Protein AF-A0A0L0MIX1-F1 (afdb_monomer_lite)

InterPro domains:
  IPR001667 DDH domain [PF01368] (92-250)
  IPR003156 DHHA1 domain [PF02272] (325-399)
  IPR009027 Large ribosomal subunit protein bL9/RNase H1, N-terminal [SSF55658] (411-465)
  IPR020069 Large ribosomal subunit protein bL9, C-terminal [PF03948] (475-557)
  IPR020070 Large ribosomal subunit protein bL9, N-terminal [PF01281] (411-456)
  IPR020594 Large ribosomal subunit protein bL9, bacteria/chloroplast [MF_00503] (411-559)
  IPR020594 Large ribosomal subunit protein bL9, bacteria/chloroplast [TIGR00158] (411-557)
  IPR036791 Large ribosomal subunit protein bL9, C-terminal domain superfamily [G3DSA:3.10.430.100] (473-558)
  IPR036791 Large ribosomal subunit protein bL9, C-terminal domain superfamily [SSF55653] (469-557)
  IPR036935 Large ribosomal subunit protein bL9, N-terminal domain superfamily [G3DSA:3.40.5.10] (411-467)
  IPR038763 DHH phosphoesterase superfamily [SSF64182] (90-394)
  IPR051319 Bifunctional oligoribonuclease/pAp-phosphatase and c-di-AMP PDE [PTHR47618] (75-400)

Foldseek 3Di:
DVVVCVVVVNDDFDEWFAEADPDDPVVRVVNRVVQSVLCVLQLGNWYWYHYPPDDIDIDGQLDDRDDDPDLPLLLVVLVVVLVLLQQFQEEEEWEWLADALLRVLLRVLVQLVSCVSPVPHAYAYEDDLVSPPDPLVNVLVVVCVVPPVPNVVRYDYPVVLLVVQAQRYAYEYEADFACVTINDNVSLVRYQAYEYQHLDRDDDGGRRHPYYDYHVLALGSLLSSLSSQVNDPDHRQDALSSLQSSLLRSCVSCVNVVHSHDPSSVVSNVVSVVRNHDPVVSVVSPDDDPVLVVVLVVQLVPWDQAPQAETETEEADQDCDQVSQQVSFVVNQVDPRHFKYWYWYHVDQQKIKIKMAGDPPAQVQVLVVVVVWGDGRGTTMDMDRGNDRVVSVVVSSVSVVVVVVVQQQWFWKAFCADDPPFGGHGDIGTGRPVVRVVCVVVVGIGGPDPVVNVVVVVVVVVVVVVVVVLVVVLVVVQVLQAAAEFEDAFAADPPAWTDDFDDLVNVQVRCCVVSVDHADSPPVQKDWPDGRTGFDKTKIWGHSDPPGIHIYIYGYHYDDPDD

Secondary structure (DSSP, 8-state):
-HHHHHHHT------EEEEE-SS-HHHHHHHHHHHHHHHHHTTSSEEEEEETTS--EEEE--SPPPPP--THHHHHHHHHHHHHHHH-SEEEEE-BSS--HHHHHHHHHHHHHHHHH-TTSEEEEE--GGG--SHHHHHHHHHHHHH-HHHHTTEE-HHHHHHH--TTEEEEEES--BTTTBS-GGGGGS-S-EEEEE-SPP-S-BPP-SEEEE-TTSS-HHHHHHHHHTTSSS-----HHHHHHHHHHHHHHTTTTTSS--HHHHHHHHHHHHTT--HHHHHHHTPPPHHHHHHHHHHHTT-EEETTTEEEEEEEEEPS-HHHHHHHHHHHHTSTT-SEEEEEEEEETTEEEEEEEESSS--HHHHHHHTT-EEETTEEEEEEE-S-HHHHHHHHHHHHHHHHHHHT-EEEEEESS-BTTTB-TT-EEEEEHHHHHHHHHTTSEEE--HHHHHHHHHHHHHHHHHHHHHHHHHHHHHHHHTT-EEEEEE-B-TTSBBSSPPPHHHHHHHHHHHH-------TTTEEESS---BSEEEEEEEESSSS-EEEEEEEEEE-----

Radius of gyration: 36.86 Å; chains: 1; bounding box: 119×61×65 Å

Organism: NCBI:txid198422

pLDDT: mean 86.66, std 10.2, range [35.78, 98.44]

Structure (mmCIF, N/CA/C/O backbone):
data_AF-A0A0L0MIX1-F1
#
_entry.id   AF-A0A0L0MIX1-F1
#
loop_
_atom_site.group_PDB
_atom_site.id
_atom_site.type_symbol
_atom_site.label_atom_id
_atom_site.label_alt_id
_atom_site.label_comp_id
_atom_site.label_asym_id
_atom_site.label_entity_id
_atom_site.label_seq_id
_atom_site.pdbx_PDB_ins_code
_atom_site.Cartn_x
_atom_site.Cartn_y
_atom_site.Cartn_z
_atom_site.occupancy
_atom_site.B_iso_or_equiv
_atom_site.auth_seq_id
_atom_site.auth_comp_id
_atom_site.auth_asym_id
_atom_site.auth_atom_id
_atom_site.pdbx_PDB_model_num
ATOM 1 N N . MET A 1 1 ? -6.541 22.016 18.441 1.00 61.62 1 MET A N 1
ATOM 2 C CA . MET A 1 1 ? -6.709 21.045 17.333 1.00 61.62 1 MET A CA 1
ATOM 3 C C . MET A 1 1 ? -7.801 20.006 17.598 1.00 61.62 1 MET A C 1
ATOM 5 O O . MET A 1 1 ? -8.845 20.119 16.969 1.00 61.62 1 MET A O 1
ATOM 9 N N . ARG A 1 2 ? -7.652 19.066 18.551 1.00 53.28 2 ARG A N 1
ATOM 10 C CA . ARG A 1 2 ? -8.670 18.015 18.826 1.00 53.28 2 ARG A CA 1
ATOM 11 C C . ARG A 1 2 ? -10.093 18.550 19.068 1.00 53.28 2 ARG A C 1
ATOM 13 O O . ARG A 1 2 ? -11.045 18.027 18.503 1.00 53.28 2 ARG A O 1
ATOM 20 N N . ASN A 1 3 ? -10.241 19.650 19.809 1.00 59.50 3 ASN A N 1
ATOM 21 C CA . ASN A 1 3 ? -11.554 20.272 20.042 1.00 59.50 3 ASN A CA 1
ATOM 22 C C . ASN A 1 3 ? -12.206 20.821 18.756 1.00 59.50 3 ASN A C 1
ATOM 24 O O . ASN A 1 3 ? -13.419 20.727 18.601 1.00 59.50 3 ASN A O 1
ATOM 28 N N . ILE A 1 4 ? -11.412 21.351 17.818 1.00 68.81 4 ILE A N 1
ATOM 29 C CA . ILE A 1 4 ? -11.886 21.864 16.519 1.00 68.81 4 ILE A CA 1
ATOM 30 C C . ILE A 1 4 ? -12.281 20.692 15.613 1.00 68.81 4 ILE A C 1
ATOM 32 O O . ILE A 1 4 ? -13.377 20.692 15.057 1.00 68.81 4 ILE A O 1
ATOM 36 N N . SER A 1 5 ? -11.425 19.668 15.535 1.00 64.94 5 SER A N 1
ATOM 37 C CA . SER A 1 5 ? -11.687 18.417 14.810 1.00 64.94 5 SER A CA 1
ATOM 38 C C . SER A 1 5 ? -13.011 17.782 15.249 1.00 64.94 5 SER A C 1
ATOM 40 O O . SER A 1 5 ? -13.877 17.525 14.415 1.00 64.94 5 SER A O 1
ATOM 42 N N . ASN A 1 6 ? -13.228 17.642 16.560 1.00 61.53 6 ASN A N 1
ATOM 43 C CA . ASN A 1 6 ? -14.458 17.075 17.113 1.00 61.53 6 ASN A CA 1
ATOM 44 C C . ASN A 1 6 ? -15.689 17.959 16.869 1.00 61.53 6 ASN A C 1
ATOM 46 O O . ASN A 1 6 ? -16.758 17.443 16.543 1.00 61.53 6 ASN A O 1
ATOM 50 N N . LYS A 1 7 ? -15.553 19.286 17.010 1.00 64.06 7 LYS A N 1
ATOM 51 C CA . LYS A 1 7 ? -16.658 20.238 16.816 1.00 64.06 7 LYS A CA 1
ATOM 52 C C . LYS A 1 7 ? -17.174 20.233 15.377 1.00 64.06 7 LYS A C 1
ATOM 54 O O . LYS A 1 7 ? -18.383 20.218 15.170 1.00 64.06 7 LYS A O 1
ATOM 59 N N . TYR A 1 8 ? -16.268 20.222 14.403 1.00 75.94 8 TYR A N 1
ATOM 60 C CA . TYR A 1 8 ? -16.616 20.311 12.982 1.00 75.94 8 TYR A CA 1
ATOM 61 C C . TYR A 1 8 ? -16.598 18.960 12.259 1.00 75.94 8 TYR A C 1
ATOM 63 O O . TYR A 1 8 ? -16.830 18.911 11.057 1.00 75.94 8 TYR A O 1
ATOM 71 N N . LYS A 1 9 ? -16.335 17.860 12.979 1.00 62.88 9 LYS A N 1
ATOM 72 C CA . LYS A 1 9 ? -16.151 16.511 12.412 1.00 62.88 9 LYS A CA 1
ATOM 73 C C . LYS A 1 9 ? -15.103 16.477 11.289 1.00 62.88 9 LYS A C 1
ATOM 75 O O . LYS A 1 9 ? -15.210 15.687 10.355 1.00 62.88 9 LYS A O 1
ATOM 80 N N . LEU A 1 10 ? -14.087 17.331 11.391 1.00 63.94 10 LEU A N 1
ATOM 81 C CA . LEU A 1 10 ? -12.963 17.384 10.461 1.00 63.94 10 LEU A CA 1
ATOM 82 C C . LEU A 1 10 ? -11.877 16.433 10.955 1.00 63.94 10 LEU A C 1
ATOM 84 O O . LEU A 1 10 ? -11.504 16.494 12.126 1.00 63.94 10 LEU A O 1
ATOM 88 N N . LYS A 1 11 ? -11.333 15.578 10.087 1.00 60.97 11 LYS A N 1
ATOM 89 C CA . LYS A 1 11 ? -10.097 14.852 10.403 1.00 60.97 11 LYS A CA 1
ATOM 90 C C . LYS A 1 11 ? -8.935 15.824 10.244 1.00 60.97 11 LYS A C 1
ATOM 92 O O . LYS A 1 11 ? -8.639 16.249 9.135 1.00 60.97 11 LYS A O 1
ATOM 97 N N . ILE A 1 12 ? -8.335 16.215 11.364 1.00 70.38 12 ILE A N 1
ATOM 98 C CA . ILE A 1 12 ? -7.193 17.126 11.391 1.00 70.38 12 ILE A CA 1
ATOM 99 C C . ILE A 1 12 ? -5.986 16.323 11.860 1.00 70.38 12 ILE A C 1
ATOM 101 O O . ILE A 1 12 ? -6.008 15.800 12.973 1.00 70.38 12 ILE A O 1
ATOM 105 N N . THR A 1 13 ? -4.957 16.242 11.025 1.00 73.69 13 THR A N 1
ATOM 106 C CA . THR A 1 13 ? -3.652 15.680 11.384 1.00 73.69 13 THR A CA 1
ATOM 107 C C . THR A 1 13 ? -2.691 16.807 11.756 1.00 73.69 13 THR A C 1
ATOM 109 O O . THR A 1 13 ? -2.871 17.958 11.348 1.00 73.69 13 THR A O 1
ATOM 112 N N . LEU A 1 14 ? -1.688 16.494 12.572 1.00 81.81 14 LEU A N 1
ATOM 113 C CA . LEU A 1 14 ? -0.593 17.405 12.891 1.00 81.81 14 LEU A CA 1
ATOM 114 C C . LEU A 1 14 ? 0.722 16.700 12.569 1.00 81.81 14 LEU A C 1
ATOM 116 O O . LEU A 1 14 ? 0.951 15.593 13.045 1.00 81.81 14 LEU A O 1
ATOM 120 N N . SER A 1 15 ? 1.567 17.354 11.780 1.00 88.50 15 SER A N 1
ATOM 121 C CA . SER A 1 15 ? 2.927 16.895 11.506 1.00 88.50 15 SER A CA 1
ATOM 122 C C . SER A 1 15 ? 3.916 17.901 12.074 1.00 88.50 15 SER A C 1
ATOM 124 O O . SER A 1 15 ? 3.726 19.105 11.896 1.00 88.50 15 SER A O 1
ATOM 126 N N . ILE A 1 16 ? 4.946 17.424 12.769 1.00 92.69 16 ILE A N 1
ATOM 127 C CA . ILE A 1 16 ? 5.962 18.269 13.409 1.00 92.69 16 ILE A CA 1
ATOM 128 C C . ILE A 1 16 ? 7.344 17.765 12.995 1.00 92.69 16 ILE A C 1
ATOM 130 O O . ILE A 1 16 ? 7.590 16.564 12.995 1.00 92.69 16 ILE A O 1
ATOM 134 N N . GLY A 1 17 ? 8.248 18.683 12.668 1.00 94.12 17 GLY A N 1
ATOM 135 C CA . GLY A 1 17 ? 9.661 18.395 12.456 1.00 94.12 17 GLY A CA 1
ATOM 136 C C . GLY A 1 17 ? 10.492 19.096 13.518 1.00 94.12 17 GLY A C 1
ATOM 137 O O . GLY A 1 17 ? 10.307 20.286 13.771 1.00 94.12 17 GLY A O 1
ATOM 138 N N . VAL A 1 18 ? 11.386 18.350 14.155 1.00 94.81 18 VAL A N 1
ATOM 139 C CA . VAL A 1 18 ? 12.314 18.843 15.172 1.00 94.81 18 VAL A CA 1
ATOM 140 C C . VAL A 1 18 ? 13.726 18.578 14.672 1.00 94.81 18 VAL A C 1
ATOM 142 O O . VAL A 1 18 ? 14.032 17.448 14.304 1.00 94.81 18 VAL A O 1
ATOM 145 N N . ALA A 1 19 ? 14.583 19.599 14.673 1.00 94.94 19 ALA A N 1
ATOM 146 C CA . ALA A 1 19 ? 16.002 19.452 14.368 1.00 94.94 19 ALA A CA 1
ATOM 147 C C . ALA A 1 19 ? 16.860 19.988 15.518 1.00 94.94 19 ALA A C 1
ATOM 149 O O . ALA A 1 19 ? 16.622 21.096 16.000 1.00 94.94 19 ALA A O 1
ATOM 150 N N . CYS A 1 20 ? 17.864 19.219 15.942 1.00 94.25 20 CYS A N 1
ATOM 151 C CA . CYS A 1 20 ? 18.823 19.617 16.972 1.00 94.25 20 CYS A CA 1
ATOM 152 C C . CYS A 1 20 ? 20.249 19.311 16.502 1.00 94.25 20 CYS A C 1
ATOM 154 O O . CYS A 1 20 ? 20.654 18.153 16.460 1.00 94.25 20 CYS A O 1
ATOM 156 N N . TYR A 1 21 ? 20.981 20.355 16.112 1.00 93.19 21 TYR A N 1
ATOM 157 C CA . TYR A 1 21 ? 22.337 20.271 15.566 1.00 93.19 21 TYR A CA 1
ATOM 158 C C . TYR A 1 21 ? 23.184 21.436 16.059 1.00 93.19 21 TYR A C 1
ATOM 160 O O . TYR A 1 21 ? 22.658 22.530 16.274 1.00 93.19 21 TYR A O 1
ATOM 168 N N . ASN A 1 22 ? 24.500 21.243 16.138 1.00 93.19 22 ASN A N 1
ATOM 169 C CA . ASN A 1 22 ? 25.448 22.329 16.365 1.00 93.19 22 ASN A CA 1
ATOM 170 C C . ASN A 1 22 ? 25.774 23.084 15.057 1.00 93.19 22 ASN A C 1
ATOM 172 O O . ASN A 1 22 ? 26.906 23.091 14.574 1.00 93.19 22 ASN A O 1
ATOM 176 N N . LEU A 1 23 ? 24.755 23.697 14.444 1.00 93.56 23 LEU A N 1
ATOM 177 C CA . LEU A 1 23 ? 24.844 24.416 13.167 1.00 93.56 23 LEU A CA 1
ATOM 178 C C . LEU A 1 23 ? 24.215 25.821 13.262 1.00 93.56 23 LEU A C 1
ATOM 180 O O . LEU A 1 23 ? 23.426 26.092 14.162 1.00 93.56 23 LEU A O 1
ATOM 184 N N . PRO A 1 24 ? 24.504 26.734 12.317 1.00 94.62 24 PRO A N 1
ATOM 185 C CA . PRO A 1 24 ? 23.813 28.021 12.243 1.00 94.62 24 PRO A CA 1
ATOM 186 C C . PRO A 1 24 ? 22.287 27.877 12.080 1.00 94.62 24 PRO A C 1
ATOM 188 O O . PRO A 1 24 ? 21.806 26.947 11.425 1.00 94.62 24 PRO A O 1
ATOM 191 N N . TYR A 1 25 ? 21.523 28.837 12.617 1.00 91.56 25 TYR A N 1
ATOM 192 C CA . TYR A 1 25 ? 20.051 28.797 12.672 1.00 91.56 25 TYR A CA 1
ATOM 193 C C . TYR A 1 25 ? 19.365 28.528 11.326 1.00 91.56 25 TYR A C 1
ATOM 195 O O . TYR A 1 25 ? 18.377 27.803 11.282 1.00 91.56 25 TYR A O 1
ATOM 203 N N . ASN A 1 26 ? 19.882 29.067 10.219 1.00 91.25 26 ASN A N 1
ATOM 204 C CA . ASN A 1 26 ? 19.320 28.846 8.881 1.00 91.25 26 ASN A CA 1
ATOM 205 C C . ASN A 1 26 ? 19.429 27.378 8.426 1.00 91.25 26 ASN A C 1
ATOM 207 O O . ASN A 1 26 ? 18.496 26.846 7.821 1.00 91.25 26 ASN A O 1
ATOM 211 N N . LYS A 1 27 ? 20.539 26.703 8.750 1.00 91.00 27 LYS A N 1
ATOM 212 C CA . LYS A 1 27 ? 20.714 25.272 8.471 1.00 91.00 27 LYS A CA 1
ATOM 213 C C . LYS A 1 27 ? 19.816 24.425 9.371 1.00 91.00 27 LYS A C 1
ATOM 215 O O . LYS A 1 27 ? 19.170 23.513 8.869 1.00 91.00 27 LYS A O 1
ATOM 220 N N . ILE A 1 28 ? 19.703 24.763 10.661 1.00 92.62 28 ILE A N 1
ATOM 221 C CA . ILE A 1 28 ? 18.787 24.073 11.590 1.00 92.62 28 ILE A CA 1
ATOM 222 C C . ILE A 1 28 ? 17.330 24.221 11.130 1.00 92.62 28 ILE A C 1
ATOM 224 O O . ILE A 1 28 ? 16.600 23.235 11.097 1.00 92.62 28 ILE A O 1
ATOM 228 N N . ALA A 1 29 ? 16.913 25.424 10.726 1.00 91.50 29 ALA A N 1
ATOM 229 C CA . ALA A 1 29 ? 15.569 25.670 10.206 1.00 91.50 29 ALA A CA 1
ATOM 230 C C . ALA A 1 29 ? 15.282 24.829 8.953 1.00 91.50 29 ALA A C 1
ATOM 232 O O . ALA A 1 29 ? 14.208 24.242 8.845 1.00 91.50 29 ALA A O 1
ATOM 233 N N . SER A 1 30 ? 16.264 24.706 8.054 1.00 87.75 30 SER A N 1
ATOM 234 C CA . SER A 1 30 ? 16.156 23.848 6.866 1.00 87.75 30 SER A CA 1
ATOM 235 C C . SER A 1 30 ? 15.992 22.373 7.249 1.00 87.75 30 SER A C 1
ATOM 237 O O . SER A 1 30 ? 15.117 21.700 6.720 1.00 87.75 30 SER A O 1
ATOM 239 N N . LEU A 1 31 ? 16.765 21.880 8.224 1.00 90.12 31 LEU A N 1
ATOM 240 C CA . LEU A 1 31 ? 16.650 20.504 8.723 1.00 90.12 31 LEU A CA 1
ATOM 241 C C . LEU A 1 31 ? 15.302 20.237 9.413 1.00 90.12 31 LEU A C 1
ATOM 243 O O . LEU A 1 31 ? 14.719 19.170 9.228 1.00 90.12 31 LEU A O 1
ATOM 247 N N . ALA A 1 32 ? 14.780 21.198 10.181 1.00 92.75 32 ALA A N 1
ATOM 248 C CA . ALA A 1 32 ? 13.461 21.090 10.803 1.00 92.75 32 ALA A CA 1
ATOM 249 C C . ALA A 1 32 ? 12.346 21.076 9.745 1.00 92.75 32 ALA A C 1
ATOM 251 O O . ALA A 1 32 ? 11.399 20.297 9.855 1.00 92.75 32 ALA A O 1
ATOM 252 N N . GLN A 1 33 ? 12.489 21.881 8.690 1.00 90.25 33 GLN A N 1
ATOM 253 C CA . GLN A 1 33 ? 11.582 21.882 7.547 1.00 90.25 33 GLN A CA 1
ATOM 254 C C . GLN A 1 33 ? 11.624 20.542 6.794 1.00 90.25 33 GLN A C 1
ATOM 256 O O . GLN A 1 33 ? 10.571 19.948 6.570 1.00 90.25 33 GLN A O 1
ATOM 261 N N . SER A 1 34 ? 12.815 19.997 6.513 1.00 85.88 34 SER A N 1
ATOM 262 C CA . SER A 1 34 ? 12.966 18.645 5.954 1.00 85.88 34 SER A CA 1
ATOM 263 C C . SER A 1 34 ? 12.301 17.580 6.830 1.00 85.88 34 SER A C 1
ATOM 265 O O . SER A 1 34 ? 11.678 16.657 6.312 1.00 85.88 34 SER A O 1
ATOM 267 N N . ALA A 1 35 ? 12.379 17.713 8.157 1.00 89.12 35 ALA A N 1
ATOM 268 C CA . ALA A 1 35 ? 11.713 16.801 9.080 1.00 89.12 35 ALA A CA 1
ATOM 269 C C . ALA A 1 35 ? 10.172 16.903 9.005 1.00 89.12 35 ALA A C 1
ATOM 271 O O . ALA A 1 35 ? 9.496 15.873 9.026 1.00 89.12 35 ALA A O 1
ATOM 272 N N . ILE A 1 36 ? 9.601 18.108 8.849 1.00 90.19 36 ILE A N 1
ATOM 273 C CA . ILE A 1 36 ? 8.153 18.289 8.608 1.00 90.19 36 ILE A CA 1
ATOM 274 C C . ILE A 1 36 ? 7.741 17.615 7.295 1.00 90.19 36 ILE A C 1
ATOM 276 O O . ILE A 1 36 ? 6.747 16.887 7.257 1.00 90.19 36 ILE A O 1
ATOM 280 N N . GLU A 1 37 ? 8.500 17.845 6.225 1.00 82.75 37 GLU A N 1
ATOM 281 C CA . GLU A 1 37 ? 8.236 17.251 4.912 1.00 82.75 37 GLU A CA 1
ATOM 282 C C . GLU A 1 37 ? 8.313 15.726 4.966 1.00 82.75 37 GLU A C 1
ATOM 284 O O . GLU A 1 37 ? 7.439 15.045 4.429 1.00 82.75 37 GLU A O 1
ATOM 289 N N . LEU A 1 38 ? 9.296 15.175 5.682 1.00 82.56 38 LEU A N 1
ATOM 290 C CA . LEU A 1 38 ? 9.415 13.738 5.894 1.00 82.56 38 LEU A CA 1
ATOM 291 C C . LEU A 1 38 ? 8.201 13.189 6.659 1.00 82.56 38 LEU A C 1
ATOM 293 O O . LEU A 1 38 ? 7.639 12.172 6.258 1.00 82.56 38 LEU A O 1
ATOM 297 N N . ALA A 1 39 ? 7.731 13.879 7.704 1.00 84.25 39 ALA A N 1
ATOM 298 C CA . ALA A 1 39 ? 6.528 13.483 8.440 1.00 84.25 39 ALA A CA 1
ATOM 299 C C . ALA A 1 39 ? 5.292 13.428 7.524 1.00 84.25 39 ALA A C 1
ATOM 301 O O . ALA A 1 39 ? 4.492 12.495 7.599 1.00 84.25 39 ALA A O 1
ATOM 302 N N . GLN A 1 40 ? 5.134 14.415 6.638 1.00 79.31 40 GLN A N 1
ATOM 303 C CA . GLN A 1 40 ? 4.028 14.479 5.677 1.00 79.31 40 GLN A CA 1
ATOM 304 C C . GLN A 1 40 ? 4.131 13.391 4.603 1.00 79.31 40 GLN A C 1
ATOM 306 O O . GLN A 1 40 ? 3.150 12.687 4.361 1.00 79.31 40 GLN A O 1
ATOM 311 N N . LYS A 1 41 ? 5.321 13.181 4.025 1.00 73.19 41 LYS A N 1
ATOM 312 C CA . LYS A 1 41 ? 5.591 12.102 3.057 1.00 73.19 41 LYS A CA 1
ATOM 313 C C . LYS A 1 41 ? 5.389 10.709 3.658 1.00 73.19 41 LYS A C 1
ATOM 315 O O . LYS A 1 41 ? 5.087 9.765 2.937 1.00 73.19 41 LYS A O 1
ATOM 320 N N . ARG A 1 42 ? 5.488 10.575 4.985 1.00 75.00 42 ARG A N 1
ATOM 321 C CA . ARG A 1 42 ? 5.167 9.353 5.741 1.00 75.00 42 ARG A CA 1
ATOM 322 C C . ARG A 1 42 ? 3.680 9.221 6.116 1.00 75.00 42 ARG A C 1
ATOM 324 O O . ARG A 1 42 ? 3.329 8.390 6.956 1.00 75.00 42 ARG A O 1
ATOM 331 N N . GLY A 1 43 ? 2.796 10.013 5.509 1.00 70.69 43 GLY A N 1
ATOM 332 C CA . GLY A 1 43 ? 1.343 9.963 5.714 1.00 70.69 43 GLY A CA 1
ATOM 333 C C . GLY A 1 43 ? 0.815 10.909 6.798 1.00 70.69 43 GLY A C 1
ATOM 334 O O . GLY A 1 43 ? -0.380 10.892 7.094 1.00 70.69 43 GLY A O 1
ATOM 335 N N . GLY A 1 44 ? 1.678 11.748 7.380 1.00 78.69 44 GLY A N 1
ATOM 336 C CA . GLY A 1 44 ? 1.321 12.716 8.415 1.00 78.69 44 GLY A CA 1
ATOM 337 C C . GLY A 1 44 ? 1.009 12.097 9.783 1.00 78.69 44 GLY A C 1
ATOM 338 O O . GLY A 1 44 ? 1.311 10.931 10.034 1.00 78.69 44 GLY A O 1
ATOM 339 N N . ASP A 1 45 ? 0.425 12.909 10.677 1.00 81.88 45 ASP A N 1
ATOM 340 C CA . ASP A 1 45 ? 0.094 12.531 12.071 1.00 81.88 45 ASP A CA 1
ATOM 341 C C . ASP A 1 45 ? 1.315 12.028 12.867 1.00 81.88 45 ASP A C 1
ATOM 343 O O . ASP A 1 45 ? 1.249 11.066 13.637 1.00 81.88 45 ASP A O 1
ATOM 347 N N . GLN A 1 46 ? 2.470 12.647 12.608 1.00 86.38 46 GLN A N 1
ATOM 348 C CA . GLN A 1 46 ? 3.774 12.200 13.087 1.00 86.38 46 GLN A CA 1
ATOM 349 C C . GLN A 1 46 ? 4.680 13.375 13.454 1.00 86.38 46 GLN A C 1
ATOM 351 O O . GLN A 1 46 ? 4.647 14.441 12.835 1.00 86.38 46 GLN A O 1
ATOM 356 N N . VAL A 1 47 ? 5.530 13.144 14.447 1.00 90.69 47 VAL A N 1
ATOM 357 C CA . VAL A 1 47 ? 6.669 13.987 14.793 1.00 90.69 47 VAL A CA 1
ATOM 358 C C . VAL A 1 47 ? 7.931 13.291 14.308 1.00 90.69 47 VAL A C 1
ATOM 360 O O . VAL A 1 47 ? 8.190 12.150 14.687 1.00 90.69 47 VAL A O 1
ATOM 363 N N . VAL A 1 48 ? 8.709 13.979 13.481 1.00 90.75 48 VAL A N 1
ATOM 364 C CA . VAL A 1 48 ? 10.041 13.545 13.056 1.00 90.75 48 VAL A CA 1
ATOM 365 C C . VAL A 1 48 ? 11.063 14.324 13.865 1.00 90.75 48 VAL A C 1
ATOM 367 O O . VAL A 1 48 ? 11.066 15.556 13.845 1.00 90.75 48 VAL A O 1
ATOM 370 N N . VAL A 1 49 ? 11.922 13.608 14.582 1.00 91.75 49 VAL A N 1
ATOM 371 C CA . VAL A 1 49 ? 12.976 14.183 15.417 1.00 91.75 49 VAL A CA 1
ATOM 372 C C . VAL A 1 49 ? 14.325 13.819 14.816 1.00 91.75 49 VAL A C 1
ATOM 374 O O . VAL A 1 49 ? 14.696 12.649 14.750 1.00 91.75 49 VAL A O 1
ATOM 377 N N . ASN A 1 50 ? 15.041 14.840 14.361 1.00 90.88 50 ASN A N 1
ATOM 378 C CA . ASN A 1 50 ? 16.340 14.727 13.726 1.00 90.88 50 ASN A CA 1
ATOM 379 C C . ASN A 1 50 ? 17.415 15.368 14.617 1.00 90.88 50 ASN A C 1
ATOM 381 O O . ASN A 1 50 ? 17.488 16.593 14.738 1.00 90.88 50 ASN A O 1
ATOM 385 N N . ILE A 1 51 ? 18.219 14.543 15.283 1.00 91.00 51 ILE A N 1
ATOM 386 C CA . ILE A 1 51 ? 19.259 14.991 16.215 1.00 91.00 51 ILE A CA 1
ATOM 387 C C . ILE A 1 51 ? 20.618 14.608 15.639 1.00 91.00 51 ILE A C 1
ATOM 389 O O . ILE A 1 51 ? 20.800 13.500 15.139 1.00 91.00 51 ILE A O 1
ATOM 393 N N . GLU A 1 52 ? 21.580 15.521 15.733 1.00 89.94 52 GLU A N 1
ATOM 394 C CA . GLU A 1 52 ? 22.952 15.300 15.290 1.00 89.94 52 GLU A CA 1
ATOM 395 C C . GLU A 1 52 ? 23.537 13.997 15.856 1.00 89.94 52 GLU A C 1
ATOM 397 O O . GLU A 1 52 ? 23.459 13.727 17.056 1.00 89.94 52 GLU A O 1
ATOM 402 N N . ASN A 1 53 ? 24.132 13.188 14.973 1.00 84.12 53 ASN A N 1
ATOM 403 C CA . ASN A 1 53 ? 24.716 11.876 15.276 1.00 84.12 53 ASN A CA 1
ATOM 404 C C . ASN A 1 53 ? 23.738 10.839 15.860 1.00 84.12 53 ASN A C 1
ATOM 406 O O . ASN A 1 53 ? 24.172 9.833 16.422 1.00 84.12 53 ASN A O 1
ATOM 410 N N . GLN A 1 54 ? 22.429 11.048 15.719 1.00 83.81 54 GLN A N 1
ATOM 411 C CA . GLN A 1 54 ? 21.410 10.064 16.066 1.00 83.81 54 GLN A CA 1
ATOM 412 C C . GLN A 1 54 ? 20.635 9.650 14.818 1.00 83.81 54 GLN A C 1
ATOM 414 O O . GLN A 1 54 ? 20.496 10.415 13.866 1.00 83.81 54 GLN A O 1
ATOM 419 N N . LYS A 1 55 ? 20.109 8.422 14.827 1.00 78.19 55 LYS A N 1
ATOM 420 C CA . LYS A 1 55 ? 19.130 8.009 13.817 1.00 78.19 55 LYS A CA 1
ATOM 421 C C . LYS A 1 55 ? 17.877 8.865 13.952 1.00 78.19 55 LYS A C 1
ATOM 423 O O . LYS A 1 55 ? 17.487 9.195 15.074 1.00 78.19 55 LYS A O 1
ATOM 428 N N . ILE A 1 56 ? 17.235 9.174 12.828 1.00 81.69 56 ILE A N 1
ATOM 429 C CA . ILE A 1 56 ? 15.975 9.913 12.845 1.00 81.69 56 ILE A CA 1
ATOM 430 C C . ILE A 1 56 ? 14.932 9.096 13.608 1.00 81.69 56 ILE A C 1
ATOM 432 O O . ILE A 1 56 ? 14.741 7.904 13.363 1.00 81.69 56 ILE A O 1
ATOM 436 N N . GLN A 1 57 ? 14.254 9.753 14.544 1.00 82.19 57 GLN A N 1
ATOM 437 C CA . GLN A 1 57 ? 13.214 9.146 15.364 1.00 82.19 57 GLN A CA 1
ATOM 438 C C . GLN A 1 57 ? 11.838 9.604 14.895 1.00 82.19 57 GLN A C 1
ATOM 440 O O . GLN A 1 57 ? 11.638 10.762 14.517 1.00 82.19 57 GLN A O 1
ATOM 445 N N . TYR A 1 58 ? 10.875 8.690 14.957 1.00 83.94 58 TYR A N 1
ATOM 446 C CA . TYR A 1 58 ? 9.496 8.925 14.553 1.00 83.94 58 TYR A CA 1
ATOM 447 C C . TYR A 1 58 ? 8.580 8.693 15.751 1.00 83.94 58 TYR A C 1
ATOM 449 O O . TYR A 1 58 ? 8.686 7.676 16.431 1.00 83.94 58 TYR A O 1
ATOM 457 N N . PHE A 1 59 ? 7.663 9.624 16.001 1.00 83.31 59 PHE A N 1
ATOM 458 C CA . PHE A 1 59 ? 6.641 9.495 17.039 1.00 83.31 59 PHE A CA 1
ATOM 459 C C . PHE A 1 59 ? 5.260 9.757 16.435 1.00 83.31 59 PHE A C 1
ATOM 461 O O . PHE A 1 59 ? 5.101 10.685 15.648 1.00 83.31 59 PHE A O 1
ATOM 468 N N . GLY A 1 60 ? 4.244 8.981 16.815 1.00 81.62 60 GLY A N 1
ATOM 469 C CA . GLY A 1 60 ? 2.888 9.098 16.259 1.00 81.62 60 GLY A CA 1
ATOM 470 C C . GLY A 1 60 ? 2.529 7.916 15.358 1.00 81.62 60 GLY A C 1
ATOM 471 O O . GLY A 1 60 ? 2.807 6.779 15.723 1.00 81.62 60 GLY A O 1
ATOM 472 N N . ALA A 1 61 ? 1.865 8.169 14.223 1.00 72.56 61 ALA A N 1
ATOM 473 C CA . ALA A 1 61 ? 1.405 7.131 13.281 1.00 72.56 61 ALA A CA 1
ATOM 474 C C . ALA A 1 61 ? 0.470 6.065 13.893 1.00 72.56 61 ALA A C 1
ATOM 476 O O . ALA A 1 61 ? 0.377 4.941 13.397 1.00 72.56 61 ALA A O 1
ATOM 477 N N . THR A 1 62 ? -0.234 6.399 14.977 1.00 65.25 62 THR A N 1
ATOM 478 C CA . THR A 1 62 ? -1.108 5.454 15.695 1.00 65.25 62 THR A CA 1
ATOM 479 C C . THR A 1 62 ? -2.452 5.244 15.007 1.00 65.25 62 THR A C 1
ATOM 481 O O . THR A 1 62 ? -3.204 4.342 15.375 1.00 65.25 62 THR A O 1
ATOM 484 N N . THR A 1 63 ? -2.772 6.066 14.006 1.00 61.59 63 THR A N 1
ATOM 485 C CA . THR A 1 63 ? -4.016 5.973 13.250 1.00 61.59 63 THR A CA 1
ATOM 486 C C . THR A 1 63 ? -3.746 5.739 11.770 1.00 61.59 63 THR A C 1
ATOM 488 O O . THR A 1 63 ? -2.778 6.239 11.199 1.00 61.59 63 THR A O 1
ATOM 491 N N . THR A 1 64 ? -4.624 4.972 11.121 1.00 56.41 64 THR A N 1
ATOM 492 C CA . THR A 1 64 ? -4.615 4.843 9.661 1.00 56.41 64 THR A CA 1
ATOM 493 C C . THR A 1 64 ? -4.956 6.199 9.051 1.00 56.41 64 THR A C 1
ATOM 495 O O . THR A 1 64 ? -6.075 6.698 9.240 1.00 56.41 64 THR A O 1
ATOM 498 N N . ALA A 1 65 ? -4.011 6.782 8.317 1.00 56.47 65 ALA A N 1
ATOM 499 C CA . ALA A 1 65 ? -4.236 8.004 7.563 1.00 56.47 65 ALA A CA 1
ATOM 500 C C . ALA A 1 65 ? -5.430 7.823 6.609 1.00 56.47 65 ALA A C 1
ATOM 502 O O . ALA A 1 65 ? -5.588 6.786 5.965 1.00 56.47 65 ALA A O 1
ATOM 503 N N . SER A 1 66 ? -6.328 8.808 6.569 1.00 55.75 66 SER A N 1
ATOM 504 C CA . SER A 1 66 ? -7.472 8.778 5.659 1.00 55.75 66 SER A CA 1
ATOM 505 C C . SER A 1 66 ? -7.117 9.450 4.349 1.00 55.75 66 SER A C 1
ATOM 507 O O . SER A 1 66 ? -6.798 10.638 4.356 1.00 55.75 66 SER A O 1
ATOM 509 N N . SER A 1 67 ? -7.246 8.712 3.249 1.00 55.00 67 SER A N 1
ATOM 510 C CA . SER A 1 67 ? -7.118 9.250 1.899 1.00 55.00 67 SER A CA 1
ATOM 511 C C . SER A 1 67 ? -8.106 10.402 1.684 1.00 55.00 67 SER A C 1
ATOM 513 O O . SER A 1 67 ? -9.293 10.300 2.010 1.00 55.00 67 SER A O 1
ATOM 515 N N . SER A 1 68 ? -7.608 11.516 1.149 1.00 57.22 68 SER A N 1
ATOM 516 C CA . SER A 1 68 ? -8.454 12.584 0.620 1.00 57.22 68 SER A CA 1
ATOM 517 C C . SER A 1 68 ? -8.996 12.147 -0.740 1.00 57.22 68 SER A C 1
ATOM 519 O O . SER A 1 68 ? -8.240 11.654 -1.566 1.00 57.22 68 SER A O 1
ATOM 521 N N . ASN A 1 69 ? -10.287 12.360 -1.000 1.00 58.38 69 ASN A N 1
ATOM 522 C CA . ASN A 1 69 ? -10.885 12.098 -2.319 1.00 58.38 69 ASN A CA 1
ATOM 523 C C . ASN A 1 69 ? -10.647 13.254 -3.314 1.00 58.38 69 ASN A C 1
ATOM 525 O O . ASN A 1 69 ? -11.246 13.286 -4.387 1.00 58.38 69 ASN A O 1
ATOM 529 N N . SER A 1 70 ? -9.844 14.260 -2.945 1.00 67.06 70 SER A N 1
ATOM 530 C CA . SER A 1 70 ? -9.598 15.421 -3.797 1.00 67.06 70 SER A CA 1
ATOM 531 C C . SER A 1 70 ? -8.659 15.071 -4.948 1.00 67.06 70 SER A C 1
ATOM 533 O O . SER A 1 70 ? -7.462 14.881 -4.755 1.00 67.06 70 SER A O 1
ATOM 535 N N . LYS A 1 71 ? -9.205 15.093 -6.163 1.00 78.38 71 LYS A N 1
ATOM 536 C CA . LYS A 1 71 ? -8.488 14.891 -7.430 1.00 78.38 71 LYS A CA 1
ATOM 537 C C . LYS A 1 71 ? -7.660 16.108 -7.889 1.00 78.38 71 LYS A C 1
ATOM 539 O O . LYS A 1 71 ? -7.044 16.082 -8.949 1.00 78.38 71 LYS A O 1
ATOM 544 N N . VAL A 1 72 ? -7.627 17.187 -7.096 1.00 82.50 72 VAL A N 1
ATOM 545 C CA . VAL A 1 72 ? -6.906 18.429 -7.437 1.00 82.50 72 VAL A CA 1
ATOM 546 C C . VAL A 1 72 ? -5.401 18.193 -7.535 1.00 82.50 72 VAL A C 1
ATOM 548 O O . VAL A 1 72 ? -4.786 18.672 -8.482 1.00 82.50 72 VAL A O 1
ATOM 551 N N . SER A 1 73 ? -4.822 17.441 -6.592 1.00 82.94 73 SER A N 1
ATOM 552 C CA . SER A 1 73 ? -3.385 17.140 -6.616 1.00 82.94 73 SER A CA 1
ATOM 553 C C . SER A 1 73 ? -3.012 16.346 -7.864 1.00 82.94 73 SER A C 1
ATOM 555 O O . SER A 1 73 ? -2.073 16.726 -8.554 1.00 82.94 73 SER A O 1
ATOM 557 N N . SER A 1 74 ? -3.766 15.288 -8.179 1.00 87.00 74 SER A N 1
ATOM 558 C CA . SER A 1 74 ? -3.524 14.446 -9.354 1.00 87.00 74 SER A CA 1
ATOM 559 C C . SER A 1 74 ? -3.592 15.267 -10.650 1.00 87.00 74 SER A C 1
ATOM 561 O O . SER A 1 74 ? -2.713 15.133 -11.494 1.00 87.00 74 SER A O 1
ATOM 563 N N . ARG A 1 75 ? -4.547 16.206 -10.772 1.00 90.69 75 ARG A N 1
ATOM 564 C CA . ARG A 1 75 ? -4.631 17.117 -11.930 1.00 90.69 75 ARG A CA 1
ATOM 565 C C . ARG A 1 75 ? -3.408 18.025 -12.070 1.00 90.69 75 ARG A C 1
ATOM 567 O O . ARG A 1 75 ? -2.848 18.122 -13.154 1.00 90.69 75 ARG A O 1
ATOM 574 N N . VAL A 1 76 ? -2.996 18.689 -10.986 1.00 90.81 76 VAL A N 1
ATOM 575 C CA . VAL A 1 76 ? -1.822 19.585 -11.003 1.00 90.81 76 VAL A CA 1
ATOM 576 C C . VAL A 1 76 ? -0.557 18.805 -11.365 1.00 90.81 76 VAL A C 1
ATOM 578 O O . VAL A 1 76 ? 0.236 19.256 -12.186 1.00 90.81 76 VAL A O 1
ATOM 581 N N . ASN A 1 77 ? -0.391 17.608 -10.802 1.00 93.25 77 ASN A N 1
ATOM 582 C CA . ASN A 1 77 ? 0.757 16.757 -11.100 1.00 93.25 77 ASN A CA 1
ATOM 583 C C . ASN A 1 77 ? 0.737 16.246 -12.548 1.00 93.25 77 ASN A C 1
ATOM 585 O O . ASN A 1 77 ? 1.798 16.177 -13.162 1.00 93.25 77 ASN A O 1
ATOM 589 N N . ALA A 1 78 ? -0.436 15.959 -13.123 1.00 93.56 78 ALA A N 1
ATOM 590 C CA . ALA A 1 78 ? -0.562 15.606 -14.538 1.00 93.56 78 ALA A CA 1
ATOM 591 C C . ALA A 1 78 ? -0.090 16.741 -15.461 1.00 93.56 78 ALA A C 1
ATOM 593 O O . ALA A 1 78 ? 0.673 16.485 -16.389 1.00 93.56 78 ALA A O 1
ATOM 594 N N . GLU A 1 79 ? -0.477 17.990 -15.174 1.00 93.62 79 GLU A N 1
ATOM 595 C CA . GLU A 1 79 ? -0.036 19.170 -15.936 1.00 93.62 79 GLU A CA 1
ATOM 596 C C . GLU A 1 79 ? 1.494 19.354 -15.864 1.00 93.62 79 GLU A C 1
ATOM 598 O O . GLU A 1 79 ? 2.138 19.584 -16.888 1.00 93.62 79 GLU A O 1
ATOM 603 N N . ILE A 1 80 ? 2.093 19.191 -14.676 1.00 95.12 80 ILE A N 1
ATOM 604 C CA . ILE A 1 80 ? 3.551 19.297 -14.486 1.00 95.12 80 ILE A CA 1
ATOM 605 C C . ILE A 1 80 ? 4.293 18.173 -15.220 1.00 95.12 80 ILE A C 1
ATOM 607 O O . ILE A 1 80 ? 5.267 18.435 -15.924 1.00 95.12 80 ILE A O 1
ATOM 611 N N . ILE A 1 81 ? 3.843 16.922 -15.078 1.00 95.19 81 ILE A N 1
ATOM 612 C CA . ILE A 1 81 ? 4.459 15.767 -15.747 1.00 95.19 81 ILE A CA 1
ATOM 613 C C . ILE A 1 81 ? 4.385 15.934 -17.268 1.00 95.19 81 ILE A C 1
ATOM 615 O O . ILE A 1 81 ? 5.372 15.682 -17.958 1.00 95.19 81 ILE A O 1
ATOM 619 N N . GLN A 1 82 ? 3.252 16.410 -17.788 1.00 94.44 82 GLN A N 1
ATOM 620 C CA . GLN A 1 82 ? 3.090 16.685 -19.210 1.00 94.44 82 GLN A CA 1
ATOM 621 C C . GLN A 1 82 ? 4.094 17.731 -19.714 1.00 94.44 82 GLN A C 1
ATOM 623 O O . GLN A 1 82 ? 4.752 17.501 -20.729 1.00 94.44 82 GLN A O 1
ATOM 628 N N . ASP A 1 83 ? 4.249 18.846 -19.000 1.00 94.25 83 ASP A N 1
ATOM 629 C CA . ASP A 1 83 ? 5.216 19.895 -19.343 1.00 94.25 83 ASP A CA 1
ATOM 630 C C . ASP A 1 83 ? 6.665 19.373 -19.315 1.00 94.25 83 ASP A C 1
ATOM 632 O O . ASP A 1 83 ? 7.446 19.631 -20.233 1.00 94.25 83 ASP A O 1
ATOM 636 N N . LEU A 1 84 ? 7.018 18.561 -18.313 1.00 94.88 84 LEU A N 1
ATOM 637 C CA . LEU A 1 84 ? 8.342 17.943 -18.218 1.00 94.88 84 LEU A CA 1
ATOM 638 C C . LEU A 1 84 ? 8.615 16.979 -19.380 1.00 94.88 84 LEU A C 1
ATOM 640 O O . LEU A 1 84 ? 9.691 17.048 -19.972 1.00 94.88 84 LEU A O 1
ATOM 644 N N . ILE A 1 85 ? 7.657 16.130 -19.756 1.00 94.19 85 ILE A N 1
ATOM 645 C CA . ILE A 1 85 ? 7.807 15.202 -20.890 1.00 94.19 85 ILE A CA 1
ATOM 646 C C . ILE A 1 85 ? 7.974 15.961 -22.215 1.00 94.19 85 ILE A C 1
ATOM 648 O O . ILE A 1 85 ? 8.778 15.563 -23.059 1.00 94.19 85 ILE A O 1
ATOM 652 N N . GLN A 1 86 ? 7.244 17.061 -22.408 1.00 91.88 86 GLN A N 1
ATOM 653 C CA . GLN A 1 86 ? 7.291 17.848 -23.646 1.00 91.88 86 GLN A CA 1
ATOM 654 C C . GLN A 1 86 ? 8.570 18.685 -23.791 1.00 91.88 86 GLN A C 1
ATOM 656 O O . GLN A 1 86 ? 8.986 18.972 -24.913 1.00 91.88 86 GLN A O 1
ATOM 661 N N . LYS A 1 87 ? 9.204 19.072 -22.678 1.00 92.38 87 LYS A N 1
ATOM 662 C CA . LYS A 1 87 ? 10.444 19.867 -22.670 1.00 92.38 87 LYS A CA 1
ATOM 663 C C . LYS A 1 87 ? 11.709 19.079 -23.007 1.00 92.38 87 LYS A C 1
ATOM 665 O O . LYS A 1 87 ? 12.710 19.696 -23.362 1.00 92.38 87 LYS A O 1
ATOM 670 N N . HIS A 1 88 ? 11.689 17.753 -22.889 1.00 92.12 88 HIS A N 1
ATOM 671 C CA . HIS A 1 88 ? 12.877 16.916 -23.064 1.00 92.12 88 HIS A CA 1
ATOM 672 C C . HIS A 1 88 ? 12.832 16.131 -24.382 1.00 92.12 88 HIS A C 1
ATOM 674 O O . HIS A 1 88 ? 11.773 15.733 -24.864 1.00 92.12 88 HIS A O 1
ATOM 680 N N . HIS A 1 89 ? 14.010 15.906 -24.974 1.00 88.06 89 HIS A N 1
ATOM 681 C CA . HIS A 1 89 ? 14.163 15.252 -26.285 1.00 88.06 89 HIS A CA 1
ATOM 682 C C . HIS A 1 89 ? 14.331 13.727 -26.202 1.00 88.06 89 HIS A C 1
ATOM 684 O O . HIS A 1 89 ? 14.498 13.062 -27.223 1.00 88.06 89 HIS A O 1
ATOM 690 N N . SER A 1 90 ? 14.368 13.170 -24.994 1.00 94.38 90 SER A N 1
ATOM 691 C CA . SER A 1 90 ? 14.360 11.725 -24.765 1.00 94.38 90 SER A CA 1
ATOM 692 C C . SER A 1 90 ? 13.929 11.417 -23.339 1.00 94.38 90 SER A C 1
ATOM 694 O O . SER A 1 90 ? 14.192 12.209 -22.428 1.00 94.38 90 SER A O 1
ATOM 696 N N . CYS A 1 91 ? 13.278 10.272 -23.159 1.00 97.06 91 CYS A N 1
ATOM 697 C CA . CYS A 1 91 ? 12.808 9.800 -21.864 1.00 97.06 91 CYS A CA 1
ATOM 698 C C . CYS A 1 91 ? 13.322 8.384 -21.592 1.00 97.06 91 CYS A C 1
ATOM 700 O O . CYS A 1 91 ? 13.200 7.501 -22.438 1.00 97.06 91 CYS A O 1
ATOM 702 N N . PHE A 1 92 ? 13.862 8.158 -20.400 1.00 98.12 92 PHE A N 1
ATOM 703 C CA . PHE A 1 92 ? 14.356 6.864 -19.940 1.00 98.12 92 PHE A CA 1
ATOM 704 C C . PHE A 1 92 ? 13.590 6.469 -18.685 1.00 98.12 92 PHE A C 1
ATOM 706 O O . PHE A 1 92 ? 13.500 7.261 -17.752 1.00 98.12 92 PHE A O 1
ATOM 713 N N . ILE A 1 93 ? 13.015 5.272 -18.668 1.00 98.44 93 ILE A N 1
ATOM 714 C CA . ILE A 1 93 ? 12.090 4.837 -17.619 1.00 98.44 93 ILE A CA 1
ATOM 715 C C . ILE A 1 93 ? 12.690 3.637 -16.885 1.00 98.44 93 ILE A C 1
ATOM 717 O O . ILE A 1 93 ? 13.054 2.641 -17.516 1.00 98.44 93 ILE A O 1
ATOM 721 N N . ILE A 1 94 ? 12.779 3.741 -15.557 1.00 97.62 94 ILE A N 1
ATOM 722 C CA . ILE A 1 94 ? 13.282 2.698 -14.654 1.00 97.62 94 ILE A CA 1
ATOM 723 C C . ILE A 1 94 ? 12.365 2.497 -13.448 1.00 97.62 94 ILE A C 1
ATOM 725 O O . ILE A 1 94 ? 11.682 3.420 -13.007 1.00 97.62 94 ILE A O 1
ATOM 729 N N . GLY A 1 95 ? 12.410 1.286 -12.895 1.00 95.88 95 GLY A N 1
ATOM 730 C CA . GLY A 1 95 ? 11.811 0.926 -11.613 1.00 95.88 95 GLY A CA 1
ATOM 731 C C . GLY A 1 95 ? 12.859 0.671 -10.524 1.00 95.88 95 GLY A C 1
ATOM 732 O O . GLY A 1 95 ? 13.923 1.304 -10.480 1.00 95.88 95 GLY A O 1
ATOM 733 N N . HIS A 1 96 ? 12.590 -0.310 -9.664 1.00 92.62 96 HIS A N 1
ATOM 734 C CA . HIS A 1 96 ? 13.547 -0.823 -8.678 1.00 92.62 96 HIS A CA 1
ATOM 735 C C . HIS A 1 96 ? 14.258 -2.108 -9.144 1.00 92.62 96 HIS A C 1
ATOM 737 O O . HIS A 1 96 ? 13.824 -2.774 -10.077 1.00 92.62 96 HIS A O 1
ATOM 743 N N . ILE A 1 97 ? 15.356 -2.482 -8.473 1.00 88.88 97 ILE A N 1
ATOM 744 C CA . ILE A 1 97 ? 16.246 -3.620 -8.811 1.00 88.88 97 ILE A CA 1
ATOM 745 C C . ILE A 1 97 ? 15.564 -4.995 -8.879 1.00 88.88 97 ILE A C 1
ATOM 747 O O . ILE A 1 97 ? 16.054 -5.885 -9.565 1.00 88.88 97 ILE A O 1
ATOM 751 N N . TYR A 1 98 ? 14.457 -5.184 -8.162 1.00 84.62 98 TYR A N 1
ATOM 752 C CA . TYR A 1 98 ? 13.690 -6.436 -8.142 1.00 84.62 98 TYR A CA 1
ATOM 753 C C . TYR A 1 98 ? 12.265 -6.190 -8.637 1.00 84.62 98 TYR A C 1
ATOM 755 O O . TYR A 1 98 ? 11.365 -6.229 -7.806 1.00 84.62 98 TYR A O 1
ATOM 763 N N . PRO A 1 99 ? 12.062 -5.835 -9.917 1.00 87.31 99 PRO A N 1
ATOM 764 C CA . PRO A 1 99 ? 10.787 -5.310 -10.400 1.00 87.31 99 PRO A CA 1
ATOM 765 C C . PRO A 1 99 ? 9.658 -6.308 -10.149 1.00 87.31 99 PRO A C 1
ATOM 767 O O . PRO A 1 99 ? 9.779 -7.476 -10.503 1.00 87.31 99 PRO A O 1
ATOM 770 N N . ASP A 1 100 ? 8.563 -5.858 -9.553 1.00 90.31 100 ASP A N 1
ATOM 771 C CA . ASP A 1 100 ? 7.336 -6.641 -9.446 1.00 90.31 100 ASP A CA 1
ATOM 772 C C . ASP A 1 100 ? 6.301 -6.160 -10.479 1.00 90.31 100 ASP A C 1
ATOM 774 O O . ASP A 1 100 ? 6.639 -5.471 -11.449 1.00 90.31 100 ASP A O 1
ATOM 778 N N . LEU A 1 101 ? 5.038 -6.568 -10.322 1.00 94.00 101 LEU A N 1
ATOM 779 C CA . LEU A 1 101 ? 3.987 -6.151 -11.246 1.00 94.00 101 LEU A CA 1
ATOM 780 C C . LEU A 1 101 ? 3.623 -4.667 -11.121 1.00 94.00 101 LEU A C 1
ATOM 782 O O . LEU A 1 101 ? 3.210 -4.102 -12.134 1.00 94.00 101 LEU A O 1
ATOM 786 N N . ASP A 1 102 ? 3.767 -4.038 -9.947 1.00 95.69 102 ASP A N 1
ATOM 787 C CA . ASP A 1 102 ? 3.499 -2.600 -9.820 1.00 95.69 102 ASP A CA 1
ATOM 788 C C . ASP A 1 102 ? 4.590 -1.809 -10.530 1.00 95.69 102 ASP A C 1
ATOM 790 O O . ASP A 1 102 ? 4.293 -0.980 -11.392 1.00 95.69 102 ASP A O 1
ATOM 794 N N . SER A 1 103 ? 5.852 -2.162 -10.287 1.00 95.06 103 SER A N 1
ATOM 795 C CA . SER A 1 103 ? 6.990 -1.538 -10.953 1.00 95.06 103 SER A CA 1
ATOM 796 C C . SER A 1 103 ? 6.942 -1.728 -12.475 1.00 95.06 103 SER A C 1
ATOM 798 O O . SER A 1 103 ? 6.956 -0.751 -13.228 1.00 95.06 103 SER A O 1
ATOM 800 N N . LEU A 1 104 ? 6.799 -2.967 -12.964 1.00 94.88 104 LEU A N 1
ATOM 801 C CA . LEU A 1 104 ? 6.762 -3.253 -14.403 1.00 94.88 104 LEU A CA 1
ATOM 802 C C . LEU A 1 104 ? 5.508 -2.677 -15.079 1.00 94.88 104 LEU A C 1
ATOM 804 O O . LEU A 1 104 ? 5.599 -2.103 -16.168 1.00 94.88 104 LEU A O 1
ATOM 808 N N . GLY A 1 105 ? 4.341 -2.812 -14.442 1.00 96.62 105 GLY A N 1
ATOM 809 C CA . GLY A 1 105 ? 3.085 -2.240 -14.925 1.00 96.62 105 GLY A CA 1
ATOM 810 C C . GLY A 1 105 ? 3.157 -0.717 -15.008 1.00 96.62 105 GLY A C 1
ATOM 811 O O . GLY A 1 105 ? 2.738 -0.136 -16.011 1.00 96.62 105 GLY A O 1
ATOM 812 N N . SER A 1 106 ? 3.769 -0.079 -14.009 1.00 98.00 106 SER A N 1
ATOM 813 C CA . SER A 1 106 ? 4.011 1.360 -13.995 1.00 98.00 106 SER A CA 1
ATOM 814 C C . SER A 1 106 ? 4.955 1.790 -15.110 1.00 98.00 106 SER A C 1
ATOM 816 O O . SER A 1 106 ? 4.642 2.733 -15.834 1.00 98.00 106 SER A O 1
ATOM 818 N N . MET A 1 107 ? 6.073 1.084 -15.308 1.00 97.56 107 MET A N 1
ATOM 819 C CA . MET A 1 107 ? 7.028 1.370 -16.384 1.00 97.56 107 MET A CA 1
ATOM 820 C C . MET A 1 107 ? 6.373 1.320 -17.766 1.00 97.56 107 MET A C 1
ATOM 822 O O . MET A 1 107 ? 6.482 2.277 -18.534 1.00 97.56 107 MET A O 1
ATOM 826 N N . LEU A 1 108 ? 5.652 0.239 -18.074 1.00 96.81 108 LEU A N 1
ATOM 827 C CA . LEU A 1 108 ? 4.985 0.065 -19.368 1.00 96.81 108 LEU A CA 1
ATOM 828 C C . LEU A 1 108 ? 3.870 1.096 -19.585 1.00 96.81 108 LEU A C 1
ATOM 830 O O . LEU A 1 108 ? 3.759 1.666 -20.671 1.00 96.81 108 LEU A O 1
ATOM 834 N N . SER A 1 109 ? 3.082 1.381 -18.546 1.00 96.69 109 SER A N 1
ATOM 835 C CA . SER A 1 109 ? 2.037 2.405 -18.602 1.00 96.69 109 SER A CA 1
ATOM 836 C C . SER A 1 109 ? 2.619 3.801 -18.814 1.00 96.69 109 SER A C 1
ATOM 838 O O . SER A 1 109 ? 2.150 4.553 -19.667 1.00 96.69 109 SER A O 1
ATOM 840 N N . PHE A 1 110 ? 3.687 4.146 -18.092 1.00 97.00 110 PHE A N 1
ATOM 841 C CA . PHE A 1 110 ? 4.335 5.441 -18.246 1.00 97.00 110 PHE A CA 1
ATOM 842 C C . PHE A 1 110 ? 4.988 5.588 -19.620 1.00 97.00 110 PHE A C 1
ATOM 844 O O . PHE A 1 110 ? 4.924 6.660 -20.211 1.00 97.00 110 PHE A O 1
ATOM 851 N N . TYR A 1 111 ? 5.546 4.511 -20.180 1.00 96.25 111 TYR A N 1
ATOM 852 C CA . TYR A 1 111 ? 6.017 4.509 -21.563 1.00 96.25 111 TYR A CA 1
ATOM 853 C C . TYR A 1 111 ? 4.886 4.858 -22.546 1.00 96.25 111 TYR A C 1
ATOM 855 O O . TYR A 1 111 ? 5.087 5.696 -23.424 1.00 96.25 111 TYR A O 1
ATOM 863 N N . GLN A 1 112 ? 3.681 4.308 -22.362 1.00 94.31 112 GLN A N 1
ATOM 864 C CA . GLN A 1 112 ? 2.509 4.660 -23.178 1.00 94.31 112 GLN A CA 1
ATOM 865 C C . GLN A 1 112 ? 2.076 6.121 -22.982 1.00 94.31 112 GLN A C 1
ATOM 867 O O . GLN A 1 112 ? 1.753 6.793 -23.962 1.00 94.31 112 GLN A O 1
ATOM 872 N N . ILE A 1 113 ? 2.130 6.647 -21.752 1.00 94.38 113 ILE A N 1
ATOM 873 C CA . ILE A 1 113 ? 1.884 8.073 -21.467 1.00 94.38 113 ILE A CA 1
ATOM 874 C C . ILE A 1 113 ? 2.881 8.954 -22.228 1.00 94.38 113 ILE A C 1
ATOM 876 O O . ILE A 1 113 ? 2.488 9.921 -22.878 1.00 94.38 113 ILE A O 1
ATOM 880 N N . VAL A 1 114 ? 4.170 8.628 -22.159 1.00 93.81 114 VAL A N 1
ATOM 881 C CA . VAL A 1 114 ? 5.227 9.409 -22.807 1.00 93.81 114 VAL A CA 1
ATOM 882 C C . VAL A 1 114 ? 5.097 9.347 -24.326 1.00 93.81 114 VAL A C 1
ATOM 884 O O . VAL A 1 114 ? 5.180 10.387 -24.980 1.00 93.81 114 VAL A O 1
ATOM 887 N N . LEU A 1 115 ? 4.837 8.158 -24.880 1.00 91.56 115 LEU A N 1
ATOM 888 C CA . LEU A 1 115 ? 4.585 7.978 -26.306 1.00 91.56 115 LEU A CA 1
ATOM 889 C C . LEU A 1 115 ? 3.418 8.862 -26.754 1.00 91.56 115 LEU A C 1
ATOM 891 O O . LEU A 1 115 ? 3.573 9.629 -27.695 1.00 91.56 115 LEU A O 1
ATOM 895 N N . PHE A 1 116 ? 2.301 8.835 -26.024 1.00 89.81 116 PHE A N 1
ATOM 896 C CA . PHE A 1 116 ? 1.129 9.663 -26.302 1.00 89.81 116 PHE A CA 1
ATOM 897 C C . PHE A 1 116 ? 1.423 11.174 -26.244 1.00 89.81 116 PHE A C 1
ATOM 899 O O . PHE A 1 116 ? 0.973 11.940 -27.098 1.00 89.81 116 PHE A O 1
ATOM 906 N N . LEU A 1 117 ? 2.165 11.629 -25.231 1.00 90.19 117 LEU A N 1
ATOM 907 C CA . LEU A 1 117 ? 2.434 13.054 -25.023 1.00 90.19 117 LEU A CA 1
ATOM 908 C C . LEU A 1 117 ? 3.523 13.605 -25.947 1.00 90.19 117 LEU A C 1
ATOM 910 O O . LEU A 1 117 ? 3.558 14.819 -26.181 1.00 90.19 117 LEU A O 1
ATOM 914 N N . ASN A 1 118 ? 4.422 12.748 -26.439 1.00 85.62 118 ASN A N 1
ATOM 915 C CA . ASN A 1 118 ? 5.605 13.171 -27.172 1.00 85.62 118 ASN A CA 1
ATOM 916 C C . ASN A 1 118 ? 6.101 12.140 -28.206 1.00 85.62 118 ASN A C 1
ATOM 918 O O . ASN A 1 118 ? 7.237 11.682 -28.145 1.00 85.62 118 ASN A O 1
ATOM 922 N N . GLU A 1 119 ? 5.302 11.830 -29.225 1.00 83.19 119 GLU A N 1
ATOM 923 C CA . GLU A 1 119 ? 5.669 10.880 -30.298 1.00 83.19 119 GLU A CA 1
ATOM 924 C C . GLU A 1 119 ? 6.919 11.274 -31.119 1.00 83.19 119 GLU A C 1
ATOM 926 O O . GLU A 1 119 ? 7.450 10.466 -31.877 1.00 83.19 119 GLU A O 1
ATOM 931 N N . LYS A 1 120 ? 7.388 12.526 -31.013 1.00 81.94 120 LYS A N 1
ATOM 932 C CA . LYS A 1 120 ? 8.484 13.069 -31.839 1.00 81.94 120 LYS A CA 1
ATOM 933 C C . LYS A 1 120 ? 9.870 12.591 -31.420 1.00 81.94 120 LYS A C 1
ATOM 935 O O . LYS A 1 120 ? 10.810 12.697 -32.206 1.00 81.94 120 LYS A O 1
ATOM 940 N N . PHE A 1 121 ? 10.008 12.155 -30.177 1.00 84.44 121 PHE A N 1
ATOM 941 C CA . PHE A 1 121 ? 11.289 11.878 -29.547 1.00 84.44 121 PHE A CA 1
ATOM 942 C C . PHE A 1 121 ? 11.373 10.427 -29.086 1.00 84.44 121 PHE A C 1
ATOM 944 O O . PHE A 1 121 ? 10.362 9.746 -28.948 1.00 84.44 121 PHE A O 1
ATOM 951 N N . ASN A 1 122 ? 12.598 9.945 -28.883 1.00 87.81 122 ASN A N 1
ATOM 952 C CA . ASN A 1 122 ? 12.817 8.553 -28.518 1.00 87.81 122 ASN A CA 1
ATOM 953 C C . ASN A 1 122 ? 12.626 8.338 -27.017 1.00 87.81 122 ASN A C 1
ATOM 955 O O . ASN A 1 122 ? 13.173 9.088 -26.203 1.00 87.81 122 ASN A O 1
ATOM 959 N N . HIS A 1 123 ? 11.934 7.257 -26.666 1.00 93.25 123 HIS A N 1
ATOM 960 C CA . HIS A 1 123 ? 11.640 6.892 -25.284 1.00 93.25 123 HIS A CA 1
ATOM 961 C C . HIS A 1 123 ? 11.983 5.435 -25.056 1.00 93.25 123 HIS A C 1
ATOM 963 O O . HIS A 1 123 ? 11.669 4.597 -25.897 1.00 93.25 123 HIS A O 1
ATOM 969 N N . TYR A 1 124 ? 12.601 5.143 -23.918 1.00 97.12 124 TYR A N 1
ATOM 970 C CA . TYR A 1 124 ? 13.176 3.836 -23.650 1.00 97.12 124 TYR A CA 1
ATOM 971 C C . TYR A 1 124 ? 12.794 3.322 -22.271 1.00 97.12 124 TYR A C 1
ATOM 973 O O . TYR A 1 124 ? 12.795 4.054 -21.278 1.00 97.12 124 TYR A O 1
ATOM 981 N N . LEU A 1 125 ? 12.525 2.025 -22.220 1.00 96.94 125 LEU A N 1
ATOM 982 C CA . LEU A 1 125 ? 12.417 1.253 -20.991 1.00 96.94 125 LEU A CA 1
ATOM 983 C C . LEU A 1 125 ? 13.778 0.620 -20.729 1.00 96.94 125 LEU A C 1
ATOM 985 O O . LEU A 1 125 ? 14.340 -0.010 -21.621 1.00 96.94 125 LEU A O 1
ATOM 989 N N . ILE A 1 126 ? 14.321 0.775 -19.526 1.00 96.44 126 ILE A N 1
ATOM 990 C CA . ILE A 1 126 ? 15.608 0.161 -19.196 1.00 96.44 126 ILE A CA 1
ATOM 991 C C . ILE A 1 126 ? 15.345 -1.101 -18.385 1.00 96.44 126 ILE A C 1
ATOM 993 O O . ILE A 1 126 ? 14.855 -1.031 -17.257 1.00 96.44 126 ILE A O 1
ATOM 997 N N . LEU A 1 127 ? 15.670 -2.248 -18.976 1.00 92.44 127 LEU A N 1
ATOM 998 C CA . LEU A 1 127 ? 15.534 -3.557 -18.350 1.00 92.44 127 LEU A CA 1
ATOM 999 C C . LEU A 1 127 ? 16.518 -4.542 -18.991 1.00 92.44 127 LEU A C 1
ATOM 1001 O O . LEU A 1 127 ? 16.536 -4.728 -20.206 1.00 92.44 127 LEU A O 1
ATOM 1005 N N . ASP A 1 128 ? 17.322 -5.201 -18.170 1.00 87.62 128 ASP A N 1
ATOM 1006 C CA . ASP A 1 128 ? 18.248 -6.253 -18.570 1.00 87.62 128 ASP A CA 1
ATOM 1007 C C . ASP A 1 128 ? 17.608 -7.635 -18.330 1.00 87.62 128 ASP A C 1
ATOM 1009 O O . ASP A 1 128 ? 17.256 -7.985 -17.204 1.00 87.62 128 ASP A O 1
ATOM 1013 N N . GLU A 1 129 ? 17.520 -8.479 -19.368 1.00 81.38 129 GLU A N 1
ATOM 1014 C CA . GLU A 1 129 ? 16.914 -9.828 -19.271 1.00 81.38 129 GLU A CA 1
ATOM 1015 C C . GLU A 1 129 ? 17.601 -10.716 -18.213 1.00 81.38 129 GLU A C 1
ATOM 1017 O O . GLU A 1 129 ? 16.959 -11.548 -17.576 1.00 81.38 129 GLU A O 1
ATOM 1022 N N . LYS A 1 130 ? 18.901 -10.503 -17.972 1.00 80.69 130 LYS A N 1
ATOM 1023 C CA . LYS A 1 130 ? 19.684 -11.199 -16.933 1.00 80.69 130 LYS A CA 1
ATOM 1024 C C . LYS A 1 130 ? 19.264 -10.858 -15.496 1.00 80.69 130 LYS A C 1
ATOM 1026 O O . LYS A 1 130 ? 19.564 -11.638 -14.598 1.00 80.69 130 LYS A O 1
ATOM 1031 N N . ASP A 1 131 ? 18.605 -9.722 -15.276 1.00 76.75 131 ASP A N 1
ATOM 1032 C CA . ASP A 1 131 ? 18.205 -9.275 -13.937 1.00 76.75 131 ASP A CA 1
ATOM 1033 C C . ASP A 1 131 ? 16.828 -9.851 -13.549 1.00 76.75 131 ASP A C 1
ATOM 1035 O O . ASP A 1 131 ? 16.435 -9.827 -12.380 1.00 76.75 131 ASP A O 1
ATOM 1039 N N . LEU A 1 132 ? 16.120 -10.464 -14.508 1.00 78.56 132 LEU A N 1
ATOM 1040 C CA . LEU A 1 132 ? 14.867 -11.188 -14.301 1.00 78.56 132 LEU A CA 1
ATOM 1041 C C . LEU A 1 132 ? 15.143 -12.560 -13.678 1.00 78.56 132 LEU A C 1
ATOM 1043 O O . LEU A 1 132 ? 15.054 -13.591 -14.339 1.00 78.56 132 LEU A O 1
ATOM 1047 N N . ASN A 1 133 ? 15.513 -12.589 -12.400 1.00 70.38 133 ASN A N 1
ATOM 1048 C CA . ASN A 1 133 ? 15.814 -13.840 -11.696 1.00 70.38 133 ASN A CA 1
ATOM 1049 C C . ASN A 1 133 ? 14.557 -14.626 -11.286 1.00 70.38 133 ASN A C 1
ATOM 1051 O O . ASN A 1 133 ? 14.627 -15.846 -11.149 1.00 70.38 133 ASN A O 1
ATOM 1055 N N . ASP A 1 134 ? 13.416 -13.950 -11.141 1.00 78.38 134 ASP A N 1
ATOM 1056 C CA . ASP A 1 134 ? 12.127 -14.566 -10.814 1.00 78.38 134 ASP A CA 1
ATOM 1057 C C . ASP A 1 134 ? 11.529 -15.280 -12.041 1.00 78.38 134 ASP A C 1
ATOM 1059 O O . ASP A 1 134 ? 11.400 -14.697 -13.123 1.00 78.38 134 ASP A O 1
ATOM 1063 N N . ILE A 1 135 ? 11.150 -16.550 -11.876 1.00 82.38 135 ILE A N 1
ATOM 1064 C CA . ILE A 1 135 ? 10.525 -17.360 -12.927 1.00 82.38 135 ILE A CA 1
ATOM 1065 C C . ILE A 1 135 ? 9.238 -16.724 -13.464 1.00 82.38 135 ILE A C 1
ATOM 1067 O O . ILE A 1 135 ? 8.995 -16.751 -14.672 1.00 82.38 135 ILE A O 1
ATOM 1071 N N . ASN A 1 136 ? 8.452 -16.089 -12.595 1.00 84.94 136 ASN A N 1
ATOM 1072 C CA . ASN A 1 136 ? 7.195 -15.452 -12.957 1.00 84.94 136 ASN A CA 1
ATOM 1073 C C . ASN A 1 136 ? 7.447 -14.235 -13.850 1.00 84.94 136 ASN A C 1
ATOM 1075 O O . ASN A 1 136 ? 6.788 -14.073 -14.878 1.00 84.94 136 ASN A O 1
ATOM 1079 N N . LEU A 1 137 ? 8.475 -13.441 -13.538 1.00 86.00 137 LEU A N 1
ATOM 1080 C CA . LEU A 1 137 ? 8.898 -12.323 -14.385 1.00 86.00 137 LEU A CA 1
ATOM 1081 C C . LEU A 1 137 ? 9.458 -12.791 -15.727 1.00 86.00 137 LEU A C 1
ATOM 1083 O O . LEU A 1 137 ? 9.181 -12.164 -16.747 1.00 86.00 137 LEU A O 1
ATOM 1087 N N . LYS A 1 138 ? 10.192 -13.912 -15.766 1.00 89.38 138 LYS A N 1
ATOM 1088 C CA . LYS A 1 138 ? 10.639 -14.507 -17.036 1.00 89.38 138 LYS A CA 1
ATOM 1089 C C . LYS A 1 138 ? 9.451 -14.887 -17.917 1.00 89.38 138 LYS A C 1
ATOM 1091 O O . LYS A 1 138 ? 9.464 -14.572 -19.103 1.00 89.38 138 LYS A O 1
ATOM 1096 N N . ILE A 1 139 ? 8.420 -15.523 -17.354 1.00 91.12 139 ILE A N 1
ATOM 1097 C CA . ILE A 1 139 ? 7.189 -15.877 -18.084 1.00 91.12 139 ILE A CA 1
ATOM 1098 C C . ILE A 1 139 ? 6.507 -14.617 -18.629 1.00 91.12 139 ILE A C 1
ATOM 1100 O O . ILE A 1 139 ? 6.165 -14.563 -19.810 1.00 91.12 139 ILE A O 1
ATOM 1104 N N . ILE A 1 140 ? 6.361 -13.583 -17.796 1.00 92.94 140 ILE A N 1
ATOM 1105 C CA . ILE A 1 140 ? 5.786 -12.295 -18.204 1.00 92.94 140 ILE A CA 1
ATOM 1106 C C . ILE A 1 140 ? 6.592 -11.670 -19.346 1.00 92.94 140 ILE A C 1
ATOM 1108 O O . ILE A 1 140 ? 6.013 -11.221 -20.332 1.00 92.94 140 ILE A O 1
ATOM 1112 N N . TYR A 1 141 ? 7.922 -11.680 -19.253 1.00 91.31 141 TYR A N 1
ATOM 1113 C CA . TYR A 1 141 ? 8.798 -11.126 -20.282 1.00 91.31 141 TYR A CA 1
ATOM 1114 C C . TYR A 1 141 ? 8.704 -11.896 -21.609 1.00 91.31 141 TYR A C 1
ATOM 1116 O O . TYR A 1 141 ? 8.735 -11.287 -22.676 1.00 91.31 141 TYR A O 1
ATOM 1124 N N . GLN A 1 142 ? 8.508 -13.219 -21.576 1.00 92.12 142 GLN A N 1
ATOM 1125 C CA . GLN A 1 142 ? 8.227 -13.994 -22.791 1.00 92.12 142 GLN A CA 1
ATOM 1126 C C . GLN A 1 142 ? 6.882 -13.614 -23.419 1.00 92.12 142 GLN A C 1
ATOM 1128 O O . GLN A 1 142 ? 6.799 -13.464 -24.635 1.00 92.12 142 GLN A O 1
ATOM 1133 N N . HIS A 1 143 ? 5.842 -13.398 -22.611 1.00 94.56 143 HIS A N 1
ATOM 1134 C CA . HIS A 1 143 ? 4.552 -12.939 -23.131 1.00 94.56 143 HIS A CA 1
ATOM 1135 C C . HIS A 1 143 ? 4.642 -11.512 -23.696 1.00 94.56 143 HIS A C 1
ATOM 1137 O O . HIS A 1 143 ? 4.068 -11.236 -24.746 1.00 94.56 143 HIS A O 1
ATOM 1143 N N . LEU A 1 144 ? 5.428 -10.628 -23.068 1.00 94.06 144 LEU A N 1
ATOM 1144 C CA . LEU A 1 144 ? 5.717 -9.286 -23.584 1.00 94.06 144 LEU A CA 1
ATOM 1145 C C . LEU A 1 144 ? 6.370 -9.359 -24.972 1.00 94.06 144 LEU A C 1
ATOM 1147 O O . LEU A 1 144 ? 5.968 -8.626 -25.873 1.00 94.06 144 LEU A O 1
ATOM 1151 N N . LYS A 1 145 ? 7.325 -10.283 -25.171 1.00 92.88 145 LYS A N 1
ATOM 1152 C CA . LYS A 1 145 ? 7.967 -10.509 -26.478 1.00 92.88 145 LYS A CA 1
ATOM 1153 C C . LYS A 1 145 ? 6.957 -10.868 -27.573 1.00 92.88 145 LYS A C 1
ATOM 1155 O O . LYS A 1 145 ? 7.132 -10.450 -28.715 1.00 92.88 145 LYS A O 1
ATOM 1160 N N . THR A 1 146 ? 5.922 -11.638 -27.238 1.00 94.62 146 THR A N 1
ATOM 1161 C CA . THR A 1 146 ? 4.915 -12.100 -28.205 1.00 94.62 146 THR A CA 1
ATOM 1162 C C . THR A 1 146 ? 3.753 -11.130 -28.406 1.00 94.62 146 THR A C 1
ATOM 1164 O O . THR A 1 146 ? 3.267 -11.006 -29.526 1.00 94.62 146 THR A O 1
ATOM 1167 N N . GLU A 1 147 ? 3.290 -10.463 -27.347 1.00 95.81 147 GLU A N 1
ATOM 1168 C CA . GLU A 1 147 ? 2.067 -9.647 -27.364 1.00 95.81 147 GLU A CA 1
ATOM 1169 C C . GLU A 1 147 ? 2.350 -8.162 -27.647 1.00 95.81 147 GLU A C 1
ATOM 1171 O O . GLU A 1 147 ? 1.519 -7.498 -28.259 1.00 95.81 147 GLU A O 1
ATOM 1176 N N . GLU A 1 148 ? 3.533 -7.649 -27.283 1.00 95.56 148 GLU A N 1
ATOM 1177 C CA . GLU A 1 148 ? 3.883 -6.222 -27.384 1.00 95.56 148 GLU A CA 1
ATOM 1178 C C . GLU A 1 148 ? 5.206 -5.977 -28.144 1.00 95.56 148 GLU A C 1
ATOM 1180 O O . GLU A 1 148 ? 6.140 -5.355 -27.620 1.00 95.56 148 GLU A O 1
ATOM 1185 N N . PRO A 1 149 ? 5.328 -6.412 -29.414 1.00 93.69 149 PRO A N 1
ATOM 1186 C CA . PRO A 1 149 ? 6.586 -6.334 -30.160 1.00 93.69 149 PRO A CA 1
ATOM 1187 C C . PRO A 1 149 ? 7.081 -4.895 -30.374 1.00 93.69 149 PRO A C 1
ATOM 1189 O O . PRO A 1 149 ? 8.285 -4.670 -30.482 1.00 93.69 149 PRO A O 1
ATOM 1192 N N . LYS A 1 150 ? 6.173 -3.909 -30.422 1.00 91.25 150 LYS A N 1
ATOM 1193 C CA . LYS A 1 150 ? 6.531 -2.486 -30.551 1.00 91.25 150 LYS A CA 1
ATOM 1194 C C . LYS A 1 150 ? 7.198 -1.948 -29.286 1.00 91.25 150 LYS A C 1
ATOM 1196 O O . LYS A 1 150 ? 8.197 -1.246 -29.387 1.00 91.25 150 LYS A O 1
ATOM 1201 N N . ILE A 1 151 ? 6.666 -2.300 -28.113 1.00 92.81 151 ILE A N 1
ATOM 1202 C CA . ILE A 1 151 ? 7.241 -1.896 -26.825 1.00 92.81 151 ILE A CA 1
ATOM 1203 C C . ILE A 1 151 ? 8.581 -2.602 -26.620 1.00 92.81 151 ILE A C 1
ATOM 1205 O O . ILE A 1 151 ? 9.551 -1.965 -26.221 1.00 92.81 151 ILE A O 1
ATOM 1209 N N . LEU A 1 152 ? 8.661 -3.893 -26.968 1.00 92.56 152 LEU A N 1
ATOM 1210 C CA . LEU A 1 152 ? 9.886 -4.685 -26.857 1.00 92.56 152 LEU A CA 1
ATOM 1211 C C . LEU A 1 152 ? 11.082 -4.024 -27.564 1.00 92.56 152 LEU A C 1
ATOM 1213 O O . LEU A 1 152 ? 12.183 -4.033 -27.025 1.00 92.56 152 LEU A O 1
ATOM 1217 N N . GLN A 1 153 ? 10.870 -3.419 -28.738 1.00 92.75 153 GLN A N 1
ATOM 1218 C CA . GLN A 1 153 ? 11.924 -2.728 -29.499 1.00 92.75 153 GLN A CA 1
ATOM 1219 C C . GLN A 1 153 ? 12.502 -1.498 -28.786 1.00 92.75 153 GLN A C 1
ATOM 1221 O O . GLN A 1 153 ? 13.587 -1.051 -29.148 1.00 92.75 153 GLN A O 1
ATOM 1226 N N . GLN A 1 154 ? 11.788 -0.946 -27.804 1.00 95.06 154 GLN A N 1
ATOM 1227 C CA . GLN A 1 154 ? 12.230 0.206 -27.017 1.00 95.06 154 GLN A CA 1
ATOM 1228 C C . GLN A 1 154 ? 12.813 -0.188 -25.654 1.00 95.06 154 GLN A C 1
ATOM 1230 O O . GLN A 1 154 ? 13.180 0.688 -24.866 1.00 95.06 154 GLN A O 1
ATOM 1235 N N . ILE A 1 155 ? 12.901 -1.489 -25.357 1.00 95.44 155 ILE A N 1
ATOM 1236 C CA . ILE A 1 155 ? 13.592 -1.979 -24.166 1.00 95.44 155 ILE A CA 1
ATOM 1237 C C . ILE A 1 155 ? 15.085 -2.051 -24.471 1.00 95.44 155 ILE A C 1
ATOM 1239 O O . ILE A 1 155 ? 15.503 -2.773 -25.374 1.00 95.44 155 ILE A O 1
ATOM 1243 N N . ILE A 1 156 ? 15.882 -1.316 -23.700 1.00 96.50 156 ILE A N 1
ATOM 1244 C CA . ILE A 1 156 ? 17.341 -1.271 -23.824 1.00 96.50 156 ILE A CA 1
ATOM 1245 C C . ILE A 1 156 ? 18.005 -1.724 -22.527 1.00 96.50 156 ILE A C 1
ATOM 1247 O O . ILE A 1 156 ? 17.433 -1.621 -21.438 1.00 96.50 156 ILE A O 1
ATOM 1251 N N . ASN A 1 157 ? 19.245 -2.193 -22.628 1.00 95.50 157 ASN A N 1
ATOM 1252 C CA . ASN A 1 157 ? 20.031 -2.535 -21.444 1.00 95.50 157 ASN A CA 1
ATOM 1253 C C . ASN A 1 157 ? 20.699 -1.300 -20.816 1.00 95.50 157 ASN A C 1
ATOM 1255 O O . ASN A 1 157 ? 20.834 -0.238 -21.432 1.00 95.50 157 ASN A O 1
ATOM 1259 N N . VAL A 1 158 ? 21.204 -1.451 -19.587 1.00 95.50 158 VAL A N 1
ATOM 1260 C CA . VAL A 1 158 ? 21.888 -0.360 -18.871 1.00 95.50 158 VAL A CA 1
ATOM 1261 C C . VAL A 1 158 ? 23.100 0.179 -19.645 1.00 95.50 158 VAL A C 1
ATOM 1263 O O . VAL A 1 158 ? 23.387 1.375 -19.593 1.00 95.50 158 VAL A O 1
ATOM 1266 N N . LYS A 1 159 ? 23.835 -0.668 -20.380 1.00 95.81 159 LYS A N 1
ATOM 1267 C CA . LYS A 1 159 ? 25.027 -0.226 -21.130 1.00 95.81 159 LYS A CA 1
ATOM 1268 C C . LYS A 1 159 ? 24.664 0.661 -22.319 1.00 95.81 159 LYS A C 1
ATOM 1270 O O . LYS A 1 159 ? 25.416 1.582 -22.628 1.00 95.81 159 LYS A O 1
ATOM 1275 N N . GLU A 1 160 ? 23.559 0.372 -22.994 1.00 96.44 160 GLU A N 1
ATOM 1276 C CA . GLU A 1 160 ? 23.005 1.193 -24.071 1.00 96.44 160 GLU A CA 1
ATOM 1277 C C . GLU A 1 160 ? 22.491 2.516 -23.515 1.00 96.44 160 GLU A C 1
ATOM 1279 O O . GLU A 1 160 ? 22.908 3.570 -23.992 1.00 96.44 160 GLU A O 1
ATOM 1284 N N . ALA A 1 161 ? 21.710 2.472 -22.432 1.00 97.00 161 ALA A N 1
ATOM 1285 C CA . ALA A 1 161 ? 21.197 3.669 -21.772 1.00 97.00 161 ALA A CA 1
ATOM 1286 C C . ALA A 1 161 ? 22.317 4.649 -21.385 1.00 97.00 161 ALA A C 1
ATOM 1288 O O . ALA A 1 161 ? 22.240 5.833 -21.711 1.00 97.00 161 ALA A O 1
ATOM 1289 N N . LYS A 1 162 ? 23.413 4.151 -20.790 1.00 97.00 162 LYS A N 1
ATOM 1290 C CA . LYS A 1 162 ? 24.587 4.967 -20.422 1.00 97.00 162 LYS A CA 1
ATOM 1291 C C . LYS A 1 162 ? 25.217 5.725 -21.598 1.00 97.00 162 LYS A C 1
ATOM 1293 O O . LYS A 1 162 ? 25.846 6.752 -21.379 1.00 97.00 162 LYS A O 1
ATOM 1298 N N . LYS A 1 163 ? 25.086 5.226 -22.832 1.00 97.06 163 LYS A N 1
ATOM 1299 C CA . LYS A 1 163 ? 25.617 5.883 -24.042 1.00 97.06 163 LYS A CA 1
ATOM 1300 C C . LYS A 1 163 ? 24.666 6.929 -24.621 1.00 97.06 163 LYS A C 1
ATOM 1302 O O . LYS A 1 163 ? 25.095 7.743 -25.432 1.00 97.06 163 LYS A O 1
ATOM 1307 N N . MET A 1 164 ? 23.385 6.853 -24.274 1.00 96.69 164 MET A N 1
ATOM 1308 C CA . MET A 1 164 ? 22.317 7.639 -24.893 1.00 96.69 164 MET A CA 1
ATOM 1309 C C . MET A 1 164 ? 21.859 8.792 -23.997 1.00 96.69 164 MET A C 1
ATOM 1311 O O . MET A 1 164 ? 21.519 9.860 -24.510 1.00 96.69 164 MET A O 1
ATOM 1315 N N . ILE A 1 165 ? 21.877 8.588 -22.676 1.00 96.81 165 ILE A N 1
ATOM 1316 C CA . ILE A 1 165 ? 21.519 9.615 -21.696 1.00 96.81 165 ILE A CA 1
ATOM 1317 C C . ILE A 1 165 ? 22.523 10.770 -21.759 1.00 96.81 165 ILE A C 1
ATOM 1319 O O . ILE A 1 165 ? 23.736 10.577 -21.817 1.00 96.81 165 ILE A O 1
ATOM 1323 N N . ASN A 1 166 ? 21.984 11.982 -21.742 1.00 94.06 166 ASN A N 1
ATOM 1324 C CA . ASN A 1 166 ? 22.706 13.248 -21.724 1.00 94.06 166 ASN A CA 1
ATOM 1325 C C . ASN A 1 166 ? 21.941 14.281 -20.876 1.00 94.06 166 ASN A C 1
ATOM 1327 O O . ASN A 1 166 ? 20.827 14.019 -20.423 1.00 94.06 166 ASN A O 1
ATOM 1331 N N . ASP A 1 167 ? 22.494 15.485 -20.731 1.00 90.56 167 ASP A N 1
ATOM 1332 C CA . ASP A 1 167 ? 21.928 16.555 -19.895 1.00 90.56 167 ASP A CA 1
ATOM 1333 C C . ASP A 1 167 ? 20.513 17.025 -20.293 1.00 90.56 167 ASP A C 1
ATOM 1335 O O . ASP A 1 167 ? 19.839 17.651 -19.479 1.00 90.56 167 ASP A O 1
ATOM 1339 N N . ASN A 1 168 ? 20.034 16.727 -21.510 1.00 90.25 168 ASN A N 1
ATOM 1340 C CA . ASN A 1 168 ? 18.671 17.038 -21.975 1.00 90.25 168 ASN A CA 1
ATOM 1341 C C . ASN A 1 168 ? 17.720 15.828 -21.903 1.00 90.25 168 ASN A C 1
ATOM 1343 O O . ASN A 1 168 ? 16.590 15.887 -22.397 1.00 90.25 168 ASN A O 1
ATOM 1347 N N . SER A 1 169 ? 18.177 14.710 -21.341 1.00 95.69 169 SER A N 1
ATOM 1348 C CA . SER A 1 169 ? 17.383 13.493 -21.169 1.00 95.69 169 SER A CA 1
ATOM 1349 C C . SER A 1 169 ? 16.591 13.554 -19.871 1.00 95.69 169 SER A C 1
ATOM 1351 O O . SER A 1 169 ? 17.139 13.952 -18.840 1.00 95.69 169 SER A O 1
ATOM 1353 N N . LEU A 1 170 ? 15.330 13.127 -19.917 1.00 97.44 170 LEU A N 1
ATOM 1354 C CA . LEU A 1 170 ? 14.479 12.931 -18.747 1.00 97.44 170 LEU A CA 1
ATOM 1355 C C . LEU A 1 170 ? 14.644 11.495 -18.237 1.00 97.44 170 LEU A C 1
ATOM 1357 O O . LEU A 1 170 ? 14.444 10.549 -18.998 1.00 97.44 170 LEU A O 1
ATOM 1361 N N . LEU A 1 171 ? 14.986 11.326 -16.961 1.00 98.19 171 LEU A N 1
ATOM 1362 C CA . LEU A 1 171 ? 15.004 10.030 -16.285 1.00 98.19 171 LEU A CA 1
ATOM 1363 C C . LEU A 1 171 ? 13.795 9.929 -15.350 1.00 98.19 171 LEU A C 1
ATOM 1365 O O . LEU A 1 171 ? 13.619 10.742 -14.446 1.00 98.19 171 LEU A O 1
ATOM 1369 N N . VAL A 1 172 ? 12.959 8.925 -15.574 1.00 98.31 172 VAL A N 1
ATOM 1370 C CA . VAL A 1 172 ? 11.727 8.677 -14.827 1.00 98.31 172 VAL A CA 1
ATOM 1371 C C . VAL A 1 172 ? 11.933 7.459 -13.950 1.00 98.31 172 VAL A C 1
ATOM 1373 O O . VAL A 1 172 ? 12.260 6.381 -14.447 1.00 98.31 172 VAL A O 1
ATOM 1376 N N . ILE A 1 173 ? 11.716 7.635 -12.654 1.00 98.25 173 ILE A N 1
ATOM 1377 C CA . ILE A 1 173 ? 11.825 6.579 -11.656 1.00 98.25 173 ILE A CA 1
ATOM 1378 C C . ILE A 1 173 ? 10.432 6.296 -11.112 1.00 98.25 173 ILE A C 1
ATOM 1380 O O . ILE A 1 173 ? 9.754 7.201 -10.621 1.00 98.25 173 ILE A O 1
ATOM 1384 N N . LEU A 1 174 ? 10.006 5.044 -11.228 1.00 98.06 174 LEU A N 1
ATOM 1385 C CA . LEU A 1 174 ? 8.680 4.594 -10.830 1.00 98.06 174 LEU A CA 1
ATOM 1386 C C . LEU A 1 174 ? 8.791 3.581 -9.699 1.00 98.06 174 LEU A C 1
ATOM 1388 O O . LEU A 1 174 ? 9.695 2.745 -9.692 1.00 98.06 174 LEU A O 1
ATOM 1392 N N . ASP A 1 175 ? 7.859 3.666 -8.757 1.00 96.12 175 ASP A N 1
ATOM 1393 C CA . ASP A 1 175 ? 7.703 2.721 -7.651 1.00 96.12 175 ASP A CA 1
ATOM 1394 C C . ASP A 1 175 ? 8.913 2.631 -6.700 1.00 96.12 175 ASP A C 1
ATOM 1396 O O . ASP A 1 175 ? 9.145 1.670 -5.968 1.00 96.12 175 ASP A O 1
ATOM 1400 N N . THR A 1 176 ? 9.752 3.665 -6.716 1.00 93.81 176 THR A N 1
ATOM 1401 C CA . THR A 1 176 ? 10.813 3.847 -5.734 1.00 93.81 176 THR A CA 1
ATOM 1402 C C . THR A 1 176 ? 11.314 5.279 -5.727 1.00 93.81 176 THR A C 1
ATOM 1404 O O . THR A 1 176 ? 11.466 5.925 -6.761 1.00 93.81 176 THR A O 1
ATOM 1407 N N . GLN A 1 177 ? 11.672 5.749 -4.538 1.00 93.06 177 GLN A N 1
ATOM 1408 C CA . GLN A 1 177 ? 12.416 6.989 -4.334 1.00 93.06 177 GLN A CA 1
ATOM 1409 C C . GLN A 1 177 ? 13.816 6.768 -3.742 1.00 93.06 177 GLN A C 1
ATOM 1411 O O . GLN A 1 177 ? 14.541 7.738 -3.516 1.00 93.06 177 GLN A O 1
ATOM 1416 N N . SER A 1 178 ? 14.196 5.520 -3.442 1.00 90.31 178 SER A N 1
ATOM 1417 C CA . SER A 1 178 ? 15.424 5.219 -2.700 1.00 90.31 178 SER A CA 1
ATOM 1418 C C . SER A 1 178 ? 16.596 4.890 -3.618 1.00 90.31 178 SER A C 1
ATOM 1420 O O . SER A 1 178 ? 16.518 3.991 -4.460 1.00 90.31 178 SER A O 1
ATOM 1422 N N . ARG A 1 179 ? 17.734 5.560 -3.380 1.00 90.75 179 ARG A N 1
ATOM 1423 C CA . ARG A 1 179 ? 18.975 5.328 -4.137 1.00 90.75 179 ARG A CA 1
ATOM 1424 C C . ARG A 1 179 ? 19.470 3.885 -4.007 1.00 90.75 179 ARG A C 1
ATOM 1426 O O . ARG A 1 179 ? 20.040 3.352 -4.947 1.00 90.75 179 ARG A O 1
ATOM 1433 N N . ASN A 1 180 ? 19.202 3.215 -2.889 1.00 87.62 180 ASN A N 1
ATOM 1434 C CA . ASN A 1 180 ? 19.676 1.848 -2.651 1.00 87.62 180 ASN A CA 1
ATOM 1435 C C . ASN A 1 180 ? 18.917 0.767 -3.417 1.00 87.62 180 ASN A C 1
ATOM 1437 O O . ASN A 1 180 ? 19.443 -0.331 -3.579 1.00 87.62 180 ASN A O 1
ATOM 1441 N N . ILE A 1 181 ? 17.689 1.052 -3.852 1.00 88.94 181 ILE A N 1
ATOM 1442 C CA . ILE A 1 181 ? 16.828 0.054 -4.499 1.00 88.94 181 ILE A CA 1
ATOM 1443 C C . ILE A 1 181 ? 16.486 0.414 -5.943 1.00 88.94 181 ILE A C 1
ATOM 1445 O O . ILE A 1 181 ? 15.879 -0.400 -6.625 1.00 88.94 181 ILE A O 1
ATOM 1449 N N . VAL A 1 182 ? 16.854 1.602 -6.425 1.00 93.88 182 VAL A N 1
ATOM 1450 C CA . VAL A 1 182 ? 16.683 1.978 -7.835 1.00 93.88 182 VAL A CA 1
ATOM 1451 C C . VAL A 1 182 ? 17.407 1.001 -8.757 1.00 93.88 182 VAL A C 1
ATOM 1453 O O . VAL A 1 182 ? 18.516 0.570 -8.445 1.00 93.88 182 VAL A O 1
ATOM 1456 N N . TYR A 1 183 ? 16.801 0.691 -9.904 1.00 94.38 183 TYR A N 1
ATOM 1457 C CA . TYR A 1 183 ? 17.291 -0.323 -10.840 1.00 94.38 183 TYR A CA 1
ATOM 1458 C C . TYR A 1 183 ? 18.792 -0.216 -11.165 1.00 94.38 183 TYR A C 1
ATOM 1460 O O . TYR A 1 183 ? 19.510 -1.216 -11.176 1.00 94.38 183 TYR A O 1
ATOM 1468 N N . ASN A 1 184 ? 19.301 1.002 -11.381 1.00 94.50 184 ASN A N 1
ATOM 1469 C CA . ASN A 1 184 ? 20.733 1.235 -11.533 1.00 94.50 184 ASN A CA 1
ATOM 1470 C C . ASN A 1 184 ? 21.142 2.625 -11.025 1.00 94.50 184 ASN A C 1
ATOM 1472 O O . ASN A 1 184 ? 20.674 3.642 -11.534 1.00 94.50 184 ASN A O 1
ATOM 1476 N N . GLN A 1 185 ? 22.046 2.669 -10.041 1.00 94.75 185 GLN A N 1
ATOM 1477 C CA . GLN A 1 185 ? 22.482 3.924 -9.417 1.00 94.75 185 GLN A CA 1
ATOM 1478 C C . GLN A 1 185 ? 23.326 4.805 -10.338 1.00 94.75 185 GLN A C 1
ATOM 1480 O O . GLN A 1 185 ? 23.235 6.023 -10.247 1.00 94.75 185 GLN A O 1
ATOM 1485 N N . GLU A 1 186 ? 24.128 4.215 -11.228 1.00 94.62 186 GLU A N 1
ATOM 1486 C CA . GLU A 1 186 ? 25.028 4.986 -12.095 1.00 94.62 186 GLU A CA 1
ATOM 1487 C C . GLU A 1 186 ? 24.256 5.854 -13.097 1.00 94.62 186 GLU A C 1
ATOM 1489 O O . GLU A 1 186 ? 24.759 6.885 -13.527 1.00 94.62 186 GLU A O 1
ATOM 1494 N N . LEU A 1 187 ? 23.021 5.473 -13.449 1.00 95.31 187 LEU A N 1
ATOM 1495 C CA . LEU A 1 187 ? 22.164 6.274 -14.329 1.00 95.31 187 LEU A CA 1
ATOM 1496 C C . LEU A 1 187 ? 21.743 7.605 -13.693 1.00 95.31 187 LEU A C 1
ATOM 1498 O O . LEU A 1 187 ? 21.495 8.568 -14.415 1.00 95.31 187 LEU A O 1
ATOM 1502 N N . LEU A 1 188 ? 21.690 7.672 -12.357 1.00 95.19 188 LEU A N 1
ATOM 1503 C CA . LEU A 1 188 ? 21.300 8.879 -11.621 1.00 95.19 188 LEU A CA 1
ATOM 1504 C C . LEU A 1 188 ? 22.301 10.022 -11.792 1.00 95.19 188 LEU A C 1
ATOM 1506 O O . LEU A 1 188 ? 21.946 11.182 -11.613 1.00 95.19 188 LEU A O 1
ATOM 1510 N N . ASP A 1 189 ? 23.549 9.693 -12.115 1.00 94.44 189 ASP A N 1
ATOM 1511 C CA . ASP A 1 189 ? 24.633 10.665 -12.202 1.00 94.44 189 ASP A CA 1
ATOM 1512 C C . ASP A 1 189 ? 24.814 11.192 -13.647 1.00 94.44 189 ASP A C 1
ATOM 1514 O O . ASP A 1 189 ? 25.635 12.076 -13.885 1.00 94.44 189 ASP A O 1
ATOM 1518 N N . LEU A 1 190 ? 24.033 10.680 -14.614 1.00 95.50 190 LEU A N 1
ATOM 1519 C CA . LEU A 1 190 ? 24.127 11.027 -16.042 1.00 95.50 190 LEU A CA 1
ATOM 1520 C C . LEU A 1 190 ? 23.208 12.172 -16.485 1.00 95.50 190 LEU A C 1
ATOM 1522 O O . LEU A 1 190 ? 23.392 12.721 -17.568 1.00 95.50 190 LEU A O 1
ATOM 1526 N N . THR A 1 191 ? 22.192 12.506 -15.690 1.00 95.38 191 THR A N 1
ATOM 1527 C CA . THR A 1 191 ? 21.287 13.630 -15.952 1.00 95.38 191 THR A CA 1
ATOM 1528 C C . THR A 1 191 ? 20.748 14.180 -14.641 1.00 95.38 191 THR A C 1
ATOM 1530 O O . THR A 1 191 ? 20.538 13.445 -13.678 1.00 95.38 191 THR A O 1
ATOM 1533 N N . LYS A 1 192 ? 20.486 15.488 -14.602 1.00 95.06 192 LYS A N 1
ATOM 1534 C CA . LYS A 1 192 ? 19.821 16.137 -13.463 1.00 95.06 192 LYS A CA 1
ATOM 1535 C C . LYS A 1 192 ? 18.299 16.126 -13.591 1.00 95.06 192 LYS A C 1
ATOM 1537 O O . LYS A 1 192 ? 17.618 16.373 -12.599 1.00 95.06 192 LYS A O 1
ATOM 1542 N N . ASN A 1 193 ? 17.757 15.844 -14.778 1.00 96.88 193 ASN A N 1
ATOM 1543 C CA . ASN A 1 193 ? 16.316 15.880 -15.024 1.00 96.88 193 ASN A CA 1
ATOM 1544 C C . ASN A 1 193 ? 15.687 14.553 -14.601 1.00 96.88 193 ASN A C 1
ATOM 1546 O O . ASN A 1 193 ? 15.370 13.701 -15.428 1.00 96.88 193 ASN A O 1
ATOM 1550 N N . ILE A 1 194 ? 15.556 14.372 -13.291 1.00 97.94 194 ILE A N 1
ATOM 1551 C CA . ILE A 1 194 ? 14.990 13.166 -12.694 1.00 97.94 194 ILE A CA 1
ATOM 1552 C C . ILE A 1 194 ? 13.594 13.479 -12.163 1.00 97.94 194 ILE A C 1
ATOM 1554 O O . ILE A 1 194 ? 13.427 14.439 -11.405 1.00 97.94 194 ILE A O 1
ATOM 1558 N N . ILE A 1 195 ? 12.611 12.656 -12.525 1.00 97.81 195 ILE A N 1
ATOM 1559 C CA . ILE A 1 195 ? 11.279 12.672 -11.914 1.00 97.81 195 ILE A CA 1
ATOM 1560 C C . ILE A 1 195 ? 11.005 11.359 -11.191 1.00 97.81 195 ILE A C 1
ATOM 1562 O O . ILE A 1 195 ? 11.436 10.299 -11.640 1.00 97.81 195 ILE A O 1
ATOM 1566 N N . ILE A 1 196 ? 10.281 11.437 -10.077 1.00 97.25 196 ILE A N 1
ATOM 1567 C CA . ILE A 1 196 ? 9.929 10.273 -9.256 1.00 97.25 196 ILE A CA 1
ATOM 1568 C C . ILE A 1 196 ? 8.411 10.183 -9.115 1.00 97.25 196 ILE A C 1
ATOM 1570 O O . ILE A 1 196 ? 7.772 11.184 -8.784 1.00 97.25 196 ILE A O 1
ATOM 1574 N N . ILE A 1 197 ? 7.845 8.994 -9.318 1.00 97.38 197 ILE A N 1
ATOM 1575 C CA . ILE A 1 197 ? 6.450 8.678 -8.988 1.00 97.38 197 ILE A CA 1
ATOM 1576 C C . ILE A 1 197 ? 6.452 7.430 -8.113 1.00 97.38 197 ILE A C 1
ATOM 1578 O O . ILE A 1 197 ? 6.918 6.381 -8.545 1.00 97.38 197 ILE A O 1
ATOM 1582 N N . ASP A 1 198 ? 5.991 7.558 -6.872 1.00 95.25 198 ASP A N 1
ATOM 1583 C CA . ASP A 1 198 ? 6.123 6.500 -5.866 1.00 95.25 198 ASP A CA 1
ATOM 1584 C C . ASP A 1 198 ? 4.978 6.573 -4.842 1.00 95.25 198 ASP A C 1
ATOM 1586 O O . ASP A 1 198 ? 4.519 7.655 -4.470 1.00 95.25 198 ASP A O 1
ATOM 1590 N N . HIS A 1 199 ? 4.532 5.425 -4.347 1.00 91.06 199 HIS A N 1
ATOM 1591 C CA . HIS A 1 199 ? 3.541 5.320 -3.273 1.00 91.06 199 HIS A CA 1
ATOM 1592 C C . HIS A 1 199 ? 4.168 4.904 -1.928 1.00 91.06 199 HIS A C 1
ATOM 1594 O O . HIS A 1 199 ? 3.482 4.774 -0.912 1.00 91.06 199 HIS A O 1
ATOM 1600 N N . HIS A 1 200 ? 5.485 4.710 -1.868 1.00 85.31 200 HIS A N 1
ATOM 1601 C CA . HIS A 1 200 ? 6.164 4.382 -0.625 1.00 85.31 200 HIS A CA 1
ATOM 1602 C C . HIS A 1 200 ? 6.385 5.609 0.264 1.00 85.31 200 HIS A C 1
ATOM 1604 O O . HIS A 1 200 ? 6.524 6.759 -0.163 1.00 85.31 200 HIS A O 1
ATOM 1610 N N . ARG A 1 201 ? 6.471 5.349 1.568 1.00 77.88 201 ARG A N 1
ATOM 1611 C CA . ARG A 1 201 ? 6.916 6.349 2.536 1.00 77.88 201 ARG A CA 1
ATOM 1612 C C . ARG A 1 201 ? 8.398 6.653 2.329 1.00 77.88 201 ARG A C 1
ATOM 1614 O O . ARG A 1 201 ? 9.217 5.739 2.262 1.00 77.88 201 ARG A O 1
ATOM 1621 N N . ALA A 1 202 ? 8.738 7.937 2.349 1.00 72.06 202 ALA A N 1
ATOM 1622 C CA . ALA A 1 202 ? 10.119 8.387 2.255 1.00 72.06 202 ALA A CA 1
ATOM 1623 C C . ALA A 1 202 ? 11.010 7.825 3.384 1.00 72.06 202 ALA A C 1
ATOM 1625 O O . ALA A 1 202 ? 10.601 7.745 4.553 1.00 72.06 202 ALA A O 1
ATOM 1626 N N . THR A 1 203 ? 12.236 7.456 3.008 1.00 70.56 203 THR A N 1
ATOM 1627 C CA . THR A 1 203 ? 13.333 7.011 3.884 1.00 70.56 203 THR A CA 1
ATOM 1628 C C . THR A 1 203 ? 14.485 8.027 3.851 1.00 70.56 203 THR A C 1
ATOM 1630 O O . THR A 1 203 ? 14.354 9.081 3.234 1.00 70.56 203 THR A O 1
ATOM 1633 N N . GLU A 1 204 ? 15.594 7.759 4.549 1.00 60.69 204 GLU A N 1
ATOM 1634 C CA . GLU A 1 204 ? 16.697 8.724 4.720 1.00 60.69 204 GLU A CA 1
ATOM 1635 C C . GLU A 1 204 ? 17.477 9.021 3.416 1.00 60.69 204 GLU A C 1
ATOM 1637 O O . GLU A 1 204 ? 17.956 10.138 3.242 1.00 60.69 204 GLU A O 1
ATOM 1642 N N . GLU A 1 205 ? 17.555 8.080 2.465 1.00 77.88 205 GLU A N 1
ATOM 1643 C CA . GLU A 1 205 ? 18.321 8.233 1.212 1.00 77.88 205 GLU A CA 1
ATOM 1644 C C . GLU A 1 205 ? 17.423 8.379 -0.026 1.00 77.88 205 GLU A C 1
ATOM 1646 O O . GLU A 1 205 ? 17.238 7.441 -0.812 1.00 77.88 205 GLU A O 1
ATOM 1651 N N . ILE A 1 206 ? 16.863 9.578 -0.196 1.00 85.00 206 ILE A N 1
ATOM 1652 C CA . ILE A 1 206 ? 16.019 9.942 -1.342 1.00 85.00 206 ILE A CA 1
ATOM 1653 C C . ILE A 1 206 ? 16.891 10.367 -2.528 1.00 85.00 206 ILE A C 1
ATOM 1655 O O . ILE A 1 206 ? 17.849 11.126 -2.376 1.00 85.00 206 ILE A O 1
ATOM 1659 N N . ILE A 1 207 ? 16.535 9.910 -3.726 1.00 91.00 207 ILE A N 1
ATOM 1660 C CA . ILE A 1 207 ? 17.197 10.294 -4.977 1.00 91.00 207 ILE A CA 1
ATOM 1661 C C . ILE A 1 207 ? 16.962 11.792 -5.260 1.00 91.00 207 ILE A C 1
ATOM 1663 O O . ILE A 1 207 ? 15.805 12.222 -5.283 1.00 91.00 207 ILE A O 1
ATOM 1667 N N . PRO A 1 208 ? 18.013 12.598 -5.511 1.00 90.69 208 PRO A N 1
ATOM 1668 C CA . PRO A 1 208 ? 17.855 13.981 -5.961 1.00 90.69 208 PRO A CA 1
ATOM 1669 C C . PRO A 1 208 ? 17.039 14.055 -7.256 1.00 90.69 208 PRO A C 1
ATOM 1671 O O . PRO A 1 208 ? 17.310 13.325 -8.205 1.00 90.69 208 PRO A O 1
ATOM 1674 N N . ASN A 1 209 ? 16.030 14.923 -7.295 1.00 93.69 209 ASN A N 1
ATOM 1675 C CA . ASN A 1 209 ? 15.082 15.014 -8.405 1.00 93.69 209 ASN A CA 1
ATOM 1676 C C . ASN A 1 209 ? 14.624 16.459 -8.636 1.00 93.69 209 ASN A C 1
ATOM 1678 O O . ASN A 1 209 ? 14.683 17.284 -7.723 1.00 93.69 209 ASN A O 1
ATOM 1682 N N . ILE A 1 210 ? 14.169 16.757 -9.858 1.00 95.56 210 ILE A N 1
ATOM 1683 C CA . ILE A 1 210 ? 13.549 18.049 -10.202 1.00 95.56 210 ILE A CA 1
ATOM 1684 C C . ILE A 1 210 ? 12.054 18.070 -9.874 1.00 95.56 210 ILE A C 1
ATOM 1686 O O . ILE A 1 210 ? 11.477 19.140 -9.696 1.00 95.56 210 ILE A O 1
ATOM 1690 N N . PHE A 1 211 ? 11.426 16.895 -9.792 1.00 94.75 211 PHE A N 1
ATOM 1691 C CA . PHE A 1 211 ? 10.023 16.746 -9.438 1.00 94.75 211 PHE A CA 1
ATOM 1692 C C . PHE A 1 211 ? 9.755 15.366 -8.830 1.00 94.75 211 PHE A C 1
ATOM 1694 O O . PHE A 1 211 ? 10.286 14.354 -9.288 1.00 94.75 211 PHE A O 1
ATOM 1701 N N . SER A 1 212 ? 8.891 15.313 -7.817 1.00 93.25 212 SER A N 1
ATOM 1702 C CA . SER A 1 212 ? 8.422 14.057 -7.235 1.00 93.25 212 SER A CA 1
ATOM 1703 C C . SER A 1 212 ? 6.923 14.114 -6.969 1.00 93.25 212 SER A C 1
ATOM 1705 O O . SER A 1 212 ? 6.429 15.020 -6.296 1.00 93.25 212 SER A O 1
ATOM 1707 N N . TYR A 1 213 ? 6.199 13.125 -7.484 1.00 93.75 213 TYR A N 1
ATOM 1708 C CA . TYR A 1 213 ? 4.808 12.876 -7.149 1.00 93.75 213 TYR A CA 1
ATOM 1709 C C . TYR A 1 213 ? 4.742 11.649 -6.243 1.00 93.75 213 TYR A C 1
ATOM 1711 O O . TYR A 1 213 ? 4.833 10.520 -6.712 1.00 93.75 213 TYR A O 1
ATOM 1719 N N . VAL A 1 214 ? 4.610 11.885 -4.935 1.00 89.62 214 VAL A N 1
ATOM 1720 C CA . VAL A 1 214 ? 4.572 10.817 -3.930 1.00 89.62 214 VAL A CA 1
ATOM 1721 C C . VAL A 1 214 ? 3.254 10.848 -3.170 1.00 89.62 214 VAL A C 1
ATOM 1723 O O . VAL A 1 214 ? 2.923 11.866 -2.558 1.00 89.62 214 VAL A O 1
ATOM 1726 N N . ASP A 1 215 ? 2.522 9.734 -3.172 1.00 86.56 215 ASP A N 1
ATOM 1727 C CA . ASP A 1 215 ? 1.290 9.569 -2.396 1.00 86.56 215 ASP A CA 1
ATOM 1728 C C . ASP A 1 215 ? 1.318 8.269 -1.585 1.00 86.56 215 ASP A C 1
ATOM 1730 O O . ASP A 1 215 ? 0.866 7.221 -2.036 1.00 86.56 215 ASP A O 1
ATOM 1734 N N . SER A 1 216 ? 1.788 8.364 -0.335 1.00 83.06 216 SER A N 1
ATOM 1735 C CA . SER A 1 216 ? 1.880 7.212 0.578 1.00 83.06 216 SER A CA 1
ATOM 1736 C C . SER A 1 216 ? 0.544 6.595 1.005 1.00 83.06 216 SER A C 1
ATOM 1738 O O . SER A 1 216 ? 0.522 5.608 1.747 1.00 83.06 216 SER A O 1
ATOM 1740 N N . LEU A 1 217 ? -0.576 7.192 0.586 1.00 81.12 217 LEU A N 1
ATOM 1741 C CA . LEU A 1 217 ? -1.921 6.676 0.827 1.00 81.12 217 LEU A CA 1
ATOM 1742 C C . LEU A 1 217 ? -2.495 5.930 -0.378 1.00 81.12 217 LEU A C 1
ATOM 1744 O O . LEU A 1 217 ? -3.527 5.276 -0.218 1.00 81.12 217 LEU A O 1
ATOM 1748 N N . SER A 1 218 ? -1.868 6.043 -1.551 1.00 88.62 218 SER A N 1
ATOM 1749 C CA . SER A 1 218 ? -2.238 5.265 -2.733 1.00 88.62 218 SER A CA 1
ATOM 1750 C C . SER A 1 218 ? -1.859 3.797 -2.539 1.00 88.62 218 SER A C 1
ATOM 1752 O O . SER A 1 218 ? -0.885 3.472 -1.852 1.00 88.62 218 SER A O 1
ATOM 1754 N N . SER A 1 219 ? -2.647 2.889 -3.118 1.00 91.75 219 SER A N 1
ATOM 1755 C CA . SER A 1 219 ? -2.370 1.458 -2.975 1.00 91.75 219 SER A CA 1
ATOM 1756 C C . SER A 1 219 ? -1.062 1.043 -3.635 1.00 91.75 219 SER A C 1
ATOM 1758 O O . SER A 1 219 ? -0.383 0.192 -3.075 1.00 91.75 219 SER A O 1
ATOM 1760 N N . SER A 1 220 ? -0.747 1.661 -4.774 1.00 95.56 220 SER A N 1
ATOM 1761 C CA . SER A 1 220 ? 0.294 1.289 -5.736 1.00 95.56 220 SER A CA 1
ATOM 1762 C C . SER A 1 220 ? 0.635 2.494 -6.618 1.00 95.56 220 SER A C 1
ATOM 1764 O O . SER A 1 220 ? -0.165 3.435 -6.739 1.00 95.56 220 SER A O 1
ATOM 1766 N N . THR A 1 221 ? 1.788 2.461 -7.276 1.00 97.44 221 THR A N 1
ATOM 1767 C CA . THR A 1 221 ? 2.187 3.444 -8.289 1.00 97.44 221 THR A CA 1
ATOM 1768 C C . THR A 1 221 ? 1.255 3.386 -9.507 1.00 97.44 221 THR A C 1
ATOM 1770 O O . THR A 1 221 ? 0.869 4.429 -10.045 1.00 97.44 221 THR A O 1
ATOM 1773 N N . VAL A 1 222 ? 0.767 2.197 -9.878 1.00 98.00 222 VAL A N 1
ATOM 1774 C CA . VAL A 1 222 ? -0.261 2.017 -10.916 1.00 98.00 222 VAL A CA 1
ATOM 1775 C C . VAL A 1 222 ? -1.545 2.806 -10.624 1.00 98.00 222 VAL A C 1
ATOM 1777 O O . VAL A 1 222 ? -2.097 3.423 -11.541 1.00 98.00 222 VAL A O 1
ATOM 1780 N N . GLU A 1 223 ? -2.042 2.805 -9.378 1.00 96.88 223 GLU A N 1
ATOM 1781 C CA . GLU A 1 223 ? -3.231 3.592 -8.998 1.00 96.88 223 GLU A CA 1
ATOM 1782 C C . GLU A 1 223 ? -3.021 5.076 -9.329 1.00 96.88 223 GLU A C 1
ATOM 1784 O O . GLU A 1 223 ? -3.886 5.707 -9.941 1.00 96.88 223 GLU A O 1
ATOM 1789 N N . MET A 1 224 ? -1.843 5.610 -8.993 1.00 95.81 224 MET A N 1
ATOM 1790 C CA . MET A 1 224 ? -1.482 7.003 -9.256 1.00 95.81 224 MET A CA 1
ATOM 1791 C C . MET A 1 224 ? -1.427 7.301 -10.760 1.00 95.81 224 MET A C 1
ATOM 1793 O O . MET A 1 224 ? -1.920 8.341 -11.199 1.00 95.81 224 MET A O 1
ATOM 1797 N N . LEU A 1 225 ? -0.875 6.390 -11.569 1.00 97.00 225 LEU A N 1
ATOM 1798 C CA . LEU A 1 225 ? -0.802 6.554 -13.025 1.00 97.00 225 LEU A CA 1
ATOM 1799 C C . LEU A 1 225 ? -2.180 6.534 -13.692 1.00 97.00 225 LEU A C 1
ATOM 1801 O O . LEU A 1 225 ? -2.443 7.359 -14.566 1.00 97.00 225 LEU A O 1
ATOM 1805 N N . ILE A 1 226 ? -3.090 5.653 -13.263 1.00 95.94 226 ILE A N 1
ATOM 1806 C CA . ILE A 1 226 ? -4.462 5.628 -13.794 1.00 95.94 226 ILE A CA 1
ATOM 1807 C C . ILE A 1 226 ? -5.203 6.929 -13.484 1.00 95.94 226 ILE A C 1
ATOM 1809 O O . ILE A 1 226 ? -5.929 7.449 -14.336 1.00 95.94 226 ILE A O 1
ATOM 1813 N N . GLU A 1 227 ? -4.995 7.498 -12.298 1.00 92.81 227 GLU A N 1
ATOM 1814 C CA . GLU A 1 227 ? -5.542 8.815 -11.992 1.00 92.81 227 GLU A CA 1
ATOM 1815 C C . GLU A 1 227 ? -4.947 9.914 -12.865 1.00 92.81 227 GLU A C 1
ATOM 1817 O O . GLU A 1 227 ? -5.702 10.742 -13.373 1.00 92.81 227 GLU A O 1
ATOM 1822 N N . LEU A 1 228 ? -3.627 9.920 -13.072 1.00 93.19 228 LEU A N 1
ATOM 1823 C CA . LEU A 1 228 ? -2.961 10.889 -13.947 1.00 93.19 228 LEU A CA 1
ATOM 1824 C C . LEU A 1 228 ? -3.527 10.839 -15.370 1.00 93.19 228 LEU A C 1
ATOM 1826 O O . LEU A 1 228 ? -3.886 11.882 -15.917 1.00 93.19 228 LEU A O 1
ATOM 1830 N N . ILE A 1 229 ? -3.689 9.634 -15.929 1.00 92.75 229 ILE A N 1
ATOM 1831 C CA . ILE A 1 229 ? -4.239 9.421 -17.275 1.00 92.75 229 ILE A CA 1
ATOM 1832 C C . ILE A 1 229 ? -5.628 10.055 -17.423 1.00 92.75 229 ILE A C 1
ATOM 1834 O O . ILE A 1 229 ? -5.946 10.593 -18.481 1.00 92.75 229 ILE A O 1
ATOM 1838 N N . SER A 1 230 ? -6.442 10.062 -16.361 1.00 90.94 230 SER A N 1
ATOM 1839 C CA . SER A 1 230 ? -7.793 10.639 -16.401 1.00 90.94 230 SER A CA 1
ATOM 1840 C C . SER A 1 230 ? -7.841 12.159 -16.626 1.00 90.94 230 SER A C 1
ATOM 1842 O O . SER A 1 230 ? -8.910 12.686 -16.936 1.00 90.94 230 SER A O 1
ATOM 1844 N N . PHE A 1 231 ? -6.710 12.864 -16.490 1.00 91.88 231 PHE A N 1
ATOM 1845 C CA . PHE A 1 231 ? -6.605 14.309 -16.736 1.00 91.88 231 PHE A CA 1
ATOM 1846 C C . PHE A 1 231 ? -6.045 14.667 -18.111 1.00 91.88 231 PHE A C 1
ATOM 1848 O O . PHE A 1 231 ? -6.065 15.843 -18.480 1.00 91.88 231 PHE A O 1
ATOM 1855 N N . PHE A 1 232 ? -5.566 13.693 -18.886 1.00 87.94 232 PHE A N 1
ATOM 1856 C CA . PHE A 1 232 ? -5.117 13.956 -20.246 1.00 87.94 232 PHE A CA 1
ATOM 1857 C C . PHE A 1 232 ? -6.314 14.121 -21.191 1.00 87.94 232 PHE A C 1
ATOM 1859 O O . PHE A 1 232 ? -7.349 13.476 -21.051 1.00 87.94 232 PHE A O 1
ATOM 1866 N N . GLN A 1 233 ? -6.186 15.027 -22.165 1.00 78.06 233 GLN A N 1
ATOM 1867 C CA . GLN A 1 233 ? -7.300 15.418 -23.042 1.00 78.06 233 GLN A CA 1
ATOM 1868 C C . GLN A 1 233 ? -7.740 14.323 -24.026 1.00 78.06 233 GLN A C 1
ATOM 1870 O O . GLN A 1 233 ? -8.845 14.396 -24.559 1.00 78.06 233 GLN A O 1
ATOM 1875 N N . LYS A 1 234 ? -6.880 13.337 -24.302 1.00 76.62 234 LYS A N 1
ATOM 1876 C CA . LYS A 1 234 ? -7.201 12.171 -25.133 1.00 76.62 234 LYS A CA 1
ATOM 1877 C C . LYS A 1 234 ? -6.833 10.89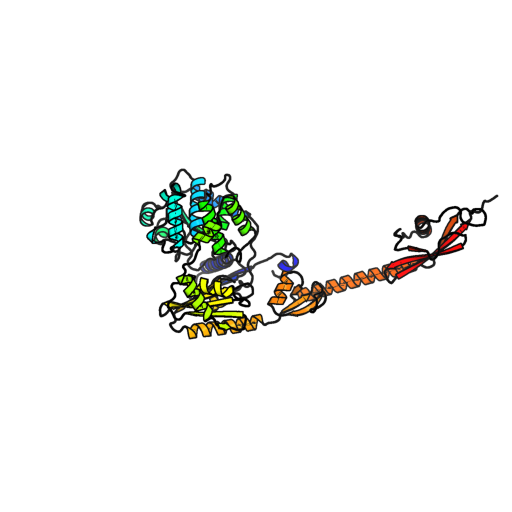9 -24.377 1.00 76.62 234 LYS A C 1
ATOM 1879 O O . LYS A 1 234 ? -6.015 10.935 -23.460 1.00 76.62 234 LYS A O 1
ATOM 1884 N N . GLU A 1 235 ? -7.437 9.790 -24.783 1.00 82.12 235 GLU A N 1
ATOM 1885 C CA . GLU A 1 235 ? -7.183 8.493 -24.166 1.00 82.12 235 GLU A CA 1
ATOM 1886 C C . GLU A 1 235 ? -5.778 7.988 -24.513 1.00 82.12 235 GLU A C 1
ATOM 1888 O O . GLU A 1 235 ? -5.423 7.856 -25.683 1.00 82.12 235 GLU A O 1
ATOM 1893 N N . VAL A 1 236 ? -4.989 7.704 -23.475 1.00 90.62 236 VAL A N 1
ATOM 1894 C CA . VAL A 1 236 ? -3.741 6.947 -23.598 1.00 90.62 236 VAL A CA 1
ATOM 1895 C C . VAL A 1 236 ? -4.109 5.504 -23.932 1.00 90.62 236 VAL A C 1
ATOM 1897 O O . VAL A 1 236 ? -4.907 4.887 -23.222 1.00 90.62 236 VAL A O 1
ATOM 1900 N N . GLU A 1 237 ? -3.543 4.970 -25.011 1.00 91.25 237 GLU A N 1
ATOM 1901 C CA . GLU A 1 237 ? -3.789 3.592 -25.425 1.00 91.25 237 GLU A CA 1
ATOM 1902 C C . GLU A 1 237 ? -3.071 2.631 -24.470 1.00 91.25 237 GLU A C 1
ATOM 1904 O O . GLU A 1 237 ? -1.852 2.481 -24.520 1.00 91.25 237 GLU A O 1
ATOM 1909 N N . ILE A 1 238 ? -3.843 1.992 -23.590 1.00 95.75 238 ILE A N 1
ATOM 1910 C CA . ILE A 1 238 ? -3.380 0.915 -22.716 1.00 95.75 238 ILE A CA 1
ATOM 1911 C C . ILE A 1 238 ? -3.926 -0.399 -23.272 1.00 95.75 238 ILE A C 1
ATOM 1913 O O . ILE A 1 238 ? -5.141 -0.605 -23.320 1.00 95.75 238 ILE A O 1
ATOM 1917 N N . THR A 1 239 ? -3.035 -1.293 -23.690 1.00 96.81 239 THR A N 1
ATOM 1918 C CA . THR A 1 239 ? -3.412 -2.603 -24.233 1.00 96.81 239 THR A CA 1
ATOM 1919 C C . THR A 1 239 ? -3.912 -3.539 -23.125 1.00 96.81 239 THR A C 1
ATOM 1921 O O . THR A 1 239 ? -3.537 -3.368 -21.962 1.00 96.81 239 THR A O 1
ATOM 1924 N N . PRO A 1 240 ? -4.690 -4.590 -23.448 1.00 97.88 240 PRO A N 1
ATOM 1925 C CA . PRO A 1 240 ? -5.111 -5.588 -22.460 1.00 97.88 240 PRO A CA 1
ATOM 1926 C C . PRO A 1 240 ? -3.943 -6.259 -21.718 1.00 97.88 240 PRO A C 1
ATOM 1928 O O . PRO A 1 240 ? -4.057 -6.584 -20.532 1.00 97.88 240 PRO A O 1
ATOM 1931 N N . PHE A 1 241 ? -2.800 -6.444 -22.391 1.00 97.50 241 PHE A N 1
ATOM 1932 C CA . PHE A 1 241 ? -1.589 -6.988 -21.776 1.00 97.50 241 PHE A CA 1
ATOM 1933 C C . PHE A 1 241 ? -1.029 -6.038 -20.708 1.00 97.50 241 PHE A C 1
ATOM 1935 O O . PHE A 1 241 ? -0.856 -6.452 -19.559 1.00 97.50 241 PHE A O 1
ATOM 1942 N N . VAL A 1 242 ? -0.824 -4.757 -21.045 1.00 97.44 242 VAL A N 1
ATOM 1943 C CA . VAL A 1 242 ? -0.337 -3.750 -20.086 1.00 97.44 242 VAL A CA 1
ATOM 1944 C C . VAL A 1 242 ? -1.356 -3.525 -18.966 1.00 97.44 242 VAL A C 1
ATOM 1946 O O . VAL A 1 242 ? -0.980 -3.516 -17.796 1.00 97.44 242 VAL A O 1
ATOM 1949 N N . ALA A 1 243 ? -2.652 -3.460 -19.287 1.00 98.25 243 ALA A N 1
ATOM 1950 C CA . ALA A 1 243 ? -3.722 -3.349 -18.298 1.00 98.25 243 ALA A CA 1
ATOM 1951 C C . ALA A 1 243 ? -3.714 -4.521 -17.301 1.00 98.25 243 ALA A C 1
ATOM 1953 O O . ALA A 1 243 ? -3.958 -4.320 -16.111 1.00 98.25 243 ALA A O 1
ATOM 1954 N N . SER A 1 244 ? -3.396 -5.738 -17.760 1.00 98.38 244 SER A N 1
ATOM 1955 C CA . SER A 1 244 ? -3.263 -6.913 -16.890 1.00 98.38 244 SER A CA 1
ATOM 1956 C C . SER A 1 244 ? -2.075 -6.791 -15.932 1.00 98.38 244 SER A C 1
ATOM 1958 O O . SER A 1 244 ? -2.213 -7.110 -14.754 1.00 98.38 244 SER A O 1
ATOM 1960 N N . LEU A 1 245 ? -0.920 -6.301 -16.394 1.00 97.44 245 LEU A N 1
ATOM 1961 C CA . LEU A 1 245 ? 0.239 -6.073 -15.518 1.00 97.44 245 LEU A CA 1
ATOM 1962 C C . LEU A 1 245 ? -0.056 -4.995 -14.476 1.00 97.44 245 LEU A C 1
ATOM 1964 O O . LEU A 1 245 ? 0.148 -5.226 -13.288 1.00 97.44 245 LEU A O 1
ATOM 1968 N N . MET A 1 246 ? -0.636 -3.875 -14.911 1.00 98.44 246 MET A N 1
ATOM 1969 C CA . MET A 1 246 ? -1.085 -2.802 -14.027 1.00 98.44 246 MET A CA 1
ATOM 1970 C C . MET A 1 246 ? -2.071 -3.322 -12.967 1.00 98.44 246 MET A C 1
ATOM 1972 O O . MET A 1 246 ? -1.881 -3.110 -11.770 1.00 98.44 246 MET A O 1
ATOM 1976 N N . TYR A 1 247 ? -3.106 -4.064 -13.375 1.00 98.44 247 TYR A N 1
ATOM 1977 C CA . TYR A 1 247 ? -4.073 -4.639 -12.433 1.00 98.44 247 TYR A CA 1
ATOM 1978 C C . TYR A 1 247 ? -3.396 -5.612 -11.465 1.00 98.44 247 TYR A C 1
ATOM 1980 O O . TYR A 1 247 ? -3.712 -5.621 -10.278 1.00 98.44 247 TYR A O 1
ATOM 1988 N N . GLY A 1 248 ? -2.431 -6.394 -11.952 1.00 97.25 248 GLY A N 1
ATOM 1989 C CA . GLY A 1 248 ? -1.608 -7.271 -11.130 1.00 97.25 248 GLY A CA 1
ATOM 1990 C C . GLY A 1 248 ? -0.800 -6.519 -10.073 1.00 97.25 248 GLY A C 1
ATOM 1991 O O . GLY A 1 248 ? -0.757 -6.983 -8.937 1.00 97.25 248 GLY A O 1
ATOM 1992 N N . GLY A 1 249 ? -0.253 -5.346 -10.406 1.00 96.25 249 GLY A N 1
ATOM 1993 C CA . GLY A 1 249 ? 0.404 -4.445 -9.455 1.00 96.25 249 GLY A CA 1
ATOM 1994 C C . GLY A 1 249 ? -0.519 -4.063 -8.300 1.00 96.25 249 GLY A C 1
ATOM 1995 O O . GLY A 1 249 ? -0.218 -4.369 -7.147 1.00 96.25 249 GLY A O 1
ATOM 1996 N N . ILE A 1 250 ? -1.719 -3.547 -8.610 1.00 97.31 250 ILE A N 1
ATOM 1997 C CA . ILE A 1 250 ? -2.739 -3.239 -7.589 1.00 97.31 250 ILE A CA 1
ATOM 1998 C C . ILE A 1 250 ? -3.055 -4.479 -6.739 1.00 97.31 250 ILE A C 1
ATOM 2000 O O . ILE A 1 250 ? -3.139 -4.388 -5.514 1.00 97.31 250 ILE A O 1
ATOM 2004 N N . ILE A 1 251 ? -3.248 -5.646 -7.364 1.00 95.38 251 ILE A N 1
ATOM 2005 C CA . ILE A 1 251 ? -3.596 -6.889 -6.661 1.00 95.38 251 ILE A CA 1
ATOM 2006 C C . ILE A 1 251 ? -2.504 -7.311 -5.674 1.00 95.38 251 ILE A C 1
ATOM 2008 O O . ILE A 1 251 ? -2.837 -7.669 -4.544 1.00 95.38 251 ILE A O 1
ATOM 2012 N N . ILE A 1 252 ? -1.228 -7.271 -6.064 1.00 90.19 252 ILE A N 1
ATOM 2013 C CA . ILE A 1 252 ? -0.119 -7.642 -5.175 1.00 90.19 252 ILE A CA 1
ATOM 2014 C C . ILE A 1 252 ? -0.037 -6.660 -4.008 1.00 90.19 252 ILE A C 1
ATOM 2016 O O . ILE A 1 252 ? -0.064 -7.076 -2.849 1.00 90.19 252 ILE A O 1
ATOM 2020 N N . ASP A 1 253 ? -0.007 -5.362 -4.298 1.00 90.81 253 ASP A N 1
ATOM 2021 C CA . ASP A 1 253 ? 0.256 -4.340 -3.286 1.00 90.81 253 ASP A CA 1
ATOM 2022 C C . ASP A 1 253 ? -0.859 -4.171 -2.257 1.00 90.81 253 ASP A C 1
ATOM 2024 O O . ASP A 1 253 ? -0.633 -3.794 -1.096 1.00 90.81 253 ASP A O 1
ATOM 2028 N N . THR A 1 254 ? -2.086 -4.459 -2.681 1.00 90.50 254 THR A N 1
ATOM 2029 C CA . THR A 1 254 ? -3.258 -4.480 -1.806 1.00 90.50 254 THR A CA 1
ATOM 2030 C C . THR A 1 254 ? -3.480 -5.835 -1.147 1.00 90.50 254 THR A C 1
ATOM 2032 O O . THR A 1 254 ? -4.366 -5.945 -0.299 1.00 90.50 254 THR A O 1
ATOM 2035 N N . ASN A 1 255 ? -2.714 -6.866 -1.516 1.00 86.38 255 ASN A N 1
ATOM 2036 C CA . ASN A 1 255 ? -2.997 -8.259 -1.186 1.00 86.38 255 ASN A CA 1
ATOM 2037 C C . ASN A 1 255 ? -4.460 -8.623 -1.501 1.00 86.38 255 ASN A C 1
ATOM 2039 O O . ASN A 1 255 ? -5.270 -8.861 -0.603 1.00 86.38 255 ASN A O 1
ATOM 2043 N N . TYR A 1 256 ? -4.823 -8.599 -2.782 1.00 91.19 256 TYR A N 1
ATOM 2044 C CA . TYR A 1 256 ? -6.178 -8.877 -3.271 1.00 91.19 256 TYR A CA 1
ATOM 2045 C C . TYR A 1 256 ? -7.245 -7.966 -2.641 1.00 91.19 256 TYR A C 1
ATOM 2047 O O . TYR A 1 256 ? -8.282 -8.433 -2.172 1.00 91.19 256 TYR A O 1
ATOM 2055 N N . PHE A 1 257 ? -6.989 -6.656 -2.629 1.00 91.75 257 PHE A N 1
ATOM 2056 C CA . PHE A 1 257 ? -7.866 -5.622 -2.063 1.00 91.75 257 PHE A CA 1
ATOM 2057 C C . PHE A 1 257 ? -8.093 -5.704 -0.542 1.00 91.75 257 PHE A C 1
ATOM 2059 O O . PHE A 1 257 ? -9.022 -5.097 -0.003 1.00 91.75 257 PHE A O 1
ATOM 2066 N N . THR A 1 258 ? -7.247 -6.448 0.172 1.00 83.88 258 THR A N 1
ATOM 2067 C CA . THR A 1 258 ? -7.372 -6.657 1.621 1.00 83.88 258 THR A CA 1
ATOM 2068 C C . THR A 1 258 ? -6.808 -5.483 2.422 1.00 83.88 258 THR A C 1
ATOM 2070 O O . THR A 1 258 ? -7.382 -5.068 3.433 1.00 83.88 258 THR A O 1
ATOM 2073 N N . TYR A 1 259 ? -5.690 -4.915 1.972 1.00 78.19 259 TYR A N 1
ATOM 2074 C CA . TYR A 1 259 ? -4.987 -3.813 2.623 1.00 78.19 259 TYR A CA 1
ATOM 2075 C C . TYR A 1 259 ? -4.893 -2.598 1.702 1.00 78.19 259 TYR A C 1
ATOM 2077 O O . TYR A 1 259 ? -5.004 -2.717 0.485 1.00 78.19 259 TYR A O 1
ATOM 2085 N N . ARG A 1 260 ? -4.693 -1.411 2.302 1.00 77.31 260 ARG A N 1
ATOM 2086 C CA . ARG A 1 260 ? -4.456 -0.129 1.598 1.00 77.31 260 ARG A CA 1
ATOM 2087 C C . ARG A 1 260 ? -5.429 0.147 0.436 1.00 77.31 260 ARG A C 1
ATOM 2089 O O . ARG A 1 260 ? -5.096 0.856 -0.500 1.00 77.31 260 ARG A O 1
ATOM 2096 N N . THR A 1 261 ? -6.640 -0.402 0.507 1.00 87.75 261 THR A N 1
ATOM 2097 C CA . THR A 1 261 ? -7.636 -0.300 -0.560 1.00 87.75 261 THR A CA 1
ATOM 2098 C C . THR A 1 261 ? -8.608 0.821 -0.243 1.00 87.75 261 THR A C 1
ATOM 2100 O O . THR A 1 261 ? -9.244 0.836 0.816 1.00 87.75 261 THR A O 1
ATOM 2103 N N . SER A 1 262 ? -8.727 1.762 -1.172 1.00 87.50 262 SER A N 1
ATOM 2104 C CA . SER A 1 262 ? -9.631 2.903 -1.084 1.00 87.50 262 SER A CA 1
ATOM 2105 C C . SER A 1 262 ? -10.637 2.909 -2.241 1.00 87.50 262 SER A C 1
ATOM 2107 O O . SER A 1 262 ? -10.603 2.058 -3.129 1.00 87.50 262 SER A O 1
ATOM 2109 N N . VAL A 1 263 ? -11.547 3.889 -2.247 1.00 89.88 263 VAL A N 1
ATOM 2110 C CA . VAL A 1 263 ? -12.445 4.106 -3.395 1.00 89.88 263 VAL A CA 1
ATOM 2111 C C . VAL A 1 263 ? -11.635 4.387 -4.666 1.00 89.88 263 VAL A C 1
ATOM 2113 O O . VAL A 1 263 ? -11.969 3.844 -5.712 1.00 89.88 263 VAL A O 1
ATOM 2116 N N . ARG A 1 264 ? -10.536 5.149 -4.559 1.00 90.69 264 ARG A N 1
ATOM 2117 C CA . ARG A 1 264 ? -9.621 5.459 -5.673 1.00 90.69 264 ARG A CA 1
ATOM 2118 C C . ARG A 1 264 ? -9.004 4.185 -6.252 1.00 90.69 264 ARG A C 1
ATOM 2120 O O . ARG A 1 264 ? -9.055 3.966 -7.457 1.00 90.69 264 ARG A O 1
ATOM 2127 N N . THR A 1 265 ? -8.555 3.284 -5.380 1.00 94.75 265 THR A N 1
ATOM 2128 C CA . THR A 1 265 ? -8.019 1.968 -5.753 1.00 94.75 265 THR A CA 1
ATOM 2129 C C . THR A 1 265 ? -9.025 1.144 -6.556 1.00 94.75 265 THR A C 1
ATOM 2131 O O . THR A 1 265 ? -8.684 0.568 -7.587 1.00 94.75 265 THR A O 1
ATOM 2134 N N . LEU A 1 266 ? -10.285 1.105 -6.110 1.00 96.50 266 LEU A N 1
ATOM 2135 C CA . LEU A 1 266 ? -11.345 0.362 -6.796 1.00 96.50 266 LEU A CA 1
ATOM 2136 C C . LEU A 1 266 ? -11.765 1.025 -8.117 1.00 96.50 266 LEU A C 1
ATOM 2138 O O . LEU A 1 266 ? -12.066 0.314 -9.073 1.00 96.50 266 LEU A O 1
ATOM 2142 N N . GLU A 1 267 ? -11.752 2.360 -8.201 1.00 95.06 267 GLU A N 1
ATOM 2143 C CA . GLU A 1 267 ? -11.955 3.095 -9.459 1.00 95.06 267 GLU A CA 1
ATOM 2144 C C . GLU A 1 267 ? -10.854 2.762 -10.478 1.00 95.06 267 GLU A C 1
ATOM 2146 O O . GLU A 1 267 ? -11.160 2.447 -11.631 1.00 95.06 267 GLU A O 1
ATOM 2151 N N . ALA A 1 268 ? -9.586 2.766 -10.052 1.00 96.25 268 ALA A N 1
ATOM 2152 C CA . ALA A 1 268 ? -8.456 2.421 -10.909 1.00 96.25 268 ALA A CA 1
ATOM 2153 C C . ALA A 1 268 ? -8.538 0.966 -11.397 1.00 96.25 268 ALA A C 1
ATOM 2155 O O . ALA A 1 268 ? -8.438 0.697 -12.595 1.00 96.25 268 ALA A O 1
ATOM 2156 N N . ALA A 1 269 ? -8.819 0.034 -10.483 1.00 98.00 269 ALA A N 1
ATOM 2157 C CA . ALA A 1 269 ? -9.034 -1.373 -10.799 1.00 98.00 269 ALA A CA 1
ATOM 2158 C C . ALA A 1 269 ? -10.190 -1.575 -11.798 1.00 98.00 269 ALA A C 1
ATOM 2160 O O . ALA A 1 269 ? -10.046 -2.322 -12.765 1.00 98.00 269 ALA A O 1
ATOM 2161 N N . ALA A 1 270 ? -11.317 -0.879 -11.613 1.00 98.00 270 ALA A N 1
ATOM 2162 C CA . ALA A 1 270 ? -12.451 -0.942 -12.534 1.00 98.00 270 ALA A CA 1
ATOM 2163 C C . ALA A 1 270 ? -12.090 -0.419 -13.933 1.00 98.00 270 ALA A C 1
ATOM 2165 O O . ALA A 1 270 ? -12.465 -1.036 -14.933 1.00 98.00 270 ALA A O 1
ATOM 2166 N N . LYS A 1 271 ? -11.322 0.678 -14.022 1.00 97.00 271 LYS A N 1
ATOM 2167 C CA . LYS A 1 271 ? -10.836 1.196 -15.309 1.00 97.00 271 LYS A CA 1
ATOM 2168 C C . LYS A 1 271 ? -9.924 0.184 -16.002 1.00 97.00 271 LYS A C 1
ATOM 2170 O O . LYS A 1 271 ? -10.124 -0.075 -17.184 1.00 97.00 271 LYS A O 1
ATOM 2175 N N . LEU A 1 272 ? -8.991 -0.440 -15.288 1.00 98.19 272 LEU A N 1
ATOM 2176 C CA . LEU A 1 272 ? -8.100 -1.463 -15.849 1.00 98.19 272 LEU A CA 1
ATOM 2177 C C . LEU A 1 272 ? -8.862 -2.689 -16.367 1.00 98.19 272 LEU A C 1
ATOM 2179 O O . LEU A 1 272 ? -8.594 -3.161 -17.469 1.00 98.19 272 LEU A O 1
ATOM 2183 N N . VAL A 1 273 ? -9.872 -3.157 -15.630 1.00 98.12 273 VAL A N 1
ATOM 2184 C CA . VAL A 1 273 ? -10.760 -4.234 -16.100 1.00 98.12 273 VAL A CA 1
ATOM 2185 C C . VAL A 1 273 ? -11.515 -3.812 -17.362 1.00 98.12 273 VAL A C 1
ATOM 2187 O O . VAL A 1 273 ? -11.611 -4.595 -18.303 1.00 98.12 273 VAL A O 1
ATOM 2190 N N . SER A 1 274 ? -11.990 -2.562 -17.440 1.00 97.12 274 SER A N 1
ATOM 2191 C CA . SER A 1 274 ? -12.638 -2.046 -18.659 1.00 97.12 274 SER A CA 1
ATOM 2192 C C . SER A 1 274 ? -11.696 -1.958 -19.868 1.00 97.12 274 SER A C 1
ATOM 2194 O O . SER A 1 274 ? -12.164 -1.998 -21.001 1.00 97.12 274 SER A O 1
ATOM 2196 N N . LEU A 1 275 ? -10.382 -1.881 -19.630 1.00 97.06 275 LEU A N 1
ATOM 2197 C CA . LEU A 1 275 ? -9.327 -1.904 -20.649 1.00 97.06 275 LEU A CA 1
ATOM 2198 C C . LEU A 1 275 ? -8.884 -3.334 -21.017 1.00 97.06 275 LEU A C 1
ATOM 2200 O O . LEU A 1 275 ? -7.968 -3.514 -21.815 1.00 97.06 275 LEU A O 1
ATOM 2204 N N . GLY A 1 276 ? -9.534 -4.362 -20.462 1.00 97.94 276 GLY A N 1
ATOM 2205 C CA . GLY A 1 276 ? -9.274 -5.761 -20.797 1.00 97.94 276 GLY A CA 1
ATOM 2206 C C . GLY A 1 276 ? -8.267 -6.468 -19.891 1.00 97.94 276 GLY A C 1
ATOM 2207 O O . GLY A 1 276 ? -7.742 -7.505 -20.290 1.00 97.94 276 GLY A O 1
ATOM 2208 N N . ALA A 1 277 ? -7.990 -5.950 -18.689 1.00 98.25 277 ALA A N 1
ATOM 2209 C CA . ALA A 1 277 ? -7.171 -6.668 -17.712 1.00 98.25 277 ALA A CA 1
ATOM 2210 C C . ALA A 1 277 ? -7.763 -8.054 -17.376 1.00 98.25 277 ALA A C 1
ATOM 2212 O O . ALA A 1 277 ? -8.930 -8.163 -16.990 1.00 98.25 277 ALA A O 1
ATOM 2213 N N . ASP A 1 278 ? -6.949 -9.110 -17.476 1.00 97.19 278 ASP A N 1
ATOM 2214 C CA . ASP A 1 278 ? -7.361 -10.499 -17.239 1.00 97.19 278 ASP A CA 1
ATOM 2215 C C . ASP A 1 278 ? -6.848 -11.030 -15.890 1.00 97.19 278 ASP A C 1
ATOM 2217 O O . ASP A 1 278 ? -5.687 -11.415 -15.730 1.00 97.19 278 ASP A O 1
ATOM 2221 N N . GLY A 1 279 ? -7.754 -11.128 -14.913 1.00 94.88 279 GLY A N 1
ATOM 2222 C CA . GLY A 1 279 ? -7.459 -11.683 -13.589 1.00 94.88 279 GLY A CA 1
ATOM 2223 C C . GLY A 1 279 ? -7.002 -13.149 -13.598 1.00 94.88 279 GLY A C 1
ATOM 2224 O O . GLY A 1 279 ? -6.236 -13.558 -12.723 1.00 94.88 279 GLY A O 1
ATOM 2225 N N . THR A 1 280 ? -7.422 -13.950 -14.581 1.00 95.50 280 THR A N 1
ATOM 2226 C CA . THR A 1 280 ? -7.016 -15.361 -14.700 1.00 95.50 280 THR A CA 1
ATOM 2227 C C . THR A 1 280 ? -5.552 -15.465 -15.099 1.00 95.50 280 THR A C 1
ATOM 2229 O O . THR A 1 280 ? -4.798 -16.235 -14.498 1.00 95.50 280 THR A O 1
ATOM 2232 N N . ARG A 1 281 ? -5.137 -14.651 -16.074 1.00 94.75 281 ARG A N 1
ATOM 2233 C CA . ARG A 1 281 ? -3.744 -14.518 -16.509 1.00 94.75 281 ARG A CA 1
ATOM 2234 C C . ARG A 1 281 ? -2.846 -14.041 -15.371 1.00 94.75 281 ARG A C 1
ATOM 2236 O O . ARG A 1 281 ? -1.797 -14.631 -15.134 1.00 94.75 281 ARG A O 1
ATOM 2243 N N . ILE A 1 282 ? -3.292 -13.050 -14.605 1.00 95.00 282 ILE A N 1
ATOM 2244 C CA . ILE A 1 282 ? -2.545 -12.540 -13.447 1.00 95.00 282 ILE A CA 1
ATOM 2245 C C . ILE A 1 282 ? -2.383 -13.632 -12.388 1.00 95.00 282 ILE A C 1
ATOM 2247 O O . ILE A 1 282 ? -1.279 -13.882 -11.915 1.00 95.00 282 ILE A O 1
ATOM 2251 N N . LYS A 1 283 ? -3.455 -14.370 -12.076 1.00 92.62 283 LYS A N 1
ATOM 2252 C CA . LYS A 1 283 ? -3.379 -15.519 -11.164 1.00 92.62 283 LYS A CA 1
ATOM 2253 C C . LYS A 1 283 ? -2.434 -16.613 -11.670 1.00 92.62 283 LYS A C 1
ATOM 2255 O O . LYS A 1 283 ? -1.872 -17.334 -10.853 1.00 92.62 283 LYS A O 1
ATOM 2260 N N . PHE A 1 284 ? -2.284 -16.783 -12.984 1.00 92.75 284 PHE A N 1
ATOM 2261 C CA . PHE A 1 284 ? -1.305 -17.705 -13.564 1.00 92.75 284 PHE A CA 1
ATOM 2262 C C . PHE A 1 284 ? 0.130 -17.209 -13.362 1.00 92.75 284 PHE A C 1
ATOM 2264 O O . PHE A 1 284 ? 0.966 -17.993 -12.922 1.00 92.75 284 PHE A O 1
ATOM 2271 N N . TRP A 1 285 ? 0.393 -15.923 -13.610 1.00 92.25 285 TRP A N 1
ATOM 2272 C CA . TRP A 1 285 ? 1.706 -15.314 -13.384 1.00 92.25 285 TRP A CA 1
ATOM 2273 C C . TRP A 1 285 ? 2.132 -15.308 -11.917 1.00 92.25 285 TRP A C 1
ATOM 2275 O O . TRP A 1 285 ? 3.319 -15.345 -11.651 1.00 92.25 285 TRP A O 1
ATOM 2285 N N . LEU A 1 286 ? 1.198 -15.276 -10.965 1.00 89.88 286 LEU A N 1
ATOM 2286 C CA . LEU A 1 286 ? 1.506 -15.215 -9.528 1.00 89.88 286 LEU A CA 1
ATOM 2287 C C . LEU A 1 286 ? 1.539 -16.579 -8.831 1.00 89.88 286 LEU A C 1
ATOM 2289 O O . LEU A 1 286 ? 1.450 -16.651 -7.605 1.00 89.88 286 LEU A O 1
ATOM 2293 N N . ARG A 1 287 ? 1.613 -17.682 -9.581 1.00 89.19 287 ARG A N 1
ATOM 2294 C CA . ARG A 1 287 ? 1.695 -19.012 -8.967 1.00 89.19 287 ARG A CA 1
ATOM 2295 C C . ARG A 1 287 ? 3.046 -19.202 -8.288 1.00 89.19 287 ARG A C 1
ATOM 2297 O O . ARG A 1 287 ? 4.086 -18.803 -8.802 1.00 89.19 287 ARG A O 1
ATOM 2304 N N . GLU A 1 288 ? 3.003 -19.855 -7.136 1.00 87.19 288 GLU A N 1
ATOM 2305 C CA . GLU A 1 288 ? 4.196 -20.266 -6.404 1.00 87.19 288 GLU A CA 1
ATOM 2306 C C . GLU A 1 288 ? 4.626 -21.667 -6.838 1.00 87.19 288 GLU A C 1
ATOM 2308 O O . GLU A 1 288 ? 3.796 -22.532 -7.143 1.00 87.19 288 GLU A O 1
ATOM 2313 N N . GLU A 1 289 ? 5.934 -21.903 -6.820 1.00 88.00 289 GLU A N 1
ATOM 2314 C CA . GLU A 1 289 ? 6.499 -23.228 -7.044 1.00 88.00 289 GLU A CA 1
ATOM 2315 C C . GLU A 1 289 ? 6.127 -24.191 -5.909 1.00 88.00 289 GLU A C 1
ATOM 2317 O O . GLU A 1 289 ? 6.033 -23.813 -4.736 1.00 88.00 289 GLU A O 1
ATOM 2322 N N . PHE A 1 290 ? 5.954 -25.470 -6.249 1.00 90.88 290 PHE A N 1
ATOM 2323 C CA . PHE A 1 290 ? 5.554 -26.501 -5.290 1.00 90.88 290 PHE A CA 1
ATOM 2324 C C . PHE A 1 290 ? 6.516 -26.604 -4.096 1.00 90.88 290 PHE A C 1
ATOM 2326 O O . PHE A 1 290 ? 6.066 -26.665 -2.950 1.00 90.88 290 PHE A O 1
ATOM 2333 N N . ASP A 1 291 ? 7.827 -26.565 -4.343 1.00 90.50 291 ASP A N 1
ATOM 2334 C CA . ASP A 1 291 ? 8.834 -26.671 -3.284 1.00 90.50 291 ASP A CA 1
ATOM 2335 C C . ASP A 1 291 ? 8.785 -25.479 -2.321 1.00 90.50 291 ASP A C 1
ATOM 2337 O O . ASP A 1 291 ? 8.928 -25.661 -1.111 1.00 90.50 291 ASP A O 1
ATOM 2341 N N . LYS A 1 292 ? 8.472 -24.275 -2.820 1.00 89.12 292 LYS A N 1
ATOM 2342 C CA . LYS A 1 292 ? 8.279 -23.088 -1.974 1.00 89.12 292 LYS A CA 1
ATOM 2343 C C . LYS A 1 292 ? 7.027 -23.196 -1.115 1.00 89.12 292 LYS A C 1
ATOM 2345 O O . LYS A 1 292 ? 7.074 -22.878 0.072 1.00 89.12 292 LYS A O 1
ATOM 2350 N N . ILE A 1 293 ? 5.929 -23.712 -1.667 1.00 92.25 293 ILE A N 1
ATOM 2351 C CA . ILE A 1 293 ? 4.712 -23.999 -0.893 1.00 92.25 293 ILE A CA 1
ATOM 2352 C C . ILE A 1 293 ? 5.003 -25.031 0.205 1.00 92.25 293 ILE A C 1
ATOM 2354 O O . ILE A 1 293 ? 4.544 -24.880 1.340 1.00 92.25 293 ILE A O 1
ATOM 2358 N N . LYS A 1 294 ? 5.773 -26.077 -0.106 1.00 94.19 294 LYS A N 1
ATOM 2359 C CA . LYS A 1 294 ? 6.179 -27.090 0.872 1.00 94.19 294 LYS A CA 1
ATOM 2360 C C . LYS A 1 294 ? 7.006 -26.472 2.002 1.00 94.19 294 LYS A C 1
ATOM 2362 O O . LYS A 1 294 ? 6.686 -26.695 3.166 1.00 94.19 294 LYS A O 1
ATOM 2367 N N . GLU A 1 295 ? 7.998 -25.650 1.667 1.00 93.44 295 GLU A N 1
ATOM 2368 C CA . GLU A 1 295 ? 8.857 -24.956 2.634 1.00 93.44 295 GLU A CA 1
ATOM 2369 C C . GLU A 1 295 ? 8.052 -24.039 3.574 1.00 93.44 295 GLU A C 1
ATOM 2371 O O . GLU A 1 295 ? 8.225 -24.083 4.794 1.00 93.44 295 GLU A O 1
ATOM 2376 N N . ILE A 1 296 ? 7.106 -23.263 3.028 1.00 94.62 296 ILE A N 1
ATOM 2377 C CA . ILE A 1 296 ? 6.201 -22.408 3.814 1.00 94.62 296 ILE A CA 1
ATOM 2378 C C . ILE A 1 296 ? 5.390 -23.247 4.810 1.00 94.62 296 ILE A C 1
ATOM 2380 O O . ILE A 1 296 ? 5.332 -22.919 5.997 1.00 94.62 296 ILE A O 1
ATOM 2384 N N . ASN A 1 297 ? 4.784 -24.344 4.352 1.00 95.12 297 ASN A N 1
ATOM 2385 C CA . ASN A 1 297 ? 3.962 -25.203 5.206 1.00 95.12 297 ASN A CA 1
ATOM 2386 C C . ASN A 1 297 ? 4.784 -25.913 6.292 1.00 95.12 297 ASN A C 1
ATOM 2388 O O . ASN A 1 297 ? 4.314 -26.046 7.423 1.00 95.12 297 ASN A O 1
ATOM 2392 N N . GLU A 1 298 ? 6.019 -26.325 5.992 1.00 95.44 298 GLU A N 1
ATOM 2393 C CA . GLU A 1 298 ? 6.934 -26.887 6.991 1.00 95.44 298 GLU A CA 1
ATOM 2394 C C . GLU A 1 298 ? 7.229 -25.884 8.115 1.00 95.44 298 GLU A C 1
ATOM 2396 O O . GLU A 1 298 ? 7.223 -26.263 9.289 1.00 95.44 298 GLU A O 1
ATOM 2401 N N . LEU A 1 299 ? 7.438 -24.606 7.785 1.00 96.00 299 LEU A N 1
ATOM 2402 C CA . LEU A 1 299 ? 7.653 -23.552 8.779 1.00 96.00 299 LEU A CA 1
ATOM 2403 C C . LEU A 1 299 ? 6.392 -23.273 9.605 1.00 96.00 299 LEU A C 1
ATOM 2405 O O . LEU A 1 299 ? 6.464 -23.230 10.834 1.00 96.00 299 LEU A O 1
ATOM 2409 N N . ILE A 1 300 ? 5.232 -23.152 8.956 1.00 96.19 300 ILE A N 1
ATOM 2410 C CA . ILE A 1 300 ? 3.949 -22.915 9.638 1.00 96.19 300 ILE A CA 1
ATOM 2411 C C . ILE A 1 300 ? 3.598 -24.069 10.581 1.00 96.19 300 ILE A C 1
ATOM 2413 O O . ILE A 1 300 ? 3.123 -23.828 11.688 1.00 96.19 300 ILE A O 1
ATOM 2417 N N . SER A 1 301 ? 3.897 -25.317 10.206 1.00 96.06 301 SER A N 1
ATOM 2418 C CA . SER A 1 301 ? 3.639 -26.488 11.059 1.00 96.06 301 SER A CA 1
ATOM 2419 C C . SER A 1 301 ? 4.370 -26.449 12.411 1.00 96.06 301 SER A C 1
ATOM 2421 O O . SER A 1 301 ? 3.956 -27.118 13.354 1.00 96.06 301 SER A O 1
ATOM 2423 N N . LYS A 1 302 ? 5.441 -25.649 12.513 1.00 94.62 302 LYS A N 1
ATOM 2424 C CA . LYS A 1 302 ? 6.273 -25.472 13.714 1.00 94.62 302 LYS A CA 1
ATOM 2425 C C . LYS A 1 302 ? 6.000 -24.152 14.441 1.00 94.62 302 LYS A C 1
ATOM 2427 O O . LYS A 1 302 ? 6.772 -23.780 15.324 1.00 94.62 302 LYS A O 1
ATOM 2432 N N . MET A 1 303 ? 4.959 -23.414 14.051 1.00 95.94 303 MET A N 1
ATOM 2433 C CA . MET A 1 303 ? 4.658 -22.115 14.648 1.00 95.94 303 MET A CA 1
ATOM 2434 C C . MET A 1 303 ? 4.274 -22.241 16.127 1.00 95.94 303 MET A C 1
ATOM 2436 O O . MET A 1 303 ? 3.589 -23.174 16.543 1.00 95.94 303 MET A O 1
ATOM 2440 N N . GLU A 1 304 ? 4.652 -21.242 16.913 1.00 97.19 304 GLU A N 1
ATOM 2441 C CA . GLU A 1 304 ? 4.180 -21.050 18.280 1.00 97.19 304 GLU A CA 1
ATOM 2442 C C . GLU A 1 304 ? 3.049 -20.017 18.288 1.00 97.19 304 GLU A C 1
ATOM 2444 O O . GLU A 1 304 ? 3.208 -18.914 17.763 1.00 97.19 304 GLU A O 1
ATOM 2449 N N . ILE A 1 305 ? 1.922 -20.344 18.927 1.00 96.12 305 ILE A N 1
ATOM 2450 C CA . ILE A 1 305 ? 0.867 -19.365 19.211 1.00 96.12 305 ILE A CA 1
ATOM 2451 C C . ILE A 1 305 ? 1.155 -18.726 20.572 1.00 96.12 305 ILE A C 1
ATOM 2453 O O . ILE A 1 305 ? 0.940 -19.325 21.626 1.00 96.12 305 ILE A O 1
ATOM 2457 N N . TYR A 1 306 ? 1.631 -17.486 20.553 1.00 95.38 306 TYR A N 1
ATOM 2458 C CA . TYR A 1 306 ? 1.957 -16.701 21.736 1.00 95.38 306 TYR A CA 1
ATOM 2459 C C . TYR A 1 306 ? 0.790 -15.780 22.127 1.00 95.38 306 TYR A C 1
ATOM 2461 O O . TYR A 1 306 ? 0.230 -15.063 21.294 1.00 95.38 306 TYR A O 1
ATOM 2469 N N . LYS A 1 307 ? 0.412 -15.792 23.415 1.00 91.94 307 LYS A N 1
ATOM 2470 C CA . LYS A 1 307 ? -0.703 -14.996 23.982 1.00 91.94 307 LYS A CA 1
ATOM 2471 C C . LYS A 1 307 ? -2.016 -15.120 23.199 1.00 91.94 307 LYS A C 1
ATOM 2473 O O . LYS A 1 307 ? -2.723 -14.134 23.022 1.00 91.94 307 LYS A O 1
ATOM 2478 N N . GLU A 1 308 ? -2.309 -16.328 22.717 1.00 87.88 308 GLU A N 1
ATOM 2479 C CA . GLU A 1 308 ? -3.550 -16.704 22.013 1.00 87.88 308 GLU A CA 1
ATOM 2480 C C . GLU A 1 308 ? -3.808 -15.983 20.677 1.00 87.88 308 GLU A C 1
ATOM 2482 O O . GLU A 1 308 ? -4.779 -16.314 20.004 1.00 87.88 308 GLU A O 1
ATOM 2487 N N . ARG A 1 309 ? -2.959 -15.026 20.269 1.00 90.69 309 ARG A N 1
ATOM 2488 C CA . ARG A 1 309 ? -3.221 -14.167 19.102 1.00 90.69 309 ARG A CA 1
ATOM 2489 C C . ARG A 1 309 ? -2.022 -13.849 18.211 1.00 90.69 309 ARG A C 1
ATOM 2491 O O . ARG A 1 309 ? -2.215 -13.259 17.147 1.00 90.69 309 ARG A O 1
ATOM 2498 N N . TYR A 1 310 ? -0.804 -14.182 18.634 1.00 95.06 310 TYR A N 1
ATOM 2499 C CA . TYR A 1 310 ? 0.411 -13.930 17.861 1.00 95.06 310 TYR A CA 1
ATOM 2500 C C . TYR A 1 310 ? 0.999 -15.246 17.360 1.00 95.06 310 TYR A C 1
ATOM 2502 O O . TYR A 1 310 ? 1.313 -16.113 18.169 1.00 95.06 310 TYR A O 1
ATOM 2510 N N . ALA A 1 311 ? 1.184 -15.391 16.051 1.00 97.38 311 ALA A N 1
ATOM 2511 C CA . ALA A 1 311 ? 1.953 -16.498 15.493 1.00 97.38 311 ALA A CA 1
ATOM 2512 C C . ALA A 1 311 ? 3.438 -16.115 15.450 1.00 97.38 311 ALA A C 1
ATOM 2514 O O . ALA A 1 311 ? 3.793 -15.074 14.899 1.00 97.38 311 ALA A O 1
ATOM 2515 N N . ILE A 1 312 ? 4.303 -16.949 16.021 1.00 98.06 312 ILE A N 1
ATOM 2516 C CA . ILE A 1 312 ? 5.761 -16.802 15.963 1.00 98.06 312 ILE A CA 1
ATOM 2517 C C . ILE A 1 312 ? 6.326 -18.020 15.239 1.00 98.06 312 ILE A C 1
ATOM 2519 O O . ILE A 1 312 ? 6.164 -19.152 15.689 1.00 98.06 312 ILE A O 1
ATOM 2523 N N . ILE A 1 313 ? 6.989 -17.789 14.110 1.00 97.81 313 ILE A N 1
ATOM 2524 C CA . ILE A 1 313 ? 7.517 -18.833 13.231 1.00 97.81 313 ILE A CA 1
ATOM 2525 C C . ILE A 1 313 ? 9.033 -18.681 13.165 1.00 97.81 313 ILE A C 1
ATOM 2527 O O . ILE A 1 313 ? 9.542 -17.586 12.930 1.00 97.81 313 ILE A O 1
ATOM 2531 N N . LYS A 1 314 ? 9.755 -19.780 13.391 1.00 96.06 314 LYS A N 1
ATOM 2532 C CA . LYS A 1 314 ? 11.219 -19.807 13.469 1.00 96.06 314 LYS A CA 1
ATOM 2533 C C . LYS A 1 314 ? 11.802 -20.636 12.330 1.00 96.06 314 LYS A C 1
ATOM 2535 O O . LYS A 1 314 ? 11.396 -21.780 12.138 1.00 96.06 314 LYS A O 1
ATOM 2540 N N . SER A 1 315 ? 12.788 -20.084 11.626 1.00 93.44 315 SER A N 1
ATOM 2541 C CA . SER A 1 315 ? 13.609 -20.816 10.660 1.00 93.44 315 SER A CA 1
ATOM 2542 C C . SER A 1 315 ? 15.080 -20.783 11.067 1.00 93.44 315 SER A C 1
ATOM 2544 O O . SER A 1 315 ? 15.719 -19.731 11.072 1.00 93.44 315 SER A O 1
ATOM 2546 N N . GLU A 1 316 ? 15.627 -21.953 11.398 1.00 88.94 316 GLU A N 1
ATOM 2547 C CA . GLU A 1 316 ? 17.061 -22.125 11.674 1.00 88.94 316 GLU A CA 1
ATOM 2548 C C . GLU A 1 316 ? 17.896 -22.242 10.393 1.00 88.94 316 GLU A C 1
ATOM 2550 O O . GLU A 1 316 ? 19.110 -22.040 10.425 1.00 88.94 316 GLU A O 1
ATOM 2555 N N . LYS A 1 317 ? 17.251 -22.551 9.262 1.00 90.19 317 LYS A N 1
ATOM 2556 C CA . LYS A 1 317 ? 17.894 -22.585 7.949 1.00 90.19 317 LYS A CA 1
ATOM 2557 C C . LYS A 1 317 ? 18.064 -21.163 7.420 1.00 90.19 317 LYS A C 1
ATOM 2559 O O . LYS A 1 317 ? 17.222 -20.295 7.662 1.00 90.19 317 LYS A O 1
ATOM 2564 N N . ILE A 1 318 ? 19.135 -20.950 6.657 1.00 89.31 318 ILE A N 1
ATOM 2565 C CA . ILE A 1 318 ? 19.296 -19.723 5.878 1.00 89.31 318 ILE A CA 1
ATOM 2566 C C . ILE A 1 318 ? 18.165 -19.678 4.848 1.00 89.31 318 ILE A C 1
ATOM 2568 O O . ILE A 1 318 ? 18.040 -20.570 4.014 1.00 89.31 318 ILE A O 1
ATOM 2572 N N . CYS A 1 319 ? 17.318 -18.665 4.970 1.00 87.19 319 CYS A N 1
ATOM 2573 C CA . CYS A 1 319 ? 16.189 -18.397 4.092 1.00 87.19 319 CYS A CA 1
ATOM 2574 C C . CYS A 1 319 ? 16.660 -17.569 2.894 1.00 87.19 319 CYS A C 1
ATOM 2576 O O . CYS A 1 319 ? 17.585 -16.769 3.038 1.00 87.19 319 CYS A O 1
ATOM 2578 N N . ASP A 1 320 ? 15.988 -17.685 1.744 1.00 78.62 320 ASP A N 1
ATOM 2579 C CA . ASP A 1 320 ? 16.454 -17.010 0.521 1.00 78.62 320 ASP A CA 1
ATOM 2580 C C . ASP A 1 320 ? 16.532 -15.489 0.690 1.00 78.62 320 ASP A C 1
ATOM 2582 O O . ASP A 1 320 ? 17.507 -14.849 0.302 1.00 78.62 320 ASP A O 1
ATOM 2586 N N . ASN A 1 321 ? 15.461 -14.889 1.221 1.00 83.06 321 ASN A N 1
ATOM 2587 C CA . ASN A 1 321 ? 15.329 -13.446 1.356 1.00 83.06 321 ASN A CA 1
ATOM 2588 C C . ASN A 1 321 ? 14.178 -13.053 2.303 1.00 83.06 321 ASN A C 1
ATOM 2590 O O . ASN A 1 321 ? 13.422 -13.876 2.822 1.00 83.06 321 ASN A O 1
ATOM 2594 N N . ARG A 1 322 ? 14.015 -11.740 2.503 1.00 86.19 322 ARG A N 1
ATOM 2595 C CA . ARG A 1 322 ? 12.935 -11.159 3.320 1.00 86.19 322 ARG A CA 1
ATOM 2596 C C . ARG A 1 322 ? 11.533 -11.385 2.744 1.00 86.19 322 ARG A C 1
ATOM 2598 O O . ARG A 1 322 ? 10.584 -11.477 3.520 1.00 86.19 322 ARG A O 1
ATOM 2605 N N . SER A 1 323 ? 11.397 -11.455 1.418 1.00 85.56 323 SER A N 1
ATOM 2606 C CA . SER A 1 323 ? 10.108 -11.696 0.752 1.00 85.56 323 SER A CA 1
ATOM 2607 C C . SER A 1 323 ? 9.576 -13.091 1.088 1.00 85.56 323 SER A C 1
ATOM 2609 O O . SER A 1 323 ? 8.403 -13.242 1.420 1.00 85.56 323 SER A O 1
ATOM 2611 N N . PHE A 1 324 ? 10.452 -14.095 1.157 1.00 90.12 324 PHE A N 1
ATOM 2612 C CA . PHE A 1 324 ? 10.083 -15.428 1.624 1.00 90.12 324 PHE A CA 1
ATOM 2613 C C . PHE A 1 324 ? 9.538 -15.407 3.064 1.00 90.12 324 PHE A C 1
ATOM 2615 O O . PHE A 1 324 ? 8.437 -15.896 3.311 1.00 90.12 324 PHE A O 1
ATOM 2622 N N . LEU A 1 325 ? 10.230 -14.744 4.003 1.00 94.38 325 LEU A N 1
ATOM 2623 C CA . LEU A 1 325 ? 9.741 -14.593 5.386 1.00 94.38 325 LEU A CA 1
ATOM 2624 C C . LEU A 1 325 ? 8.374 -13.887 5.446 1.00 94.38 325 LEU A C 1
ATOM 2626 O O . LEU A 1 325 ? 7.519 -14.243 6.254 1.00 94.38 325 LEU A O 1
ATOM 2630 N N . ALA A 1 326 ? 8.148 -12.886 4.589 1.00 91.69 326 ALA A N 1
ATOM 2631 C CA . ALA A 1 326 ? 6.852 -12.226 4.450 1.00 91.69 326 ALA A CA 1
ATOM 2632 C C . ALA A 1 326 ? 5.739 -13.162 3.977 1.00 91.69 326 ALA A C 1
ATOM 2634 O O . ALA A 1 326 ? 4.663 -13.140 4.573 1.00 91.69 326 ALA A O 1
ATOM 2635 N N . LYS A 1 327 ? 5.998 -14.001 2.969 1.00 91.88 327 LYS A N 1
ATOM 2636 C CA . LYS A 1 327 ? 5.028 -14.993 2.482 1.00 91.88 327 LYS A CA 1
ATOM 2637 C C . LYS A 1 327 ? 4.632 -15.981 3.581 1.00 91.88 327 LYS A C 1
ATOM 2639 O O . LYS A 1 327 ? 3.455 -16.317 3.697 1.00 91.88 327 LYS A O 1
ATOM 2644 N N . VAL A 1 328 ? 5.582 -16.408 4.417 1.00 95.62 328 VAL A N 1
ATOM 2645 C CA . VAL A 1 328 ? 5.309 -17.296 5.560 1.00 95.62 328 VAL A CA 1
ATOM 2646 C C . VAL A 1 328 ? 4.387 -16.615 6.578 1.00 95.62 328 VAL A C 1
ATOM 2648 O O . VAL A 1 328 ? 3.364 -17.191 6.952 1.00 95.62 328 VAL A O 1
ATOM 2651 N N . SER A 1 329 ? 4.684 -15.368 6.968 1.00 95.50 329 SER A N 1
ATOM 2652 C CA . SER A 1 329 ? 3.828 -14.600 7.886 1.00 95.50 329 SER A CA 1
ATOM 2653 C C . SER A 1 329 ? 2.421 -14.371 7.319 1.00 95.50 329 SER A C 1
ATOM 2655 O O . SER A 1 329 ? 1.446 -14.506 8.052 1.00 95.50 329 SER A O 1
ATOM 2657 N N . GLU A 1 330 ? 2.294 -14.062 6.025 1.00 92.25 330 GLU A N 1
ATOM 2658 C CA . GLU A 1 330 ? 0.991 -13.856 5.373 1.00 92.25 330 GLU A CA 1
ATOM 2659 C C . GLU A 1 330 ? 0.149 -15.141 5.365 1.00 92.25 330 GLU A C 1
ATOM 2661 O O . GLU A 1 330 ? -1.041 -15.112 5.665 1.00 92.25 330 GLU A O 1
ATOM 2666 N N . ASN A 1 331 ? 0.763 -16.297 5.096 1.00 94.06 331 ASN A N 1
ATOM 2667 C CA . ASN A 1 331 ? 0.051 -17.574 5.140 1.00 94.06 331 ASN A CA 1
ATOM 2668 C C . ASN A 1 331 ? -0.396 -17.934 6.565 1.00 94.06 331 ASN A C 1
ATOM 2670 O O . ASN A 1 331 ? -1.510 -18.422 6.750 1.00 94.06 331 ASN A O 1
ATOM 2674 N N . ALA A 1 332 ? 0.430 -17.652 7.576 1.00 95.12 332 ALA A N 1
ATOM 2675 C CA . ALA A 1 332 ? 0.068 -17.881 8.973 1.00 95.12 332 ALA A CA 1
ATOM 2676 C C . ALA A 1 332 ? -1.087 -16.983 9.450 1.00 95.12 332 ALA A C 1
ATOM 2678 O O . ALA A 1 332 ? -1.869 -17.400 10.304 1.00 95.12 332 ALA A O 1
ATOM 2679 N N . LEU A 1 333 ? -1.241 -15.780 8.887 1.00 91.94 333 LEU A N 1
ATOM 2680 C CA . LEU A 1 333 ? -2.376 -14.905 9.188 1.00 91.94 333 LEU A CA 1
ATOM 2681 C C . LEU A 1 333 ? -3.729 -15.484 8.755 1.00 91.94 333 LEU A C 1
ATOM 2683 O O . LEU A 1 333 ? -4.745 -15.148 9.360 1.00 91.94 333 LEU A O 1
ATOM 2687 N N . ASN A 1 334 ? -3.763 -16.375 7.760 1.00 90.38 334 ASN A N 1
ATOM 2688 C CA . ASN A 1 334 ? -5.005 -17.025 7.324 1.00 90.38 334 ASN A CA 1
ATOM 2689 C C . ASN A 1 334 ? -5.564 -18.016 8.363 1.00 90.38 334 ASN A C 1
ATOM 2691 O O . ASN A 1 334 ? -6.669 -18.536 8.198 1.00 90.38 334 ASN A O 1
ATOM 2695 N N . ILE A 1 335 ? -4.814 -18.298 9.433 1.00 90.94 335 ILE A N 1
ATOM 2696 C CA . ILE A 1 335 ? -5.215 -19.206 10.504 1.00 90.94 335 ILE A CA 1
ATOM 2697 C C . ILE A 1 335 ? -6.124 -18.468 11.490 1.00 90.94 335 ILE A C 1
ATOM 2699 O O . ILE A 1 335 ? -5.833 -17.362 11.949 1.00 90.94 335 ILE A O 1
ATOM 2703 N N . GLN A 1 336 ? -7.242 -19.104 11.846 1.00 88.31 336 GLN A N 1
ATOM 2704 C CA . GLN A 1 336 ? -8.226 -18.524 12.755 1.00 88.31 336 GLN A CA 1
ATOM 2705 C C . GLN A 1 336 ? -7.585 -18.103 14.090 1.00 88.31 336 GLN A C 1
ATOM 2707 O O . GLN A 1 336 ? -6.776 -18.827 14.665 1.00 88.31 336 GLN A O 1
ATOM 2712 N N . ASN A 1 337 ? -8.014 -16.946 14.603 1.00 85.19 337 ASN A N 1
ATOM 2713 C CA . ASN A 1 337 ? -7.558 -16.328 15.855 1.00 85.19 337 ASN A CA 1
ATOM 2714 C C . ASN A 1 337 ? -6.120 -15.778 15.845 1.00 85.19 337 ASN A C 1
ATOM 2716 O O . ASN A 1 337 ? -5.688 -15.231 16.857 1.00 85.19 337 ASN A O 1
ATOM 2720 N N . ILE A 1 338 ? -5.403 -15.816 14.718 1.00 91.88 338 ILE A N 1
ATOM 2721 C CA . ILE A 1 338 ? -4.119 -15.121 14.582 1.00 91.88 338 ILE A CA 1
ATOM 2722 C C . ILE A 1 338 ? -4.367 -13.670 14.150 1.00 91.88 338 ILE A C 1
ATOM 2724 O O . ILE A 1 338 ? -4.918 -13.399 13.088 1.00 91.88 338 ILE A O 1
ATOM 2728 N N . ASN A 1 339 ? -3.973 -12.710 14.991 1.00 90.12 339 ASN A N 1
ATOM 2729 C CA . ASN A 1 339 ? -4.092 -11.280 14.690 1.00 90.12 339 ASN A CA 1
ATOM 2730 C C . ASN A 1 339 ? -2.808 -10.679 14.118 1.00 90.12 339 ASN A C 1
ATOM 2732 O O . ASN A 1 339 ? -2.883 -9.717 13.356 1.00 90.12 339 ASN A O 1
ATOM 2736 N N . ALA A 1 340 ? -1.648 -11.216 14.495 1.00 94.38 340 ALA A N 1
ATOM 2737 C CA . ALA A 1 340 ? -0.372 -10.862 13.890 1.00 94.38 340 ALA A CA 1
ATOM 2738 C C . ALA A 1 340 ? 0.544 -12.085 13.802 1.00 94.38 340 ALA A C 1
ATOM 2740 O O . ALA A 1 340 ? 0.541 -12.932 14.696 1.00 94.38 340 ALA A O 1
ATOM 2741 N N . ALA A 1 341 ? 1.327 -12.163 12.734 1.00 97.19 341 ALA A N 1
ATOM 2742 C CA . ALA A 1 341 ? 2.276 -13.229 12.468 1.00 97.19 341 ALA A CA 1
ATOM 2743 C C . ALA A 1 341 ? 3.679 -12.653 12.275 1.00 97.19 341 ALA A C 1
ATOM 2745 O O . ALA A 1 341 ? 3.871 -11.670 11.555 1.00 97.19 341 ALA A O 1
ATOM 2746 N N . PHE A 1 342 ? 4.656 -13.288 12.912 1.00 97.88 342 PHE A N 1
ATOM 2747 C CA . PHE A 1 342 ? 6.060 -12.908 12.897 1.00 97.88 342 PHE A CA 1
ATOM 2748 C C . PHE A 1 342 ? 6.882 -14.116 12.464 1.00 97.88 342 PHE A C 1
ATOM 2750 O O . PHE A 1 342 ? 6.931 -15.117 13.176 1.00 97.88 342 PHE A O 1
ATOM 2757 N N . THR A 1 343 ? 7.549 -14.014 11.319 1.00 98.06 343 THR A N 1
ATOM 2758 C CA . THR A 1 343 ? 8.490 -15.035 10.848 1.00 98.06 343 THR A CA 1
ATOM 2759 C C . THR A 1 343 ? 9.907 -14.523 11.047 1.00 98.06 343 THR A C 1
ATOM 2761 O O . THR A 1 343 ? 10.268 -13.470 10.518 1.00 98.06 343 THR A O 1
ATOM 2764 N N . ILE A 1 344 ? 10.694 -15.267 11.821 1.00 97.19 344 ILE A N 1
ATOM 2765 C CA . ILE A 1 344 ? 12.084 -14.983 12.164 1.00 97.19 344 ILE A CA 1
ATOM 2766 C C . ILE A 1 344 ? 12.948 -16.049 11.498 1.00 97.19 344 ILE A C 1
ATOM 2768 O O . ILE A 1 344 ? 12.758 -17.242 11.739 1.00 97.19 344 ILE A O 1
ATOM 2772 N N . GLY A 1 345 ? 13.910 -15.633 10.680 1.00 95.38 345 GLY A N 1
ATOM 2773 C CA . GLY A 1 345 ? 14.802 -16.562 9.992 1.00 95.38 345 GLY A CA 1
ATOM 2774 C C . GLY A 1 345 ? 16.186 -15.983 9.748 1.00 95.38 345 GLY A C 1
ATOM 2775 O O . GLY A 1 345 ? 16.353 -14.766 9.639 1.00 95.38 345 GLY A O 1
ATOM 2776 N N . LYS A 1 346 ? 17.188 -16.859 9.649 1.00 94.56 346 LYS A N 1
ATOM 2777 C CA . LYS A 1 346 ? 18.534 -16.465 9.219 1.00 94.56 346 LYS A CA 1
ATOM 2778 C C . LYS A 1 346 ? 18.495 -16.027 7.753 1.00 94.56 346 LYS A C 1
ATOM 2780 O O . LYS A 1 346 ? 18.008 -16.766 6.909 1.00 94.56 346 LYS A O 1
ATOM 2785 N N . LEU A 1 347 ? 19.006 -14.838 7.447 1.00 92.00 347 LEU A N 1
ATOM 2786 C CA . LEU A 1 347 ? 19.253 -14.371 6.074 1.00 92.00 347 LEU A CA 1
ATOM 2787 C C . LEU A 1 347 ? 20.705 -14.639 5.657 1.00 92.00 347 LEU A C 1
ATOM 2789 O O . LEU A 1 347 ? 20.991 -14.857 4.487 1.00 92.00 347 LEU A O 1
ATOM 2793 N N . GLN A 1 348 ? 21.617 -14.600 6.629 1.00 90.38 348 GLN A N 1
ATOM 2794 C CA . GLN A 1 348 ? 23.029 -14.977 6.540 1.00 90.38 348 GLN A CA 1
ATOM 2795 C C . GLN A 1 348 ? 23.450 -15.507 7.920 1.00 90.38 348 GLN A C 1
ATOM 2797 O O . GLN A 1 348 ? 22.681 -15.386 8.875 1.00 90.38 348 GLN A O 1
ATOM 2802 N N . GLU A 1 349 ? 24.662 -16.049 8.074 1.00 86.69 349 GLU A N 1
ATOM 2803 C CA . GLU A 1 349 ? 25.044 -16.650 9.365 1.00 86.69 349 GLU A CA 1
ATOM 2804 C C . GLU A 1 349 ? 25.059 -15.678 10.548 1.00 86.69 349 GLU A C 1
ATOM 2806 O O . GLU A 1 349 ? 24.712 -16.065 11.662 1.00 86.69 349 GLU A O 1
ATOM 2811 N N . ASN A 1 350 ? 25.376 -14.408 10.299 1.00 91.94 350 ASN A N 1
ATOM 2812 C CA . ASN A 1 350 ? 25.375 -13.360 11.320 1.00 91.94 350 ASN A CA 1
ATOM 2813 C C . ASN A 1 350 ? 24.219 -12.369 11.150 1.00 91.94 350 ASN A C 1
ATOM 2815 O O . ASN A 1 350 ? 24.269 -11.277 11.707 1.00 91.94 350 ASN A O 1
ATOM 2819 N N . LYS A 1 351 ? 23.185 -12.719 10.375 1.00 94.44 351 LYS A N 1
ATOM 2820 C CA . LYS A 1 351 ? 22.097 -11.795 10.058 1.00 94.44 351 LYS A CA 1
ATOM 2821 C C . LYS A 1 351 ? 20.741 -12.470 10.132 1.00 94.44 351 LYS A C 1
ATOM 2823 O O . LYS A 1 351 ? 20.435 -13.360 9.339 1.00 94.44 351 LYS A O 1
ATOM 2828 N N . ILE A 1 352 ? 19.892 -11.987 11.031 1.00 96.19 352 ILE A N 1
ATOM 2829 C CA . ILE A 1 352 ? 18.532 -12.485 11.238 1.00 96.19 352 ILE A CA 1
ATOM 2830 C C . ILE A 1 352 ? 17.531 -11.463 10.701 1.00 96.19 352 ILE A C 1
ATOM 2832 O O . ILE A 1 352 ? 17.594 -10.274 11.016 1.00 96.19 352 ILE A O 1
ATOM 2836 N N . GLY A 1 353 ? 16.597 -11.931 9.879 1.00 96.06 353 GLY A N 1
ATOM 2837 C CA . GLY A 1 353 ? 15.467 -11.151 9.391 1.00 96.06 353 GLY A CA 1
ATOM 2838 C C . GLY A 1 353 ? 14.202 -11.460 10.182 1.00 96.06 353 GLY A C 1
ATOM 2839 O O . GLY A 1 353 ? 13.958 -12.611 10.544 1.00 96.06 353 GLY A O 1
ATOM 2840 N N . ILE A 1 354 ? 13.377 -10.438 10.402 1.00 97.25 354 ILE A N 1
ATOM 2841 C CA . ILE A 1 354 ? 12.021 -10.592 10.934 1.00 97.25 354 ILE A CA 1
ATOM 2842 C C . ILE A 1 354 ? 11.047 -9.965 9.950 1.00 97.25 354 ILE A C 1
ATOM 2844 O O . ILE A 1 354 ? 11.225 -8.812 9.552 1.00 97.25 354 ILE A O 1
ATOM 2848 N N . SER A 1 355 ? 10.010 -10.713 9.588 1.00 97.00 355 SER A N 1
ATOM 2849 C CA . SER A 1 355 ? 8.885 -10.207 8.810 1.00 97.00 355 SER A CA 1
ATOM 2850 C C . SER A 1 355 ? 7.598 -10.303 9.616 1.00 97.00 355 SER A C 1
ATOM 2852 O O . SER A 1 355 ? 7.228 -11.386 10.075 1.00 97.00 355 SER A O 1
ATOM 2854 N N . ALA A 1 356 ? 6.914 -9.174 9.775 1.00 95.62 356 ALA A N 1
ATOM 2855 C CA . ALA A 1 356 ? 5.694 -9.055 10.554 1.00 95.62 356 ALA A CA 1
ATOM 2856 C C . ALA A 1 356 ? 4.499 -8.702 9.661 1.00 95.62 356 ALA A C 1
ATOM 2858 O O . ALA A 1 356 ? 4.591 -7.830 8.789 1.00 95.62 356 ALA A O 1
ATOM 2859 N N . ARG A 1 357 ? 3.371 -9.375 9.889 1.00 93.75 357 ARG A N 1
ATOM 2860 C CA . ARG A 1 357 ? 2.083 -9.115 9.234 1.00 93.75 357 ARG A CA 1
ATOM 2861 C C . ARG A 1 357 ? 0.973 -9.074 10.275 1.00 93.75 357 ARG A C 1
ATOM 2863 O O . ARG A 1 357 ? 1.045 -9.812 11.253 1.00 93.75 357 ARG A O 1
ATOM 2870 N N . SER A 1 358 ? -0.050 -8.247 10.082 1.00 89.94 358 SER A N 1
ATOM 2871 C CA . SER A 1 358 ? -1.232 -8.241 10.953 1.00 89.94 358 SER A CA 1
ATOM 2872 C C . SER A 1 358 ? -2.531 -7.900 10.230 1.00 89.94 358 SER A C 1
ATOM 2874 O O . SER A 1 358 ? -2.556 -7.157 9.248 1.00 89.94 358 SER A O 1
ATOM 2876 N N . TYR A 1 359 ? -3.637 -8.402 10.784 1.00 75.00 359 TYR A N 1
ATOM 2877 C CA . TYR A 1 359 ? -4.980 -7.911 10.493 1.00 75.00 359 TYR A CA 1
ATOM 2878 C C . TYR A 1 359 ? -5.425 -6.947 11.602 1.00 75.00 359 TYR A C 1
ATOM 2880 O O . TYR A 1 359 ? -5.599 -7.350 12.753 1.00 75.00 359 TYR A O 1
ATOM 2888 N N . ASN A 1 360 ? -5.716 -5.693 11.247 1.00 66.19 360 ASN A N 1
ATOM 2889 C CA . ASN A 1 360 ? -6.322 -4.688 12.134 1.00 66.19 360 ASN A CA 1
ATOM 2890 C C . ASN A 1 360 ? -5.486 -4.326 13.387 1.00 66.19 360 ASN A C 1
ATOM 2892 O O . ASN A 1 360 ? -4.436 -3.712 13.256 1.00 66.19 360 ASN A O 1
ATOM 2896 N N . ASP A 1 361 ? -5.997 -4.623 14.592 1.00 69.81 361 ASP A N 1
ATOM 2897 C CA . ASP A 1 361 ? -5.701 -3.991 15.896 1.00 69.81 361 ASP A CA 1
ATOM 2898 C C . ASP A 1 361 ? -4.271 -4.185 16.449 1.00 69.81 361 ASP A C 1
ATOM 2900 O O . ASP A 1 361 ? -4.036 -3.919 17.626 1.00 69.81 361 ASP A O 1
ATOM 2904 N N . VAL A 1 362 ? -3.325 -4.689 15.654 1.00 84.88 362 VAL A N 1
ATOM 2905 C CA . VAL A 1 362 ? -1.918 -4.844 16.047 1.00 84.88 362 VAL A CA 1
ATOM 2906 C C . VAL A 1 362 ? -1.063 -4.030 15.091 1.00 84.88 362 VAL A C 1
ATOM 2908 O O . VAL A 1 362 ? -0.953 -4.370 13.913 1.00 84.88 362 VAL A O 1
ATOM 2911 N N . ASN A 1 363 ? -0.438 -2.973 15.605 1.00 85.62 363 ASN A N 1
ATOM 2912 C CA . ASN A 1 363 ? 0.427 -2.109 14.816 1.00 85.62 363 ASN A CA 1
ATOM 2913 C C . ASN A 1 363 ? 1.838 -2.709 14.725 1.00 85.62 363 ASN A C 1
ATOM 2915 O O . ASN A 1 363 ? 2.708 -2.425 15.550 1.00 85.62 363 ASN A O 1
ATOM 2919 N N . VAL A 1 364 ? 2.075 -3.546 13.711 1.00 91.12 364 VAL A N 1
ATOM 2920 C CA . VAL A 1 364 ? 3.382 -4.197 13.525 1.00 91.12 364 VAL A CA 1
ATOM 2921 C C . VAL A 1 364 ? 4.480 -3.219 13.113 1.00 91.12 364 VAL A C 1
ATOM 2923 O O . VAL A 1 364 ? 5.653 -3.544 13.282 1.00 91.12 364 VAL A O 1
ATOM 2926 N N . GLN A 1 365 ? 4.130 -2.016 12.641 1.00 84.25 365 GLN A N 1
ATOM 2927 C CA . GLN A 1 365 ? 5.103 -0.954 12.379 1.00 84.25 365 GLN A CA 1
ATOM 2928 C C . GLN A 1 365 ? 5.873 -0.604 13.650 1.00 84.25 365 GLN A C 1
ATOM 2930 O O . GLN A 1 365 ? 7.096 -0.690 13.651 1.00 84.25 365 GLN A O 1
ATOM 2935 N N . LEU A 1 366 ? 5.157 -0.260 14.725 1.00 85.00 366 LEU A N 1
ATOM 2936 C CA . LEU A 1 366 ? 5.765 0.177 15.985 1.00 85.00 366 LEU A CA 1
ATOM 2937 C C . LEU A 1 366 ? 6.603 -0.942 16.613 1.00 85.00 366 LEU A C 1
ATOM 2939 O O . LEU A 1 366 ? 7.722 -0.703 17.055 1.00 85.00 366 LEU A O 1
ATOM 2943 N N . ILE A 1 367 ? 6.102 -2.181 16.559 1.00 92.31 367 ILE A N 1
ATOM 2944 C CA . ILE A 1 367 ? 6.820 -3.365 17.053 1.00 92.31 367 ILE A CA 1
ATOM 2945 C C . ILE A 1 367 ? 8.149 -3.542 16.301 1.00 92.31 367 ILE A C 1
ATOM 2947 O O . ILE A 1 367 ? 9.181 -3.807 16.913 1.00 92.31 367 ILE A O 1
ATOM 2951 N N . MET A 1 368 ? 8.152 -3.394 14.971 1.00 93.50 368 MET A N 1
ATOM 2952 C CA . MET A 1 368 ? 9.380 -3.523 14.179 1.00 93.50 368 MET A CA 1
ATOM 2953 C C . MET A 1 368 ? 10.313 -2.319 14.329 1.00 93.50 368 MET A C 1
ATOM 2955 O O . MET A 1 368 ? 11.525 -2.521 14.323 1.00 93.50 368 MET A O 1
ATOM 2959 N N . GLU A 1 369 ? 9.793 -1.100 14.502 1.00 85.19 369 GLU A N 1
ATOM 2960 C CA . GLU A 1 369 ? 10.588 0.101 14.809 1.00 85.19 369 GLU A CA 1
ATOM 2961 C C . GLU A 1 369 ? 11.336 -0.056 16.144 1.00 85.19 369 GLU A C 1
ATOM 2963 O O . GLU A 1 369 ? 12.533 0.224 16.213 1.00 85.19 369 GLU A O 1
ATOM 2968 N N . GLU A 1 370 ? 10.696 -0.623 17.173 1.00 87.38 370 GLU A N 1
ATOM 2969 C CA . GLU A 1 370 ? 11.344 -0.950 18.454 1.00 87.38 370 GLU A CA 1
ATOM 2970 C C . GLU A 1 370 ? 12.435 -2.032 18.308 1.00 87.38 370 GLU A C 1
ATOM 2972 O O . GLU A 1 370 ? 13.432 -2.054 19.037 1.00 87.38 370 GLU A O 1
ATOM 2977 N N . MET A 1 371 ? 12.312 -2.898 17.298 1.00 91.50 371 MET A N 1
ATOM 2978 C CA . MET A 1 371 ? 13.358 -3.845 16.899 1.00 91.50 371 MET A CA 1
ATOM 2979 C C . MET A 1 371 ? 14.379 -3.267 15.900 1.00 91.50 371 MET A C 1
ATOM 2981 O O . MET A 1 371 ? 15.186 -4.023 15.354 1.00 91.50 371 MET A O 1
ATOM 2985 N N . GLY A 1 372 ? 14.376 -1.954 15.654 1.00 84.69 372 GLY A N 1
ATOM 2986 C CA . GLY A 1 372 ? 15.335 -1.264 14.782 1.00 84.69 372 GLY A CA 1
ATOM 2987 C C . GLY A 1 372 ? 15.034 -1.344 13.281 1.00 84.69 372 GLY A C 1
ATOM 2988 O O . GLY A 1 372 ? 15.918 -1.067 12.471 1.00 84.69 372 GLY A O 1
ATOM 2989 N N . GLY A 1 373 ? 13.816 -1.743 12.912 1.00 87.81 373 GLY A N 1
ATOM 2990 C CA . GLY A 1 373 ? 13.323 -1.816 11.538 1.00 87.81 373 GLY A CA 1
ATOM 2991 C C . GLY A 1 373 ? 12.255 -0.766 11.239 1.00 87.81 373 GLY A C 1
ATOM 2992 O O . GLY A 1 373 ? 12.356 0.379 11.669 1.00 87.81 373 GLY A O 1
ATOM 2993 N N . GLY A 1 374 ? 11.229 -1.153 10.479 1.00 81.56 374 GLY A N 1
ATOM 2994 C CA . GLY A 1 374 ? 10.105 -0.277 10.149 1.00 81.56 374 GLY A CA 1
ATOM 2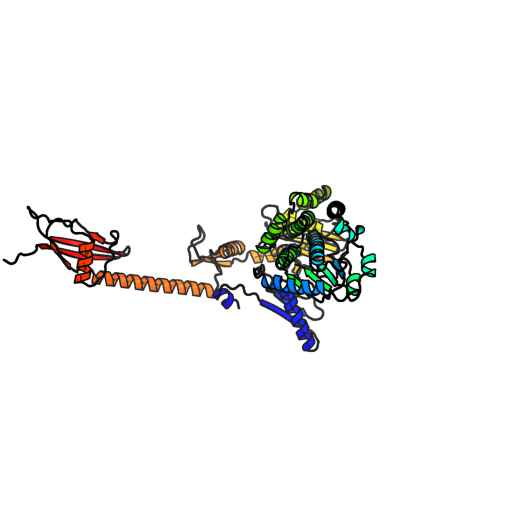995 C C . GLY A 1 374 ? 9.140 -0.868 9.122 1.00 81.56 374 GLY A C 1
ATOM 2996 O O . GLY A 1 374 ? 9.252 -2.031 8.730 1.00 81.56 374 GLY A O 1
ATOM 2997 N N . GLY A 1 375 ? 8.171 -0.061 8.686 1.00 78.88 375 GLY A N 1
ATOM 2998 C CA . GLY A 1 375 ? 7.197 -0.437 7.659 1.00 78.88 375 GLY A CA 1
ATOM 2999 C C . GLY A 1 375 ? 5.877 0.326 7.768 1.00 78.88 375 GLY A C 1
ATOM 3000 O O . GLY A 1 375 ? 5.855 1.537 7.990 1.00 78.88 375 GLY A O 1
ATOM 3001 N N . HIS A 1 376 ? 4.780 -0.407 7.616 1.00 76.38 376 HIS A N 1
ATOM 3002 C CA . HIS A 1 376 ? 3.396 0.047 7.711 1.00 76.38 376 HIS A CA 1
ATOM 3003 C C . HIS A 1 376 ? 2.665 -0.667 8.853 1.00 76.38 376 HIS A C 1
ATOM 3005 O O . HIS A 1 376 ? 3.104 -1.717 9.321 1.00 76.38 376 HIS A O 1
ATOM 3011 N N . ILE A 1 377 ? 1.509 -0.125 9.253 1.00 80.19 377 ILE A N 1
ATOM 3012 C CA . ILE A 1 377 ? 0.709 -0.614 10.392 1.00 80.19 377 ILE A CA 1
ATOM 3013 C C . ILE A 1 377 ? 0.454 -2.131 10.329 1.00 80.19 377 ILE A C 1
ATOM 3015 O O . ILE A 1 377 ? 0.548 -2.786 11.362 1.00 80.19 377 ILE A O 1
ATOM 3019 N N . ASN A 1 378 ? 0.198 -2.682 9.132 1.00 86.12 378 ASN A N 1
ATOM 3020 C CA . ASN A 1 378 ? -0.118 -4.105 8.922 1.00 86.12 378 ASN A CA 1
ATOM 3021 C C . ASN A 1 378 ? 1.034 -4.938 8.330 1.00 86.12 378 ASN A C 1
ATOM 3023 O O . ASN A 1 378 ? 0.899 -6.148 8.160 1.00 86.12 378 ASN A O 1
ATOM 3027 N N . SER A 1 379 ? 2.146 -4.309 7.946 1.00 88.19 379 SER A N 1
ATOM 3028 C CA . SER A 1 379 ? 3.236 -4.971 7.223 1.00 88.19 379 SER A CA 1
ATOM 3029 C C . SER A 1 379 ? 4.547 -4.250 7.491 1.00 88.19 379 SER A C 1
ATOM 3031 O O . SER A 1 379 ? 4.741 -3.117 7.049 1.00 88.19 379 SER A O 1
ATOM 3033 N N . ALA A 1 380 ? 5.445 -4.893 8.229 1.00 89.94 380 ALA A N 1
ATOM 3034 C CA . ALA A 1 380 ? 6.716 -4.311 8.636 1.00 89.94 380 ALA A CA 1
ATOM 3035 C C . ALA A 1 380 ? 7.810 -5.382 8.726 1.00 89.94 380 ALA A C 1
ATOM 3037 O O . ALA A 1 380 ? 7.524 -6.581 8.699 1.00 89.94 380 ALA A O 1
ATOM 3038 N N . ALA A 1 381 ? 9.070 -4.958 8.802 1.00 93.38 381 ALA A N 1
ATOM 3039 C CA . ALA A 1 381 ? 10.205 -5.868 8.902 1.00 93.38 381 ALA A CA 1
ATOM 3040 C C . ALA A 1 381 ? 11.405 -5.224 9.610 1.00 93.38 381 ALA A C 1
ATOM 3042 O O . ALA A 1 381 ? 11.546 -4.001 9.639 1.00 93.38 381 ALA A O 1
ATOM 3043 N N . THR A 1 382 ? 12.310 -6.057 10.122 1.00 93.94 382 THR A N 1
ATOM 3044 C CA . THR A 1 382 ? 13.628 -5.633 10.618 1.00 93.94 382 THR A CA 1
ATOM 3045 C C . THR A 1 382 ? 14.721 -6.626 10.213 1.00 93.94 382 THR A C 1
ATOM 3047 O O . THR A 1 382 ? 14.441 -7.761 9.817 1.00 93.94 382 THR A O 1
ATOM 3050 N N . GLN A 1 383 ? 15.973 -6.183 10.285 1.00 93.88 383 GLN A N 1
ATOM 3051 C CA . GLN A 1 383 ? 17.169 -7.006 10.129 1.00 93.88 383 GLN A CA 1
ATOM 3052 C C . GLN A 1 383 ? 18.106 -6.713 11.295 1.00 93.88 383 GLN A C 1
ATOM 3054 O O . GLN A 1 383 ? 18.365 -5.552 11.603 1.00 93.88 383 GLN A O 1
ATOM 3059 N N . ILE A 1 384 ? 18.608 -7.765 11.930 1.00 93.75 384 ILE A N 1
ATOM 3060 C CA . ILE A 1 384 ? 19.437 -7.679 13.128 1.00 93.75 384 ILE A CA 1
ATOM 3061 C C . ILE A 1 384 ? 20.718 -8.467 12.868 1.00 93.75 384 ILE A C 1
ATOM 3063 O O . ILE A 1 384 ? 20.659 -9.642 12.504 1.00 93.75 384 ILE A O 1
ATOM 3067 N N . GLU A 1 385 ? 21.863 -7.815 13.056 1.00 93.69 385 GLU A N 1
ATOM 3068 C CA . GLU A 1 385 ? 23.171 -8.474 13.051 1.00 93.69 385 GLU A CA 1
ATOM 3069 C C . GLU A 1 385 ? 23.290 -9.312 14.336 1.00 93.69 385 GLU A C 1
ATOM 3071 O O . GLU A 1 385 ? 23.472 -8.779 15.430 1.00 93.69 385 GLU A O 1
ATOM 3076 N N . SER A 1 386 ? 23.070 -10.619 14.216 1.00 91.56 386 SER A N 1
ATOM 3077 C CA . SER A 1 386 ? 23.148 -11.606 15.294 1.00 91.56 386 SER A CA 1
ATOM 3078 C C . SER A 1 386 ? 23.169 -13.016 14.699 1.00 91.56 386 SER A C 1
ATOM 3080 O O . SER A 1 386 ? 22.575 -13.271 13.651 1.00 91.56 386 SER A O 1
ATOM 3082 N N . ASN A 1 387 ? 23.832 -13.942 15.388 1.00 90.56 387 ASN A N 1
ATOM 3083 C CA . ASN A 1 387 ? 23.835 -15.372 15.079 1.00 90.56 387 ASN A CA 1
ATOM 3084 C C . ASN A 1 387 ? 22.881 -16.183 15.982 1.00 90.56 387 ASN A C 1
ATOM 3086 O O . ASN A 1 387 ? 22.677 -17.377 15.750 1.00 90.56 387 ASN A O 1
ATOM 3090 N N . ASN A 1 388 ? 22.282 -15.553 17.001 1.00 93.88 388 ASN A N 1
ATOM 3091 C CA . ASN A 1 388 ? 21.442 -16.211 17.996 1.00 93.88 388 ASN A CA 1
ATOM 3092 C C . ASN A 1 388 ? 19.953 -15.951 17.726 1.00 93.88 388 ASN A C 1
ATOM 3094 O O . ASN A 1 388 ? 19.380 -14.940 18.137 1.00 93.88 388 ASN A O 1
ATOM 3098 N N . LEU A 1 389 ? 19.312 -16.904 17.044 1.00 93.88 389 LEU A N 1
ATOM 3099 C CA . LEU A 1 389 ? 17.886 -16.841 16.712 1.00 93.88 389 LEU A CA 1
ATOM 3100 C C . LEU A 1 389 ? 17.001 -16.727 17.965 1.00 93.88 389 LEU A C 1
ATOM 3102 O O . LEU A 1 389 ? 16.036 -15.963 17.977 1.00 93.88 389 LEU A O 1
ATOM 3106 N N . GLU A 1 390 ? 17.330 -17.467 19.024 1.00 94.94 390 GLU A N 1
ATOM 3107 C CA . GLU A 1 390 ? 16.500 -17.547 20.227 1.00 94.94 390 GLU A CA 1
ATOM 3108 C C . GLU A 1 390 ? 16.555 -16.247 21.042 1.00 94.94 390 GLU A C 1
ATOM 3110 O O . GLU A 1 390 ? 15.545 -15.811 21.592 1.00 94.94 390 GLU A O 1
ATOM 3115 N N . GLU A 1 391 ? 17.703 -15.566 21.059 1.00 95.19 391 GLU A N 1
ATOM 3116 C CA . GLU A 1 391 ? 17.832 -14.226 21.645 1.00 95.19 391 GLU A CA 1
ATOM 3117 C C . GLU A 1 391 ? 16.890 -13.223 20.963 1.00 95.19 391 GLU A C 1
ATOM 3119 O O . GLU A 1 391 ? 16.133 -12.513 21.633 1.00 95.19 391 GLU A O 1
ATOM 3124 N N . VAL A 1 392 ? 16.883 -13.205 19.626 1.00 96.00 392 VAL A N 1
ATOM 3125 C CA . VAL A 1 392 ? 16.023 -12.314 18.835 1.00 96.00 392 VAL A CA 1
ATOM 3126 C C . VAL A 1 392 ? 14.541 -12.616 19.076 1.00 96.00 392 VAL A C 1
ATOM 3128 O O . VAL A 1 392 ? 13.738 -11.694 19.250 1.00 96.00 392 VAL A O 1
ATOM 3131 N N . VAL A 1 393 ? 14.175 -13.898 19.146 1.00 96.94 393 VAL A N 1
ATOM 3132 C CA . VAL A 1 393 ? 12.802 -14.337 19.438 1.00 96.94 393 VAL A CA 1
ATOM 3133 C C . VAL A 1 393 ? 12.371 -13.912 20.841 1.00 96.94 393 VAL A C 1
ATOM 3135 O O . VAL A 1 393 ? 11.264 -13.403 21.011 1.00 96.94 393 VAL A O 1
ATOM 3138 N N . ASN A 1 394 ? 13.236 -14.060 21.846 1.00 96.69 394 ASN A N 1
ATOM 3139 C CA . ASN A 1 394 ? 12.932 -13.641 23.214 1.00 96.69 394 ASN A CA 1
ATOM 3140 C C . ASN A 1 394 ? 12.769 -12.121 23.327 1.00 96.69 394 ASN A C 1
ATOM 3142 O O . ASN A 1 394 ? 11.841 -11.650 23.989 1.00 96.69 394 ASN A O 1
ATOM 3146 N N . LYS A 1 395 ? 13.604 -11.345 22.624 1.00 96.38 395 LYS A N 1
ATOM 3147 C CA . LYS A 1 395 ? 13.438 -9.889 22.527 1.00 96.38 395 LYS A CA 1
ATOM 3148 C C . LYS A 1 395 ? 12.078 -9.520 21.928 1.00 96.38 395 LYS A C 1
ATOM 3150 O O . LYS A 1 395 ? 11.372 -8.699 22.509 1.00 96.38 395 LYS A O 1
ATOM 3155 N N . LEU A 1 396 ? 11.678 -10.163 20.827 1.00 97.06 396 LEU A N 1
ATOM 3156 C CA . LEU A 1 396 ? 10.357 -9.961 20.226 1.00 97.06 396 LEU A CA 1
ATOM 3157 C C . LEU A 1 396 ? 9.230 -10.322 21.206 1.00 97.06 396 LEU A C 1
ATOM 3159 O O . LEU A 1 396 ? 8.312 -9.528 21.392 1.00 97.06 396 LEU A O 1
ATOM 3163 N N . LYS A 1 397 ? 9.299 -11.480 21.877 1.00 97.19 397 LYS A N 1
ATOM 3164 C CA . LYS A 1 397 ? 8.281 -11.901 22.859 1.00 97.19 397 LYS A CA 1
ATOM 3165 C C . LYS A 1 397 ? 8.101 -10.891 23.990 1.00 97.19 397 LYS A C 1
ATOM 3167 O O . LYS A 1 397 ? 6.971 -10.674 24.419 1.00 97.19 397 LYS A O 1
ATOM 3172 N N . ASN A 1 398 ? 9.178 -10.252 24.447 1.00 95.38 398 ASN A N 1
ATOM 3173 C CA . ASN A 1 398 ? 9.101 -9.209 25.471 1.00 95.38 398 ASN A CA 1
ATOM 3174 C C . ASN A 1 398 ? 8.337 -7.971 24.977 1.00 95.38 398 ASN A C 1
ATOM 3176 O O . ASN A 1 398 ? 7.458 -7.487 25.688 1.00 95.38 398 ASN A O 1
ATOM 3180 N N . ILE A 1 399 ? 8.605 -7.510 23.752 1.00 93.75 399 ILE A N 1
ATOM 3181 C CA . ILE A 1 399 ? 7.869 -6.395 23.131 1.00 93.75 399 ILE A CA 1
ATOM 3182 C C . ILE A 1 399 ? 6.388 -6.766 22.969 1.00 93.75 399 ILE A C 1
ATOM 3184 O O . ILE A 1 399 ? 5.502 -6.029 23.399 1.00 93.75 399 ILE A O 1
ATOM 3188 N N . LEU A 1 400 ? 6.104 -7.966 22.447 1.00 93.44 400 LEU A N 1
ATOM 3189 C CA . LEU A 1 400 ? 4.734 -8.466 22.289 1.00 93.44 400 LEU A CA 1
ATOM 3190 C C . LEU A 1 400 ? 4.000 -8.611 23.624 1.00 93.44 400 LEU A C 1
ATOM 3192 O O . LEU A 1 400 ? 2.790 -8.416 23.684 1.00 93.44 400 LEU A O 1
ATOM 3196 N N . PHE A 1 401 ? 4.701 -8.954 24.703 1.00 91.31 401 PHE A N 1
ATOM 3197 C CA . PHE A 1 401 ? 4.116 -9.022 26.038 1.00 91.31 401 PHE A CA 1
ATOM 3198 C C . PHE A 1 401 ? 3.689 -7.647 26.556 1.00 91.31 401 PHE A C 1
ATOM 3200 O O . PHE A 1 401 ? 2.619 -7.536 27.162 1.00 91.31 401 PHE A O 1
ATOM 3207 N N . ILE A 1 402 ? 4.509 -6.619 26.325 1.00 85.62 402 ILE A N 1
ATOM 3208 C CA . ILE A 1 402 ? 4.184 -5.234 26.677 1.00 85.62 402 ILE A CA 1
ATOM 3209 C C . ILE A 1 402 ? 2.972 -4.787 25.863 1.00 85.62 402 ILE A C 1
ATOM 3211 O O . ILE A 1 402 ? 1.965 -4.415 26.460 1.00 85.62 402 ILE A O 1
ATOM 3215 N N . GLU A 1 403 ? 3.008 -4.949 24.539 1.00 83.62 403 GLU A N 1
ATOM 3216 C CA . GLU A 1 403 ? 1.893 -4.583 23.658 1.00 83.62 403 GLU A CA 1
ATOM 3217 C C . GLU A 1 403 ? 0.601 -5.331 24.016 1.00 83.62 403 GLU A C 1
ATOM 3219 O O . GLU A 1 403 ? -0.484 -4.754 24.072 1.00 83.62 403 GLU A O 1
ATOM 3224 N N . TYR A 1 404 ? 0.695 -6.619 24.356 1.00 81.88 404 TYR A N 1
ATOM 3225 C CA . TYR A 1 404 ? -0.452 -7.391 24.829 1.00 81.88 404 TYR A CA 1
ATOM 3226 C C . TYR A 1 404 ? -1.036 -6.818 26.126 1.00 81.88 404 TYR A C 1
ATOM 3228 O O . TYR A 1 404 ? -2.254 -6.709 26.263 1.00 81.88 404 TYR A O 1
ATOM 3236 N N . LYS A 1 405 ? -0.184 -6.430 27.084 1.00 76.94 405 LYS A N 1
ATOM 3237 C CA . LYS A 1 405 ? -0.617 -5.781 28.330 1.00 76.94 405 LYS A CA 1
ATOM 3238 C C . LYS A 1 405 ? -1.226 -4.404 28.084 1.00 76.94 405 LYS A C 1
ATOM 3240 O O . LYS A 1 405 ? -2.195 -4.052 28.753 1.00 76.94 405 LYS A O 1
ATOM 3245 N N . GLU A 1 406 ? -0.688 -3.634 27.148 1.00 69.25 406 GLU A N 1
ATOM 3246 C CA . GLU A 1 406 ? -1.227 -2.323 26.794 1.00 69.25 406 GLU A CA 1
ATOM 3247 C C . GLU A 1 406 ? -2.562 -2.433 26.052 1.00 69.25 406 GLU A C 1
ATOM 3249 O O . GLU A 1 406 ? -3.498 -1.708 26.383 1.00 69.25 406 GLU A O 1
ATOM 3254 N N . GLY A 1 407 ? -2.709 -3.404 25.147 1.00 60.22 407 GLY A N 1
ATOM 3255 C CA . GLY A 1 407 ? -3.969 -3.725 24.470 1.00 60.22 407 GLY A CA 1
ATOM 3256 C C . GLY A 1 407 ? -5.052 -4.309 25.390 1.00 60.22 407 GLY A C 1
ATOM 3257 O O . GLY A 1 407 ? -6.237 -4.275 25.050 1.00 60.22 407 GLY A O 1
ATOM 3258 N N . LEU A 1 408 ? -4.668 -4.813 26.569 1.00 53.75 408 LEU A N 1
ATOM 3259 C CA . LEU A 1 408 ? -5.577 -5.198 27.653 1.00 53.75 408 LEU A CA 1
ATOM 3260 C C . LEU A 1 408 ? -6.035 -4.014 28.518 1.00 53.75 408 LEU A C 1
ATOM 3262 O O . LEU A 1 408 ? -6.902 -4.217 29.369 1.00 53.75 408 LEU A O 1
ATOM 3266 N N . LYS A 1 409 ? -5.510 -2.792 28.323 1.00 56.28 409 LYS A N 1
ATOM 3267 C CA . LYS A 1 409 ? -6.083 -1.610 28.978 1.00 56.28 409 LYS A CA 1
ATOM 3268 C C . LYS A 1 409 ? -7.522 -1.457 28.497 1.00 56.28 409 LYS A C 1
ATOM 3270 O O . LYS A 1 409 ? -7.800 -1.308 27.305 1.00 56.28 409 LYS A O 1
ATOM 3275 N N . ASN A 1 410 ? -8.448 -1.528 29.438 1.00 64.12 410 ASN A N 1
ATOM 3276 C CA . ASN A 1 410 ? -9.833 -1.233 29.154 1.00 64.12 410 ASN A CA 1
ATOM 3277 C C . ASN A 1 410 ? -9.982 0.255 28.801 1.00 64.12 410 ASN A C 1
ATOM 3279 O O . ASN A 1 410 ? -9.233 1.108 29.280 1.00 64.12 410 ASN A O 1
ATOM 3283 N N . MET A 1 411 ? -10.954 0.562 27.950 1.00 76.50 411 MET A N 1
ATOM 3284 C CA . MET A 1 411 ? -11.347 1.922 27.609 1.00 76.50 411 MET A CA 1
ATOM 3285 C C . MET A 1 411 ? -12.779 2.173 28.058 1.00 76.50 411 MET A C 1
ATOM 3287 O O . MET A 1 411 ? -13.658 1.323 27.893 1.00 76.50 411 MET A O 1
ATOM 3291 N N . GLU A 1 412 ? -13.023 3.368 28.576 1.00 86.31 412 GLU A N 1
ATOM 3292 C CA . GLU A 1 412 ? -14.366 3.818 28.908 1.00 86.31 412 GLU A CA 1
ATOM 3293 C C . GLU A 1 412 ? -15.017 4.470 27.683 1.00 86.31 412 GLU A C 1
ATOM 3295 O O . GLU A 1 412 ? -14.451 5.351 27.020 1.00 86.31 412 GLU A O 1
ATOM 3300 N N . ILE A 1 413 ? -16.236 4.041 27.374 1.00 87.94 413 ILE A N 1
ATOM 3301 C CA . ILE A 1 413 ? -17.050 4.590 26.290 1.00 87.94 413 ILE A CA 1
ATOM 3302 C C . ILE A 1 413 ? -18.436 4.967 26.784 1.00 87.94 413 ILE A C 1
ATOM 3304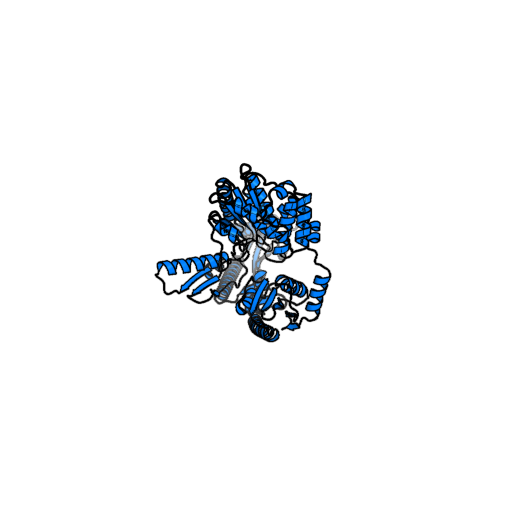 O O . ILE A 1 413 ? -18.974 4.344 27.688 1.00 87.94 413 ILE A O 1
ATOM 3308 N N . ILE A 1 414 ? -19.028 5.965 26.138 1.00 90.56 414 ILE A N 1
ATOM 3309 C CA . ILE A 1 414 ? -20.419 6.372 26.311 1.00 90.56 414 ILE A CA 1
ATOM 3310 C C . ILE A 1 414 ? -21.230 5.782 25.161 1.00 90.56 414 ILE A C 1
ATOM 3312 O O . ILE A 1 414 ? -20.936 6.057 23.992 1.00 90.56 414 ILE A O 1
ATOM 3316 N N . LEU A 1 415 ? -22.259 4.998 25.469 1.00 90.81 415 LEU A N 1
ATOM 3317 C CA . LEU A 1 415 ? -23.151 4.428 24.462 1.00 90.81 415 LEU A CA 1
ATOM 3318 C C . LEU A 1 415 ? -24.049 5.503 23.832 1.00 90.81 415 LEU A C 1
ATOM 3320 O O . LEU A 1 415 ? -24.587 6.369 24.517 1.00 90.81 415 LEU A O 1
ATOM 3324 N N . LEU A 1 416 ? -24.242 5.445 22.516 1.00 88.62 416 LEU A N 1
ATOM 3325 C CA . LEU A 1 416 ? -25.150 6.328 21.769 1.00 88.62 416 LEU A CA 1
ATOM 3326 C C . LEU A 1 416 ? -26.500 5.667 21.453 1.00 88.62 416 LEU A C 1
ATOM 3328 O O . LEU A 1 416 ? -27.444 6.351 21.050 1.00 88.62 416 LEU A O 1
ATOM 3332 N N . GLU A 1 417 ? -26.600 4.360 21.669 1.00 89.06 417 GLU A N 1
ATOM 3333 C CA . GLU A 1 417 ? -27.799 3.540 21.517 1.00 89.06 417 GLU A CA 1
ATOM 3334 C C . GLU A 1 417 ? -27.792 2.404 22.547 1.00 89.06 417 GLU A C 1
ATOM 3336 O O . GLU A 1 417 ? -26.761 2.127 23.161 1.00 89.06 417 GLU A O 1
ATOM 3341 N N . ASP A 1 418 ? -28.937 1.751 22.734 1.00 90.38 418 ASP A N 1
ATOM 3342 C CA . ASP A 1 418 ? -29.035 0.584 23.607 1.00 90.38 418 ASP A CA 1
ATOM 3343 C C . ASP A 1 418 ? -28.290 -0.602 22.978 1.00 90.38 418 ASP A C 1
ATOM 3345 O O . ASP A 1 418 ? -28.520 -0.960 21.820 1.00 90.38 418 ASP A O 1
ATOM 3349 N N . ILE A 1 419 ? -27.412 -1.240 23.752 1.00 86.69 419 ILE A N 1
ATOM 3350 C CA . ILE A 1 419 ? -26.687 -2.439 23.338 1.00 86.69 419 ILE A CA 1
ATOM 3351 C C . ILE A 1 419 ? -27.104 -3.593 24.240 1.00 86.69 419 ILE A C 1
ATOM 3353 O O . ILE A 1 419 ? -26.878 -3.579 25.454 1.00 86.69 419 ILE A O 1
ATOM 3357 N N . LYS A 1 420 ? -27.685 -4.618 23.612 1.00 82.00 420 LYS A N 1
ATOM 3358 C CA . LYS A 1 420 ? -28.105 -5.851 24.276 1.00 82.00 420 LYS A CA 1
ATOM 3359 C C . LYS A 1 420 ? -26.950 -6.424 25.107 1.00 82.00 420 LYS A C 1
ATOM 3361 O O . LYS A 1 420 ? -25.830 -6.541 24.613 1.00 82.00 420 LYS A O 1
ATOM 3366 N N . ASP A 1 421 ? -27.236 -6.731 26.369 1.00 80.44 421 ASP A N 1
ATOM 3367 C CA . ASP A 1 421 ? -26.301 -7.319 27.339 1.00 80.44 421 ASP A CA 1
ATOM 3368 C C . ASP A 1 421 ? -25.057 -6.460 27.664 1.00 80.44 421 ASP A C 1
ATOM 3370 O O . ASP A 1 421 ? -24.069 -6.971 28.196 1.00 80.44 421 ASP A O 1
ATOM 3374 N N . LYS A 1 422 ? -25.077 -5.152 27.351 1.00 82.75 422 LYS A N 1
ATOM 3375 C CA . LYS A 1 422 ? -23.967 -4.225 27.647 1.00 82.75 422 LYS A CA 1
ATOM 3376 C C . LYS A 1 422 ? -24.388 -2.938 28.345 1.00 82.75 422 LYS A C 1
ATOM 3378 O O . LYS A 1 422 ? -23.681 -2.515 29.249 1.00 82.75 422 LYS A O 1
ATOM 3383 N N . GLY A 1 423 ? -25.494 -2.318 27.942 1.00 88.69 423 GLY A N 1
ATOM 3384 C CA . GLY A 1 423 ? -25.948 -1.068 28.552 1.00 88.69 423 GLY A CA 1
ATOM 3385 C C . GLY A 1 423 ? -26.969 -0.325 27.702 1.00 88.69 423 GLY A C 1
ATOM 3386 O O . GLY A 1 423 ? -27.245 -0.700 26.560 1.00 88.69 423 GLY A O 1
ATOM 3387 N N . LYS A 1 424 ? -27.539 0.733 28.268 1.00 90.06 424 LYS A N 1
ATOM 3388 C CA . LYS A 1 424 ? -28.488 1.622 27.599 1.00 90.06 424 LYS A CA 1
ATOM 3389 C C . LYS A 1 424 ? -27.779 2.832 27.001 1.00 90.06 424 LYS A C 1
ATOM 3391 O O . LYS A 1 424 ? -26.639 3.160 27.333 1.00 90.06 424 LYS A O 1
ATOM 3396 N N . LYS A 1 425 ? -28.477 3.536 26.117 1.00 87.25 425 LYS A N 1
ATOM 3397 C CA . LYS A 1 425 ? -28.044 4.811 25.558 1.00 87.25 425 LYS A CA 1
ATOM 3398 C C . LYS A 1 425 ? -27.648 5.779 26.681 1.00 87.25 425 LYS A C 1
ATOM 3400 O O . LYS A 1 425 ? -28.427 6.045 27.593 1.00 87.25 425 LYS A O 1
ATOM 3405 N N . HIS A 1 426 ? -26.465 6.367 26.528 1.00 86.31 426 HIS A N 1
ATOM 3406 C CA . HIS A 1 426 ? -25.770 7.264 27.453 1.00 86.31 426 HIS A CA 1
ATOM 3407 C C . HIS A 1 426 ? -25.125 6.619 28.685 1.00 86.31 426 HIS A C 1
ATOM 3409 O O . HIS A 1 426 ? -24.611 7.365 29.521 1.00 86.31 426 HIS A O 1
ATOM 3415 N N . ASP A 1 427 ? -25.113 5.291 28.801 1.00 87.19 427 ASP A N 1
ATOM 3416 C CA . ASP A 1 427 ? -24.335 4.622 29.844 1.00 87.19 427 ASP A CA 1
ATOM 3417 C C . ASP A 1 427 ? -22.840 4.709 29.530 1.00 87.19 427 ASP A C 1
ATOM 3419 O O . ASP A 1 427 ? -22.423 4.613 28.369 1.00 87.19 427 ASP A O 1
ATOM 3423 N N . ILE A 1 428 ? -22.043 4.890 30.583 1.00 88.12 428 ILE A N 1
ATOM 3424 C CA . ILE A 1 428 ? -20.589 4.771 30.524 1.00 88.12 428 ILE A CA 1
ATOM 3425 C C . ILE A 1 428 ? -20.256 3.319 30.839 1.00 88.12 428 ILE A C 1
ATOM 3427 O O . ILE A 1 428 ? -20.607 2.827 31.910 1.00 88.12 428 ILE A O 1
ATOM 3431 N N . ILE A 1 429 ? -19.605 2.635 29.904 1.00 87.88 429 ILE A N 1
ATOM 3432 C CA . ILE A 1 429 ? -19.179 1.250 30.083 1.00 87.88 429 ILE A CA 1
ATOM 3433 C C . ILE A 1 429 ? -17.680 1.122 29.843 1.00 87.88 429 ILE A C 1
ATOM 3435 O O . ILE A 1 429 ? -17.123 1.723 28.921 1.00 87.88 429 ILE A O 1
ATOM 3439 N N . GLU A 1 430 ? -17.040 0.305 30.668 1.00 86.19 430 GLU A N 1
ATOM 3440 C CA . GLU A 1 430 ? -15.649 -0.090 30.510 1.00 86.19 430 GLU A CA 1
ATOM 3441 C C . GLU A 1 430 ? -15.587 -1.345 29.629 1.00 86.19 430 GLU A C 1
ATOM 3443 O O . GLU A 1 430 ? -16.233 -2.361 29.898 1.00 86.19 430 GLU A O 1
ATOM 3448 N N . VAL A 1 431 ? -14.846 -1.269 28.525 1.00 80.44 431 VAL A N 1
ATOM 3449 C CA . VAL A 1 431 ? -14.730 -2.364 27.556 1.00 80.44 431 VAL A CA 1
ATOM 3450 C C . VAL A 1 431 ? -13.290 -2.548 27.108 1.00 80.44 431 VAL A C 1
ATOM 3452 O O . VAL A 1 431 ? -12.502 -1.608 27.097 1.00 80.44 431 VAL A O 1
ATOM 3455 N N . LYS A 1 432 ? -12.946 -3.759 26.661 1.00 73.62 432 LYS A N 1
ATOM 3456 C CA . LYS A 1 432 ? -11.656 -4.010 26.004 1.00 73.62 432 LYS A CA 1
ATOM 3457 C C . LYS A 1 432 ? -11.480 -3.075 24.805 1.00 73.62 432 LYS A C 1
ATOM 3459 O O . LYS A 1 432 ? -12.433 -2.860 24.049 1.00 73.62 432 LYS A O 1
ATOM 3464 N N . LEU A 1 433 ? -10.256 -2.591 24.600 1.00 65.62 433 LEU A N 1
ATOM 3465 C CA . LEU A 1 433 ? -9.920 -1.561 23.613 1.00 65.62 433 LEU A CA 1
ATOM 3466 C C . LEU A 1 433 ? -10.429 -1.885 22.193 1.00 65.62 433 LEU A C 1
ATOM 3468 O O . LEU A 1 433 ? -11.058 -1.051 21.545 1.00 65.62 433 LEU A O 1
ATOM 3472 N N . GLY A 1 434 ? -10.274 -3.136 21.745 1.00 64.56 434 GLY A N 1
ATOM 3473 C CA . GLY A 1 434 ? -10.783 -3.588 20.441 1.00 64.56 434 GLY A CA 1
ATOM 3474 C C . GLY A 1 434 ? -12.313 -3.524 20.311 1.00 64.56 434 GLY A C 1
ATOM 3475 O O . GLY A 1 434 ? -12.840 -2.988 19.334 1.00 64.56 434 GLY A O 1
ATOM 3476 N N . TYR A 1 435 ? -13.054 -4.000 21.320 1.00 74.94 435 TYR A N 1
ATOM 3477 C CA . TYR A 1 435 ? -14.525 -3.948 21.305 1.00 74.94 435 TYR A CA 1
ATOM 3478 C C . TYR A 1 435 ? -15.039 -2.506 21.382 1.00 74.94 435 TYR A C 1
ATOM 3480 O O . TYR A 1 435 ? -15.993 -2.133 20.697 1.00 74.94 435 TYR A O 1
ATOM 3488 N N . GLY A 1 436 ? -14.369 -1.668 22.169 1.00 79.94 436 GLY A N 1
ATOM 3489 C CA . GLY A 1 436 ? -14.682 -0.253 22.251 1.00 79.94 436 GLY A CA 1
ATOM 3490 C C . GLY A 1 436 ? -14.446 0.491 20.931 1.00 79.94 436 GLY A C 1
ATOM 3491 O O . GLY A 1 436 ? -15.330 1.217 20.469 1.00 79.94 436 GLY A O 1
ATOM 3492 N N . ASN A 1 437 ? -13.310 0.256 20.269 1.00 73.88 437 ASN A N 1
ATOM 3493 C CA . ASN A 1 437 ? -13.011 0.823 18.950 1.00 73.88 437 ASN A CA 1
ATOM 3494 C C . ASN A 1 437 ? -14.021 0.381 17.886 1.00 73.88 437 ASN A C 1
ATOM 3496 O O . ASN A 1 437 ? -14.458 1.196 17.068 1.00 73.88 437 ASN A O 1
ATOM 3500 N N . PHE A 1 438 ? -14.454 -0.882 17.925 1.00 77.88 438 PHE A N 1
ATOM 3501 C CA . PHE A 1 438 ? -15.516 -1.388 17.058 1.00 77.88 438 PHE A CA 1
ATOM 3502 C C . PHE A 1 438 ? -16.824 -0.592 17.220 1.00 77.88 438 PHE A C 1
ATOM 3504 O O . PHE A 1 438 ? -17.404 -0.148 16.221 1.00 77.88 438 PHE A O 1
ATOM 3511 N N . LEU A 1 439 ? -17.269 -0.350 18.460 1.00 80.31 439 LEU A N 1
ATOM 3512 C CA . LEU A 1 439 ? -18.492 0.411 18.740 1.00 80.31 439 LEU A CA 1
ATOM 3513 C C . LEU A 1 439 ? -18.386 1.876 18.299 1.00 80.31 439 LEU A C 1
ATOM 3515 O O . LEU A 1 439 ? -19.336 2.415 17.723 1.00 80.31 439 LEU A O 1
ATOM 3519 N N . ILE A 1 440 ? -17.222 2.503 18.487 1.00 80.12 440 ILE A N 1
ATOM 3520 C CA . ILE A 1 440 ? -16.961 3.870 18.014 1.00 80.12 440 ILE A CA 1
ATOM 3521 C C . ILE A 1 440 ? -16.979 3.930 16.480 1.00 80.12 440 ILE A C 1
ATOM 3523 O O . ILE A 1 440 ? -17.649 4.790 15.903 1.00 80.12 440 ILE A O 1
ATOM 3527 N N . LYS A 1 441 ? -16.323 2.985 15.792 1.00 70.62 441 LYS A N 1
ATOM 3528 C CA . LYS A 1 441 ? -16.289 2.913 14.318 1.00 70.62 441 LYS A CA 1
ATOM 3529 C C . LYS A 1 441 ? -17.686 2.734 13.721 1.00 70.62 441 LYS A C 1
ATOM 3531 O O . LYS A 1 441 ? -18.002 3.329 12.691 1.00 70.62 441 LYS A O 1
ATOM 3536 N N . LYS A 1 442 ? -18.547 1.958 14.388 1.00 78.94 442 LYS A N 1
ATOM 3537 C CA . LYS A 1 442 ? -19.961 1.776 14.019 1.00 78.94 442 LYS A CA 1
ATOM 3538 C C . LYS A 1 442 ? -20.872 2.928 14.462 1.00 78.94 442 LYS A C 1
ATOM 3540 O O . LYS A 1 442 ? -22.069 2.855 14.208 1.00 78.94 442 LYS A O 1
ATOM 3545 N N . LYS A 1 443 ? -20.327 3.991 15.071 1.00 84.81 443 LYS A N 1
ATOM 3546 C CA . LYS A 1 443 ? -21.061 5.159 15.599 1.00 84.81 443 LYS A CA 1
ATOM 3547 C C . LYS A 1 443 ? -22.093 4.804 16.678 1.00 84.81 443 LYS A C 1
ATOM 3549 O O . LYS A 1 443 ? -23.042 5.552 16.891 1.00 84.81 443 LYS A O 1
ATOM 3554 N N . LYS A 1 444 ? -21.887 3.679 17.366 1.00 86.50 444 LYS A N 1
ATOM 3555 C CA . LYS A 1 444 ? -22.729 3.192 18.468 1.00 86.50 444 LYS A CA 1
ATOM 3556 C C . LYS A 1 444 ? -22.259 3.690 19.832 1.00 86.50 444 LYS A C 1
ATOM 3558 O O . LYS A 1 444 ? -22.999 3.600 20.804 1.00 86.50 444 LYS A O 1
ATOM 3563 N N . ALA A 1 445 ? -21.037 4.209 19.911 1.00 89.25 445 ALA A N 1
ATOM 3564 C CA . ALA A 1 445 ? -20.461 4.761 21.128 1.00 89.25 445 ALA A CA 1
ATOM 3565 C C . ALA A 1 445 ? -19.486 5.906 20.819 1.00 89.25 445 ALA A C 1
ATOM 3567 O O . ALA A 1 445 ? -19.054 6.083 19.678 1.00 89.25 445 ALA A O 1
ATOM 3568 N N . ILE A 1 446 ? -19.122 6.668 21.846 1.00 86.69 446 ILE A N 1
ATOM 3569 C CA . ILE A 1 446 ? -18.058 7.681 21.822 1.00 86.69 446 ILE A CA 1
ATOM 3570 C C . ILE A 1 446 ? -17.132 7.484 23.020 1.00 86.69 446 ILE A C 1
ATOM 3572 O O . ILE A 1 446 ? -17.527 6.896 24.016 1.00 86.69 446 ILE A O 1
ATOM 3576 N N . LEU A 1 447 ? -15.905 7.995 22.951 1.00 84.69 447 LEU A N 1
ATOM 3577 C CA . LEU A 1 447 ? -14.958 7.892 24.064 1.00 84.69 447 LEU A CA 1
ATOM 3578 C C . LEU A 1 447 ? -15.465 8.658 25.302 1.00 84.69 447 LEU A C 1
ATOM 3580 O O . LEU A 1 447 ? -15.883 9.815 25.166 1.00 84.69 447 LEU A O 1
ATOM 3584 N N . ALA A 1 448 ? -15.383 8.064 26.494 1.00 84.38 448 ALA A N 1
ATOM 3585 C CA . ALA A 1 448 ? -15.780 8.699 27.752 1.00 84.38 448 ALA A CA 1
ATOM 3586 C C . ALA A 1 448 ? -14.686 9.643 28.278 1.00 84.38 448 ALA A C 1
ATOM 3588 O O . ALA A 1 448 ? -14.017 9.390 29.268 1.00 84.38 448 ALA A O 1
ATOM 3589 N N . ASN A 1 449 ? -14.485 10.766 27.590 1.00 81.44 449 ASN A N 1
ATOM 3590 C CA . ASN A 1 449 ? -13.638 11.848 28.090 1.00 81.44 449 ASN A CA 1
ATOM 3591 C C . ASN A 1 449 ? -14.477 12.951 28.754 1.00 81.44 449 ASN A C 1
ATOM 3593 O O . ASN A 1 449 ? -15.678 13.084 28.509 1.00 81.44 449 ASN A O 1
ATOM 3597 N N . THR A 1 450 ? -13.821 13.806 29.540 1.00 77.88 450 THR A N 1
ATOM 3598 C CA . THR A 1 450 ? -14.452 14.912 30.279 1.00 77.88 450 THR A CA 1
ATOM 3599 C C . THR A 1 450 ? -15.291 15.836 29.387 1.00 77.88 450 THR A C 1
ATOM 3601 O O . THR A 1 450 ? -16.318 16.350 29.822 1.00 77.88 450 THR A O 1
ATOM 3604 N N . SER A 1 451 ? -14.885 16.044 28.129 1.00 76.75 451 SER A N 1
ATOM 3605 C CA . SER A 1 451 ? -15.627 16.875 27.172 1.00 76.75 451 SER A CA 1
ATOM 3606 C C . SER A 1 451 ? -16.930 16.211 26.725 1.00 76.75 451 SER A C 1
ATOM 3608 O O . SER A 1 451 ? -17.974 16.860 26.686 1.00 76.75 451 SER A O 1
ATOM 3610 N N . ASN A 1 452 ? -16.875 14.928 26.371 1.00 79.69 452 ASN A N 1
ATOM 3611 C CA . ASN A 1 452 ? -18.022 14.164 25.895 1.00 79.69 452 ASN A CA 1
ATOM 3612 C C . ASN A 1 452 ? -19.029 13.923 27.021 1.00 79.69 452 ASN A C 1
ATOM 3614 O O . ASN A 1 452 ? -20.226 14.060 26.786 1.00 79.69 452 ASN A O 1
ATOM 3618 N N . MET A 1 453 ? -18.556 13.661 28.243 1.00 79.75 453 MET A N 1
ATOM 3619 C CA . MET A 1 453 ? -19.425 13.545 29.417 1.00 79.75 453 MET A CA 1
ATOM 3620 C C . MET A 1 453 ? -20.208 14.836 29.669 1.00 79.75 453 MET A C 1
ATOM 3622 O O . MET A 1 453 ? -21.433 14.795 29.733 1.00 79.75 453 MET A O 1
ATOM 3626 N N . LYS A 1 454 ? -19.530 15.995 29.698 1.00 81.25 454 LYS A N 1
ATOM 3627 C CA . LYS A 1 454 ? -20.194 17.301 29.858 1.00 81.25 454 LYS A CA 1
ATOM 3628 C C . LYS A 1 454 ? -21.224 17.570 28.764 1.00 81.25 454 LYS A C 1
ATOM 3630 O O . LYS A 1 454 ? -22.301 18.083 29.047 1.00 81.25 454 LYS A O 1
ATOM 3635 N N . LYS A 1 455 ? -20.904 17.215 27.516 1.00 79.75 455 LYS A N 1
ATOM 3636 C CA . LYS A 1 455 ? -21.812 17.401 26.380 1.00 79.75 455 LYS A CA 1
ATOM 3637 C C . LYS A 1 455 ? -23.093 16.576 26.534 1.00 79.75 455 LYS A C 1
ATOM 3639 O O . LYS A 1 455 ? -24.180 17.120 26.381 1.00 79.75 455 LYS A O 1
ATOM 3644 N N . ILE A 1 456 ? -22.964 15.292 26.868 1.00 82.69 456 ILE A N 1
ATOM 3645 C CA . ILE A 1 456 ? -24.111 14.397 27.082 1.00 82.69 456 ILE A CA 1
ATOM 3646 C C . ILE A 1 456 ? -24.935 14.842 28.293 1.00 82.69 456 ILE A C 1
ATOM 3648 O O . ILE A 1 456 ? -26.162 14.803 28.249 1.00 82.69 456 ILE A O 1
ATOM 3652 N N . GLU A 1 457 ? -24.288 15.308 29.360 1.00 81.69 457 GLU A N 1
ATOM 3653 C CA . GLU A 1 457 ? -24.980 15.840 30.535 1.00 81.69 457 GLU A CA 1
ATOM 3654 C C . GLU A 1 457 ? -25.788 17.106 30.200 1.00 81.69 457 GLU A C 1
ATOM 3656 O O . GLU A 1 457 ? -26.936 17.247 30.619 1.00 81.69 457 GLU A O 1
ATOM 3661 N N . GLN A 1 458 ? -25.225 18.006 29.392 1.00 80.81 458 GLN A N 1
ATOM 3662 C CA . GLN A 1 458 ? -25.907 19.218 28.941 1.00 80.81 458 GLN A CA 1
ATOM 3663 C C . GLN A 1 458 ? -27.080 18.910 27.997 1.00 80.81 458 GLN A C 1
ATOM 3665 O O . GLN A 1 458 ? -28.141 19.524 28.115 1.00 80.81 458 GLN A O 1
ATOM 3670 N N . GLU A 1 459 ? -26.923 17.937 27.095 1.00 79.31 459 GLU A N 1
ATOM 3671 C CA . GLU A 1 459 ? -28.012 17.438 26.246 1.00 79.31 459 GLU A CA 1
ATOM 3672 C C . GLU A 1 459 ? -29.135 16.808 27.089 1.00 79.31 459 GLU A C 1
ATOM 3674 O O . GLU A 1 459 ? -30.304 17.123 26.861 1.00 79.31 459 GLU A O 1
ATOM 3679 N N . LYS A 1 460 ? -28.803 16.006 28.117 1.00 79.44 460 LYS A N 1
ATOM 3680 C CA . LYS A 1 460 ? -29.787 15.455 29.069 1.00 79.44 460 LYS A CA 1
ATOM 3681 C C . LYS A 1 460 ? -30.548 16.562 29.805 1.00 79.44 460 LYS A C 1
ATOM 3683 O O . LYS A 1 460 ? -31.775 16.554 29.774 1.00 79.44 460 LYS A O 1
ATOM 3688 N N . LYS A 1 461 ? -29.848 17.552 30.374 1.00 80.56 461 LYS A N 1
ATOM 3689 C CA . LYS A 1 461 ? -30.479 18.692 31.072 1.00 80.56 461 LYS A CA 1
ATOM 3690 C C . LYS A 1 461 ? -31.391 19.500 30.154 1.00 80.56 461 LYS A C 1
ATOM 3692 O O . LYS A 1 461 ? -32.520 19.807 30.518 1.00 80.56 461 LYS A O 1
ATOM 3697 N N . THR A 1 462 ? -30.941 19.785 28.934 1.00 79.81 462 THR A N 1
ATOM 3698 C CA . THR A 1 462 ? -31.747 20.525 27.949 1.00 79.81 462 THR A CA 1
ATOM 3699 C C . THR A 1 462 ? -33.016 19.750 27.591 1.00 79.81 462 THR A C 1
ATOM 3701 O O . THR A 1 462 ? -34.096 20.334 27.504 1.00 79.81 462 THR A O 1
ATOM 3704 N N . GLN A 1 463 ? -32.911 18.430 27.416 1.00 77.81 463 GLN A N 1
ATOM 3705 C CA . GLN A 1 463 ? -34.060 17.576 27.125 1.00 77.81 463 GLN A CA 1
ATOM 3706 C C . GLN A 1 463 ? -35.036 17.504 28.307 1.00 77.81 463 GLN A C 1
ATOM 3708 O O . GLN A 1 463 ? -36.248 17.564 28.103 1.00 77.81 463 GLN A O 1
ATOM 3713 N N . GLU A 1 464 ? -34.530 17.400 29.535 1.00 79.75 464 GLU A N 1
ATOM 3714 C CA . GLU A 1 464 ? -35.344 17.418 30.754 1.00 79.75 464 GLU A CA 1
ATOM 3715 C C . GLU A 1 464 ? -36.083 18.748 30.914 1.00 79.75 464 GLU A C 1
ATOM 3717 O O . GLU A 1 464 ? -37.295 18.750 31.127 1.00 79.75 464 GLU A O 1
ATOM 3722 N N . GLU A 1 465 ? -35.402 19.878 30.715 1.00 81.94 465 GLU A N 1
ATOM 3723 C CA . GLU A 1 465 ? -36.019 21.205 30.748 1.00 81.94 465 GLU A CA 1
ATOM 3724 C C . GLU A 1 465 ? -37.108 21.366 29.681 1.00 81.94 465 GLU A C 1
ATOM 3726 O O . GLU A 1 465 ? -38.177 21.914 29.961 1.00 81.94 465 GLU A O 1
ATOM 3731 N N . GLN A 1 466 ? -36.868 20.885 28.458 1.00 79.50 466 GLN A N 1
ATOM 3732 C CA . GLN A 1 466 ? -37.864 20.909 27.384 1.00 79.50 466 GLN A CA 1
ATOM 3733 C C . GLN A 1 466 ? -39.077 20.037 27.717 1.00 79.50 466 GLN A C 1
ATOM 3735 O O . GLN A 1 466 ? -40.213 20.480 27.534 1.00 79.50 466 GLN A O 1
ATOM 3740 N N . ASN A 1 467 ? -38.855 18.833 28.249 1.00 79.31 467 ASN A N 1
ATOM 3741 C CA . ASN A 1 467 ? -39.928 17.931 28.662 1.00 79.31 467 ASN A CA 1
ATOM 3742 C C . ASN A 1 467 ? -40.752 18.532 29.808 1.00 79.31 467 ASN A C 1
ATOM 3744 O O . ASN A 1 467 ? -41.979 18.441 29.803 1.00 79.31 467 ASN A O 1
ATOM 3748 N N . LEU A 1 468 ? -40.096 19.186 30.769 1.00 84.75 468 LEU A N 1
ATOM 3749 C CA . LEU A 1 468 ? -40.754 19.823 31.906 1.00 84.75 468 LEU A CA 1
ATOM 3750 C C . LEU A 1 468 ? -41.586 21.031 31.457 1.00 84.75 468 LEU A C 1
ATOM 3752 O O . LEU A 1 468 ? -42.758 21.129 31.816 1.00 84.75 468 LEU A O 1
ATOM 3756 N N . LYS A 1 469 ? -41.039 21.888 30.583 1.00 82.75 469 LYS A N 1
ATOM 3757 C CA . LYS A 1 469 ? -41.786 22.989 29.944 1.00 82.75 469 LYS A CA 1
ATOM 3758 C C . LYS A 1 469 ? -42.987 22.478 29.149 1.00 82.75 469 LYS A C 1
ATOM 3760 O O . LYS A 1 469 ? -44.075 23.034 29.270 1.00 82.75 469 LYS A O 1
ATOM 3765 N N . HIS A 1 470 ? -42.810 21.414 28.366 1.00 79.19 470 HIS A N 1
ATOM 3766 C CA . HIS A 1 470 ? -43.894 20.801 27.603 1.00 79.19 470 HIS A CA 1
ATOM 3767 C C . HIS A 1 470 ? -45.000 20.266 28.522 1.00 79.19 470 HIS A C 1
ATOM 3769 O O . HIS A 1 470 ? -46.171 20.563 28.301 1.00 79.19 470 HIS A O 1
ATOM 3775 N N . ASN A 1 471 ? -44.643 19.547 29.589 1.00 81.75 471 ASN A N 1
ATOM 3776 C CA . ASN A 1 471 ? -45.609 19.042 30.565 1.00 81.75 471 ASN A CA 1
ATOM 3777 C C . ASN A 1 471 ? -46.368 20.173 31.275 1.00 81.75 471 ASN A C 1
ATOM 3779 O O . ASN A 1 471 ? -47.589 20.088 31.398 1.00 81.75 471 ASN A O 1
ATOM 3783 N N . LEU A 1 472 ? -45.684 21.248 31.684 1.00 85.88 472 LEU A N 1
ATOM 3784 C CA . LEU A 1 472 ? -46.328 22.421 32.288 1.00 85.88 472 LEU A CA 1
ATOM 3785 C C . LEU A 1 472 ? -47.319 23.088 31.325 1.00 85.88 472 LEU A C 1
ATOM 3787 O O . LEU A 1 472 ? -48.446 23.381 31.719 1.00 85.88 472 LEU A O 1
ATOM 3791 N N . LEU A 1 473 ? -46.934 23.265 30.058 1.00 84.75 473 LEU A N 1
ATOM 3792 C CA . LEU A 1 473 ? -47.810 23.817 29.022 1.00 84.75 473 LEU A CA 1
ATOM 3793 C C . LEU A 1 473 ? -49.058 22.942 28.820 1.00 84.75 473 LEU A C 1
ATOM 3795 O O . LEU A 1 473 ? -50.169 23.456 28.726 1.00 84.75 473 LEU A O 1
ATOM 3799 N N . MET A 1 474 ? -48.898 21.614 28.789 1.00 83.75 474 MET A N 1
ATOM 3800 C CA . MET A 1 474 ? -50.025 20.683 28.650 1.00 83.75 474 MET A CA 1
ATOM 3801 C C . MET A 1 474 ? -50.946 20.700 29.878 1.00 83.75 474 MET A C 1
ATOM 3803 O O . MET A 1 474 ? -52.162 20.593 29.733 1.00 83.75 474 MET A O 1
ATOM 3807 N N . GLN A 1 475 ? -50.401 20.877 31.086 1.00 84.38 475 GLN A N 1
ATOM 3808 C CA . GLN A 1 475 ? -51.199 21.048 32.305 1.00 84.38 475 GLN A CA 1
ATOM 3809 C C . GLN A 1 475 ? -51.961 22.379 32.326 1.00 84.38 475 GLN A C 1
ATOM 3811 O O . GLN A 1 475 ? -53.113 22.407 32.755 1.00 84.38 475 GLN A O 1
ATOM 3816 N N . GLN A 1 476 ? -51.347 23.471 31.861 1.00 85.19 476 GLN A N 1
ATOM 3817 C CA . GLN A 1 476 ? -52.025 24.762 31.700 1.00 85.19 476 GLN A CA 1
ATOM 3818 C C . GLN A 1 476 ? -53.166 24.650 30.691 1.00 85.19 476 GLN A C 1
ATOM 3820 O O . GLN A 1 476 ? -54.303 24.965 31.023 1.00 85.19 476 GLN A O 1
ATOM 3825 N N . LEU A 1 477 ? -52.899 24.067 29.521 1.00 83.50 477 LEU A N 1
ATOM 3826 C CA . LEU A 1 477 ? -53.918 23.842 28.501 1.00 83.50 477 LEU A CA 1
ATOM 3827 C C . LEU A 1 477 ? -55.070 22.964 29.016 1.00 83.50 477 LEU A C 1
ATOM 3829 O O . LEU A 1 477 ? -56.226 23.209 28.681 1.00 83.50 477 LEU A O 1
ATOM 3833 N N . LYS A 1 478 ? -54.781 21.970 29.868 1.00 86.25 478 LYS A N 1
ATOM 3834 C CA . LYS A 1 478 ? -55.823 21.191 30.547 1.00 86.25 478 LYS A CA 1
ATOM 3835 C C . LYS A 1 478 ? -56.704 22.073 31.428 1.00 86.25 478 LYS A C 1
ATOM 3837 O O . LYS A 1 478 ? -57.919 21.976 31.310 1.00 86.25 478 LYS A O 1
ATOM 3842 N N . LYS A 1 479 ? -56.120 22.936 32.264 1.00 86.19 479 LYS A N 1
ATOM 3843 C CA . LYS A 1 479 ? -56.886 23.874 33.106 1.00 86.19 479 LYS A CA 1
ATOM 3844 C C . LYS A 1 479 ? -57.734 24.833 32.274 1.00 86.19 479 LYS A C 1
ATOM 3846 O O . LYS A 1 479 ? -58.866 25.105 32.648 1.00 86.19 479 LYS A O 1
ATOM 3851 N N . ASP A 1 480 ? -57.203 25.297 31.147 1.00 84.56 480 ASP A N 1
ATOM 3852 C CA . ASP A 1 480 ? -57.896 26.238 30.269 1.00 84.56 480 ASP A CA 1
ATOM 3853 C C . ASP A 1 480 ? -59.050 25.602 29.492 1.00 84.56 480 ASP A C 1
ATOM 3855 O O . ASP A 1 480 ? -59.905 26.334 28.998 1.00 84.56 480 ASP A O 1
ATOM 3859 N N . ILE A 1 481 ? -59.066 24.275 29.338 1.00 84.44 481 ILE A N 1
ATOM 3860 C CA . ILE A 1 481 ? -60.143 23.517 28.683 1.00 84.44 481 ILE A CA 1
ATOM 3861 C C . ILE A 1 481 ? -61.140 22.975 29.715 1.00 84.44 481 ILE A C 1
ATOM 3863 O O . ILE A 1 481 ? -62.341 22.948 29.443 1.00 84.44 481 ILE A O 1
ATOM 3867 N N . ASP A 1 482 ? -60.655 22.543 30.881 1.00 85.44 482 ASP A N 1
ATOM 3868 C CA . ASP A 1 482 ? -61.483 21.961 31.932 1.00 85.44 482 ASP A CA 1
ATOM 3869 C C . ASP A 1 482 ? -62.590 22.929 32.378 1.00 85.44 482 ASP A C 1
ATOM 3871 O O . ASP A 1 482 ? -62.381 24.130 32.537 1.00 85.44 482 ASP A O 1
ATOM 3875 N N . ASN A 1 483 ? -63.788 22.385 32.604 1.00 78.75 483 ASN A N 1
ATOM 3876 C CA . ASN A 1 483 ? -64.988 23.102 33.066 1.00 78.75 483 ASN A CA 1
ATOM 3877 C C . ASN A 1 483 ? -65.572 24.136 32.095 1.00 78.75 483 ASN A C 1
ATOM 3879 O O . ASN A 1 483 ? -66.598 24.747 32.407 1.00 78.75 483 ASN A O 1
ATOM 3883 N N . LYS A 1 484 ? -64.989 24.309 30.905 1.00 87.31 484 LYS A N 1
ATOM 3884 C CA . LYS A 1 484 ? -65.632 25.094 29.854 1.00 87.31 484 LYS A CA 1
ATOM 3885 C C . LYS A 1 484 ? -66.870 24.388 29.340 1.00 87.31 484 LYS A C 1
ATOM 3887 O O . LYS A 1 484 ? -66.981 23.159 29.356 1.00 87.31 484 LYS A O 1
ATOM 3892 N N . GLN A 1 485 ? -67.809 25.195 28.879 1.00 88.19 485 GLN A N 1
ATOM 3893 C CA . GLN A 1 485 ? -69.032 24.712 28.273 1.00 88.19 485 GLN A CA 1
ATOM 3894 C C . GLN A 1 485 ? -69.218 25.394 26.932 1.00 88.19 485 GLN A C 1
ATOM 3896 O O . GLN A 1 485 ? -68.822 26.546 26.775 1.00 88.19 485 GLN A O 1
ATOM 3901 N N . ILE A 1 486 ? -69.802 24.677 25.985 1.00 87.62 486 ILE A N 1
ATOM 3902 C CA . ILE A 1 486 ? -70.233 25.247 24.714 1.00 87.62 486 ILE A CA 1
ATOM 3903 C C . ILE A 1 486 ? -71.700 24.949 24.498 1.00 87.62 486 ILE A C 1
ATOM 3905 O O . ILE A 1 486 ? -72.193 23.916 24.958 1.00 87.62 486 ILE A O 1
ATOM 3909 N N . THR A 1 487 ? -72.399 25.828 23.791 1.00 83.81 487 THR A N 1
ATOM 3910 C CA . THR A 1 487 ? -73.803 25.593 23.439 1.00 83.81 487 THR A CA 1
ATOM 3911 C C . THR A 1 487 ? -73.941 25.325 21.948 1.00 83.81 487 THR A C 1
ATOM 3913 O O . THR A 1 487 ? -73.596 26.165 21.124 1.00 83.81 487 THR A O 1
ATOM 3916 N N . LEU A 1 488 ? -74.483 24.159 21.598 1.00 84.19 488 LEU A N 1
ATOM 3917 C CA . LEU A 1 488 ? -74.866 23.819 20.232 1.00 84.19 488 LEU A CA 1
ATOM 3918 C C . LEU A 1 488 ? -76.383 23.894 20.099 1.00 84.19 488 LEU A C 1
ATOM 3920 O O . LEU A 1 488 ? -77.117 23.236 20.840 1.00 84.19 488 LEU A O 1
ATOM 3924 N N . THR A 1 489 ? -76.847 24.688 19.142 1.00 80.81 489 THR A N 1
ATOM 3925 C CA . THR A 1 489 ? -78.259 24.771 18.781 1.00 80.81 489 THR A CA 1
ATOM 3926 C C . THR A 1 489 ? -78.573 23.776 17.670 1.00 80.81 489 THR A C 1
ATOM 3928 O O . THR A 1 489 ? -77.881 23.719 16.654 1.00 80.81 489 THR A O 1
ATOM 3931 N N . VAL A 1 490 ? -79.603 22.957 17.876 1.00 81.12 490 VAL A N 1
ATOM 3932 C CA . VAL A 1 490 ? -80.034 21.924 16.923 1.00 81.12 490 VAL A CA 1
ATOM 3933 C C . VAL A 1 490 ? -81.552 21.943 16.747 1.00 81.12 490 VAL A C 1
ATOM 3935 O O . VAL A 1 490 ? -82.283 22.339 17.653 1.00 81.12 490 VAL A O 1
ATOM 3938 N N . GLU A 1 491 ? -82.037 21.513 15.584 1.00 77.25 491 GLU A N 1
ATOM 3939 C CA . GLU A 1 491 ? -83.472 21.345 15.322 1.00 77.25 491 GLU A CA 1
ATOM 3940 C C . GLU A 1 491 ? -83.957 19.973 15.814 1.00 77.25 491 GLU A C 1
ATOM 3942 O O . GLU A 1 491 ? -83.229 18.980 15.740 1.00 77.25 491 GLU A O 1
ATOM 3947 N N . ILE A 1 492 ? -85.186 19.905 16.334 1.00 73.56 492 ILE A N 1
ATOM 3948 C CA . ILE A 1 492 ? -85.764 18.677 16.897 1.00 73.56 492 ILE A CA 1
ATOM 3949 C C . ILE A 1 492 ? -86.731 18.037 15.890 1.00 73.56 492 ILE A C 1
ATOM 3951 O O . ILE A 1 492 ? -87.597 18.716 15.341 1.00 73.56 492 ILE A O 1
ATOM 3955 N N . GLY A 1 493 ? -86.613 16.726 15.677 1.00 68.94 493 GLY A N 1
ATOM 3956 C CA . GLY A 1 493 ? -87.565 15.913 14.915 1.00 68.94 493 GLY A CA 1
ATOM 3957 C C . GLY A 1 493 ? -88.717 15.353 15.773 1.00 68.94 493 GLY A C 1
ATOM 3958 O O . GLY A 1 493 ? -88.721 15.503 17.001 1.00 68.94 493 GLY A O 1
ATOM 3959 N N . PRO A 1 494 ? -89.707 14.673 15.158 1.00 58.62 494 PRO A N 1
ATOM 3960 C CA . PRO A 1 494 ? -90.820 14.066 15.887 1.00 58.62 494 PRO A CA 1
ATOM 3961 C C . PRO A 1 494 ? -90.308 13.057 16.933 1.00 58.62 494 PRO A C 1
ATOM 3963 O O . PRO A 1 494 ? -89.390 12.288 16.662 1.00 58.62 494 PRO A O 1
ATOM 3966 N N . GLN A 1 495 ? -90.906 13.072 18.132 1.00 60.38 495 GLN A N 1
ATOM 3967 C CA . GLN A 1 495 ? -90.505 12.298 19.327 1.00 60.38 495 GLN A CA 1
ATOM 3968 C C . GLN A 1 495 ? -89.232 12.769 20.067 1.0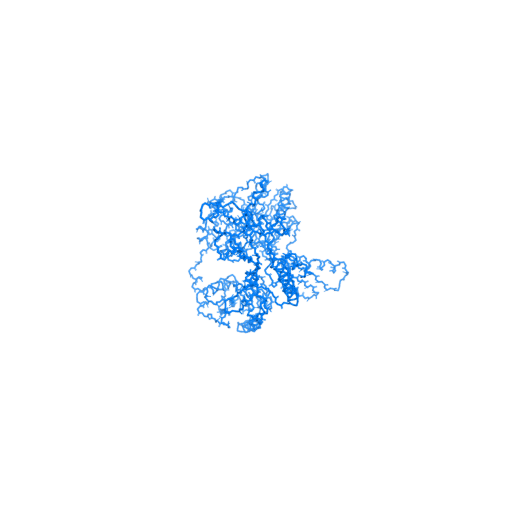0 60.38 495 GLN A C 1
ATOM 3970 O O . GLN A 1 495 ? -88.719 12.043 20.916 1.00 60.38 495 GLN A O 1
ATOM 3975 N N . GLY A 1 496 ? -88.721 13.979 19.806 1.00 64.19 496 GLY A N 1
ATOM 3976 C CA . GLY A 1 496 ? -87.672 14.586 20.644 1.00 64.19 496 GLY A CA 1
ATOM 3977 C C . GLY A 1 496 ? -86.227 14.195 20.296 1.00 64.19 496 GLY A C 1
ATOM 3978 O O . GLY A 1 496 ? -85.309 14.538 21.042 1.00 64.19 496 GLY A O 1
ATOM 3979 N N . LYS A 1 497 ? -86.002 13.497 19.173 1.00 72.00 497 LYS A N 1
ATOM 3980 C CA . LYS A 1 497 ? -84.657 13.214 18.635 1.00 72.00 497 LYS A CA 1
ATOM 3981 C C . LYS A 1 497 ? -84.117 14.396 17.832 1.00 72.00 497 LYS A C 1
ATOM 3983 O O . LYS A 1 497 ? -84.876 15.078 17.148 1.00 72.00 497 LYS A O 1
ATOM 3988 N N . ILE A 1 498 ? -82.804 14.608 17.877 1.00 76.31 498 ILE A N 1
ATOM 3989 C CA . ILE A 1 498 ? -82.136 15.663 17.102 1.00 76.31 498 ILE A CA 1
ATOM 3990 C C . ILE A 1 498 ? -82.247 15.366 15.597 1.00 76.31 498 ILE A C 1
ATOM 3992 O O . ILE A 1 498 ? -82.024 14.234 15.163 1.00 76.31 498 ILE A O 1
ATOM 3996 N N . TYR A 1 499 ? -82.586 16.379 14.797 1.00 66.00 499 TYR A N 1
ATOM 3997 C CA . TYR A 1 499 ? -82.600 16.290 13.339 1.00 66.00 499 TYR A CA 1
ATOM 3998 C C . TYR A 1 499 ? -81.177 16.503 12.789 1.00 66.00 499 TYR A C 1
ATOM 4000 O O . TYR A 1 499 ? -80.632 17.604 12.829 1.00 66.00 499 TYR A O 1
ATOM 4008 N N . GLY A 1 500 ? -80.555 15.424 12.300 1.00 68.44 500 GLY A N 1
ATOM 4009 C CA . GLY A 1 500 ? -79.163 15.403 11.821 1.00 68.44 500 GLY A CA 1
ATOM 4010 C C . GLY A 1 500 ? -78.144 14.906 12.862 1.00 68.44 500 GLY A C 1
ATOM 4011 O O . GLY A 1 500 ? -78.449 14.773 14.043 1.00 68.44 500 GLY A O 1
ATOM 4012 N N . LYS A 1 501 ? -76.912 14.589 12.425 1.00 77.25 501 LYS A N 1
ATOM 4013 C CA . LYS A 1 501 ? -75.828 14.103 13.305 1.00 77.25 501 LYS A CA 1
ATOM 4014 C C . LYS A 1 501 ? -74.908 15.254 13.708 1.00 77.25 501 LYS A C 1
ATOM 4016 O O . LYS A 1 501 ? -74.283 15.861 12.840 1.00 77.25 501 LYS A O 1
ATOM 4021 N N . VAL A 1 502 ? -74.756 15.500 15.012 1.00 80.69 502 VAL A N 1
ATOM 4022 C CA . VAL A 1 502 ? -73.741 16.433 15.526 1.00 80.69 502 VAL A CA 1
ATOM 4023 C C . VAL A 1 502 ? -72.355 15.847 15.260 1.00 80.69 502 VAL A C 1
ATOM 4025 O O . VAL A 1 502 ? -72.002 14.769 15.740 1.00 80.69 502 VAL A O 1
ATOM 4028 N N . THR A 1 503 ? -71.562 16.540 14.446 1.00 82.25 503 THR A N 1
ATOM 4029 C CA . THR A 1 503 ? -70.224 16.088 14.055 1.00 82.25 503 THR A CA 1
ATOM 4030 C C . THR A 1 503 ? -69.149 16.647 14.982 1.00 82.25 503 THR A C 1
ATOM 403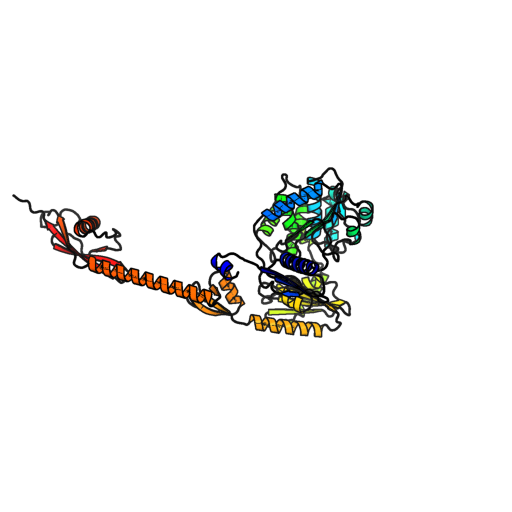2 O O . THR A 1 503 ? -69.244 17.767 15.479 1.00 82.25 503 THR A O 1
ATOM 4035 N N . LEU A 1 504 ? -68.048 15.905 15.142 1.00 79.88 504 LEU A N 1
ATOM 4036 C CA . LEU A 1 504 ? -66.882 16.355 15.914 1.00 79.88 504 LEU A CA 1
ATOM 4037 C C . LEU A 1 504 ? -66.334 17.708 15.419 1.00 79.88 504 LEU A C 1
ATOM 4039 O O . LEU A 1 504 ? -65.860 18.517 16.210 1.00 79.88 504 LEU A O 1
ATOM 4043 N N . LYS A 1 505 ? -66.432 17.971 14.109 1.00 80.88 505 LYS A N 1
ATOM 4044 C CA . LYS A 1 505 ? -66.031 19.246 13.508 1.00 80.88 505 LYS A CA 1
ATOM 4045 C C . LYS A 1 505 ? -66.870 20.410 14.050 1.00 80.88 505 LYS A C 1
ATOM 4047 O O . LYS A 1 505 ? -66.285 21.415 14.421 1.00 80.88 505 LYS A O 1
ATOM 4052 N N . GLN A 1 506 ? -68.192 20.251 14.149 1.00 81.06 506 GLN A N 1
ATOM 4053 C CA . GLN A 1 506 ? -69.086 21.283 14.693 1.00 81.06 506 GLN A CA 1
ATOM 4054 C C . GLN A 1 506 ? -68.793 21.578 16.168 1.00 81.06 506 GLN A C 1
ATOM 4056 O O . GLN A 1 506 ? -68.760 22.738 16.555 1.00 81.06 506 GLN A O 1
ATOM 4061 N N . ILE A 1 507 ? -68.512 20.545 16.969 1.00 83.12 507 ILE A N 1
ATOM 4062 C CA . ILE A 1 507 ? -68.154 20.693 18.390 1.00 83.12 507 ILE A CA 1
ATOM 4063 C C . ILE A 1 507 ? -66.854 21.496 18.547 1.00 83.12 507 ILE A C 1
ATOM 4065 O O . ILE A 1 507 ? -66.787 22.419 19.352 1.00 83.12 507 ILE A O 1
ATOM 4069 N N . ILE A 1 508 ? -65.822 21.165 17.766 1.00 83.44 508 ILE A N 1
ATOM 4070 C CA . ILE A 1 508 ? -64.520 21.847 17.822 1.00 83.44 508 ILE A CA 1
ATOM 4071 C C . ILE A 1 508 ? -64.615 23.277 17.295 1.00 83.44 508 ILE A C 1
ATOM 4073 O O . ILE A 1 508 ? -64.033 24.179 17.890 1.00 83.44 508 ILE A O 1
ATOM 4077 N N . ASP A 1 509 ? -65.327 23.485 16.185 1.00 83.38 509 ASP A N 1
ATOM 4078 C CA . ASP A 1 509 ? -65.468 24.809 15.580 1.00 83.38 509 ASP A CA 1
ATOM 4079 C C . ASP A 1 509 ? -66.262 25.741 16.521 1.00 83.38 509 ASP A C 1
ATOM 4081 O O . ASP A 1 509 ? -65.860 26.887 16.708 1.00 83.38 509 ASP A O 1
ATOM 4085 N N . ALA A 1 510 ? -67.300 25.238 17.205 1.00 84.00 510 ALA A N 1
ATOM 4086 C CA . ALA A 1 510 ? -68.024 25.986 18.238 1.00 84.00 510 ALA A CA 1
ATOM 4087 C C . ALA A 1 510 ? -67.157 26.279 19.476 1.00 84.00 510 ALA A C 1
ATOM 4089 O O . ALA A 1 510 ? -67.148 27.403 19.971 1.00 84.00 510 ALA A O 1
ATOM 4090 N N . PHE A 1 511 ? -66.361 25.309 19.941 1.00 85.81 511 PHE A N 1
ATOM 4091 C CA . PHE A 1 511 ? -65.418 25.530 21.044 1.00 85.81 511 PHE A CA 1
ATOM 4092 C C . PHE A 1 511 ? -64.361 26.581 20.710 1.00 85.81 511 PHE A C 1
ATOM 4094 O O . PHE A 1 511 ? -64.028 27.417 21.549 1.00 85.81 511 PHE A O 1
ATOM 4101 N N . TYR A 1 512 ? -63.862 26.575 19.475 1.00 84.38 512 TYR A N 1
ATOM 4102 C CA . TYR A 1 512 ? -62.934 27.592 19.006 1.00 84.38 512 TYR A CA 1
ATOM 4103 C C . TYR A 1 512 ? -63.595 28.973 18.923 1.00 84.38 512 TYR A C 1
ATOM 4105 O O . TYR A 1 512 ? -63.000 29.945 19.370 1.00 84.38 512 TYR A O 1
ATOM 4113 N N . GLN A 1 513 ? -64.823 29.068 18.408 1.00 84.44 513 GLN A N 1
ATOM 4114 C CA . GLN A 1 513 ? -65.551 30.339 18.330 1.00 84.44 513 GLN A CA 1
ATOM 4115 C C . GLN A 1 513 ? -65.832 30.948 19.708 1.00 84.44 513 GLN A C 1
ATOM 4117 O O . GLN A 1 513 ? -65.705 32.157 19.872 1.00 84.44 513 GLN A O 1
ATOM 4122 N N . GLU A 1 514 ? -66.196 30.125 20.692 1.00 85.94 514 GLU A N 1
ATOM 4123 C CA . GLU A 1 514 ? -66.605 30.604 22.016 1.00 85.94 514 GLU A CA 1
ATOM 4124 C C . GLU A 1 514 ? -65.413 30.876 22.943 1.00 85.94 514 GLU A C 1
ATOM 4126 O O . GLU A 1 514 ? -65.411 31.852 23.688 1.00 85.94 514 GLU A O 1
ATOM 4131 N N . HIS A 1 515 ? -64.370 30.043 22.876 1.00 83.56 515 HIS A N 1
ATOM 4132 C CA . HIS A 1 515 ? -63.254 30.088 23.829 1.00 83.56 515 HIS A CA 1
ATOM 4133 C C . HIS A 1 515 ? -61.911 30.475 23.209 1.00 83.56 515 HIS A C 1
ATOM 4135 O O . HIS A 1 515 ? -60.925 30.564 23.936 1.00 83.56 515 HIS A O 1
ATOM 4141 N N . ASN A 1 516 ? -61.854 30.682 21.888 1.00 81.56 516 ASN A N 1
ATOM 4142 C CA . ASN A 1 516 ? -60.649 31.004 21.111 1.00 81.56 516 ASN A CA 1
ATOM 4143 C C . ASN A 1 516 ? -59.477 30.019 21.316 1.00 81.56 516 ASN A C 1
ATOM 4145 O O . ASN A 1 516 ? -58.307 30.373 21.177 1.00 81.56 516 ASN A O 1
ATOM 4149 N N . ILE A 1 517 ? -59.779 28.759 21.650 1.00 82.31 517 ILE A N 1
ATOM 4150 C CA . ILE A 1 517 ? -58.787 27.690 21.834 1.00 82.31 517 ILE A CA 1
ATOM 4151 C C . ILE A 1 517 ? -58.910 26.695 20.688 1.00 82.31 517 ILE A C 1
ATOM 4153 O O . ILE A 1 517 ? -59.946 26.054 20.503 1.00 82.31 517 ILE A O 1
ATOM 4157 N N . PHE A 1 518 ? -57.839 26.553 19.910 1.00 79.50 518 PHE A N 1
ATOM 4158 C CA . PHE A 1 518 ? -57.818 25.633 18.780 1.00 79.50 518 PHE A CA 1
ATOM 4159 C C . PHE A 1 518 ? -57.540 24.198 19.242 1.00 79.50 518 PHE A C 1
ATOM 4161 O O . PHE A 1 518 ? -56.445 23.884 19.713 1.00 79.50 518 PHE A O 1
ATOM 4168 N N . ILE A 1 519 ? -58.512 23.304 19.052 1.00 79.25 519 ILE A N 1
ATOM 4169 C CA . ILE A 1 519 ? -58.355 21.869 19.311 1.00 79.25 519 ILE A CA 1
ATOM 4170 C C . ILE A 1 519 ? -58.195 21.134 17.974 1.00 79.25 519 ILE A C 1
ATOM 4172 O O . ILE A 1 519 ? -59.002 21.268 17.057 1.00 79.25 519 ILE A O 1
ATOM 4176 N N . ASN A 1 520 ? -57.137 20.331 17.843 1.00 71.19 520 ASN A N 1
ATOM 4177 C CA . ASN A 1 520 ? -56.865 19.583 16.615 1.00 71.19 520 ASN A CA 1
ATOM 4178 C C . ASN A 1 520 ? -57.961 18.524 16.345 1.00 71.19 520 ASN A C 1
ATOM 4180 O O . ASN A 1 520 ? -58.270 17.713 17.214 1.00 71.19 520 ASN A O 1
ATOM 4184 N N . LYS A 1 521 ? -58.483 18.471 15.110 1.00 62.91 521 LYS A N 1
ATOM 4185 C CA . LYS A 1 521 ? -59.589 17.600 14.643 1.00 62.91 521 LYS A CA 1
ATOM 4186 C C . LYS A 1 521 ? -59.265 16.098 14.576 1.00 62.91 521 LYS A C 1
ATOM 4188 O O . LYS A 1 521 ? -60.039 15.318 14.018 1.00 62.91 521 LYS A O 1
ATOM 4193 N N . ASN A 1 522 ? -58.128 15.664 15.116 1.00 70.81 522 ASN A N 1
ATOM 4194 C CA . ASN A 1 522 ? -57.737 14.260 15.120 1.00 70.81 522 ASN A CA 1
ATOM 4195 C C . ASN A 1 522 ? -58.665 13.432 16.032 1.00 70.81 522 ASN A C 1
ATOM 4197 O O . ASN A 1 522 ? -58.604 13.533 17.257 1.00 70.81 522 ASN A O 1
ATOM 4201 N N . LYS A 1 523 ? -59.468 12.548 15.422 1.00 59.28 523 LYS A N 1
ATOM 4202 C CA . LYS A 1 523 ? -60.431 11.654 16.093 1.00 59.28 523 LYS A CA 1
ATOM 4203 C C . LYS A 1 523 ? -59.816 10.749 17.172 1.00 59.28 523 LYS A C 1
ATOM 4205 O O . LYS A 1 523 ? -60.545 10.274 18.026 1.00 59.28 523 LYS A O 1
ATOM 4210 N N . LYS A 1 524 ? -58.496 10.507 17.162 1.00 61.62 524 LYS A N 1
ATOM 4211 C CA . LYS A 1 524 ? -57.808 9.730 18.215 1.00 61.62 524 LYS A CA 1
ATOM 4212 C C . LYS A 1 524 ? -57.524 10.538 19.487 1.00 61.62 524 LYS A C 1
ATOM 4214 O O . LYS A 1 524 ? -57.179 9.948 20.503 1.00 61.62 524 LYS A O 1
ATOM 4219 N N . LYS A 1 525 ? -57.619 11.870 19.427 1.00 73.00 525 LYS A N 1
ATOM 4220 C CA . LYS A 1 525 ? -57.333 12.774 20.550 1.00 73.00 525 LYS A CA 1
ATOM 4221 C C . LYS A 1 525 ? -58.586 13.319 21.232 1.00 73.00 525 LYS A C 1
ATOM 4223 O O . LYS A 1 525 ? -58.450 13.936 22.279 1.00 73.00 525 LYS A O 1
ATOM 4228 N N . ILE A 1 526 ? -59.778 13.117 20.669 1.00 78.31 526 ILE A N 1
ATOM 4229 C CA . ILE A 1 526 ? -61.033 13.608 21.250 1.00 78.31 526 ILE A CA 1
ATOM 4230 C C . ILE A 1 526 ? -62.015 12.450 21.363 1.00 78.31 526 ILE A C 1
ATOM 4232 O O . ILE A 1 526 ? -62.338 11.809 20.365 1.00 78.31 526 ILE A O 1
ATOM 4236 N N . VAL A 1 527 ? -62.479 12.198 22.582 1.00 81.06 527 VAL A N 1
ATOM 4237 C CA . VAL A 1 527 ? -63.347 11.079 22.943 1.00 81.06 527 VAL A CA 1
ATOM 4238 C C . VAL A 1 527 ? -64.654 11.636 23.497 1.00 81.06 527 VAL A C 1
ATOM 4240 O O . VAL A 1 527 ? -64.658 12.358 24.493 1.00 81.06 527 VAL A O 1
ATOM 4243 N N . LEU A 1 528 ? -65.764 11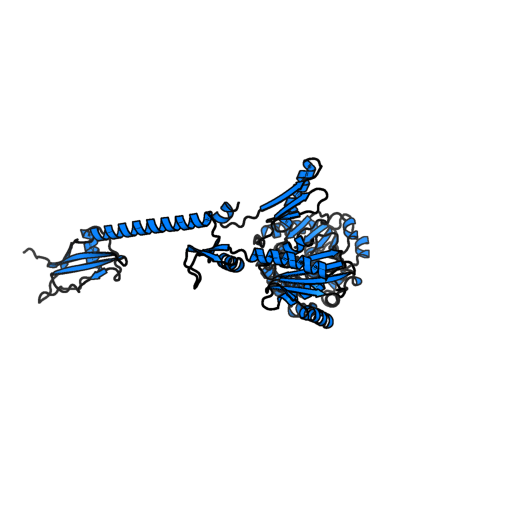.303 22.841 1.00 79.94 528 LEU A N 1
ATOM 4244 C CA . LEU A 1 528 ? -67.114 11.565 23.340 1.00 79.94 528 LEU A CA 1
ATOM 4245 C C . LEU A 1 528 ? -67.547 10.391 24.221 1.00 79.94 528 LEU A C 1
ATOM 4247 O O . LEU A 1 528 ? -67.418 9.244 23.797 1.00 79.94 528 LEU A O 1
ATOM 4251 N N . GLU A 1 529 ? -68.060 10.665 25.421 1.00 75.06 529 GLU A N 1
ATOM 4252 C CA . GLU A 1 529 ? -68.536 9.607 26.331 1.00 75.06 529 GLU A CA 1
ATOM 4253 C C . GLU A 1 529 ? -69.822 8.929 25.822 1.00 75.06 529 GLU A C 1
ATOM 4255 O O . GLU A 1 529 ? -70.075 7.768 26.129 1.00 75.06 529 GLU A O 1
ATOM 4260 N N . SER A 1 530 ? -70.620 9.625 25.008 1.00 74.94 530 SER A N 1
ATOM 4261 C CA . SER A 1 530 ? -71.817 9.082 24.357 1.00 74.94 530 SER A CA 1
ATOM 4262 C C . SER A 1 530 ? -72.125 9.808 23.043 1.00 74.94 530 SER A C 1
ATOM 4264 O O . SER A 1 530 ? -71.666 10.930 22.811 1.00 74.94 530 SER A O 1
ATOM 4266 N N . GLU A 1 531 ? -72.882 9.161 22.150 1.00 77.25 531 GLU A N 1
ATOM 4267 C CA . GLU A 1 531 ? -73.377 9.813 20.933 1.00 77.25 531 GLU A CA 1
ATOM 4268 C C . GLU A 1 531 ? -74.473 10.842 21.265 1.00 77.25 531 GLU A C 1
ATOM 4270 O O . GLU A 1 531 ? -75.401 10.568 22.028 1.00 77.25 531 GLU A O 1
ATOM 4275 N N . ILE A 1 532 ? -74.382 12.025 20.654 1.00 78.88 532 ILE A N 1
ATOM 4276 C CA . ILE A 1 532 ? -75.302 13.146 20.876 1.00 78.88 532 ILE A CA 1
ATOM 4277 C C . ILE A 1 532 ? -76.563 12.957 20.023 1.00 78.88 532 ILE A C 1
ATOM 4279 O O . ILE A 1 532 ? -76.615 13.402 18.877 1.00 78.88 532 ILE A O 1
ATOM 4283 N N . ASN A 1 533 ? -77.569 12.282 20.585 1.00 77.12 533 ASN A N 1
ATOM 4284 C CA . ASN A 1 533 ? -78.824 11.948 19.891 1.00 77.12 533 ASN A CA 1
ATOM 4285 C C . ASN A 1 533 ? -80.060 12.695 20.442 1.00 77.12 533 ASN A C 1
ATOM 4287 O O . ASN A 1 533 ? -81.086 12.773 19.762 1.00 77.12 533 ASN A O 1
ATOM 4291 N N . PHE A 1 534 ? -79.957 13.268 21.647 1.00 77.94 534 PHE A N 1
ATOM 4292 C CA . PHE A 1 534 ? -81.029 13.988 22.350 1.00 77.94 534 PHE A CA 1
ATOM 4293 C C . PHE A 1 534 ? -80.531 15.317 22.934 1.00 77.94 534 PHE A C 1
ATOM 4295 O O . PHE A 1 534 ? -79.325 15.516 23.093 1.00 77.94 534 PHE A O 1
ATOM 4302 N N . LEU A 1 535 ? -81.448 16.218 23.291 1.00 78.94 535 LEU A N 1
ATOM 4303 C CA . LEU A 1 535 ? -81.100 17.423 24.051 1.00 78.94 535 LEU A CA 1
ATOM 4304 C C . LEU A 1 535 ? -80.527 17.035 25.419 1.00 78.94 535 LEU A C 1
ATOM 4306 O O . LEU A 1 535 ? -81.012 16.104 26.060 1.00 78.94 535 LEU A O 1
ATOM 4310 N N . GLY A 1 536 ? -79.494 17.742 25.862 1.00 81.62 536 GLY A N 1
ATOM 4311 C CA . GLY A 1 536 ? -78.810 17.404 27.104 1.00 81.62 536 GLY A CA 1
ATOM 4312 C C . GLY A 1 536 ? -77.384 17.926 27.165 1.00 81.62 536 GLY A C 1
ATOM 4313 O O . GLY A 1 536 ? -76.939 18.686 26.301 1.00 81.62 536 GLY A O 1
ATOM 4314 N N . GLN A 1 537 ? -76.680 17.516 28.215 1.00 84.69 537 GLN A N 1
ATOM 4315 C CA . GLN A 1 537 ? -75.282 17.857 28.447 1.00 84.69 537 GLN A CA 1
ATOM 4316 C C . GLN A 1 537 ? -74.409 16.642 28.165 1.00 84.69 537 GLN A C 1
ATOM 4318 O O . GLN A 1 537 ? -74.635 15.570 28.722 1.00 84.69 537 GLN A O 1
ATOM 4323 N N . TYR A 1 538 ? -73.400 16.822 27.321 1.00 85.06 538 TYR A N 1
ATOM 4324 C CA . TYR A 1 538 ? -72.490 15.754 26.926 1.00 85.06 538 TYR A CA 1
ATOM 4325 C C . TYR A 1 538 ? -71.060 16.140 27.259 1.00 85.06 538 TYR A C 1
ATOM 4327 O O . TYR A 1 538 ? -70.611 17.234 26.925 1.00 85.06 538 TYR A O 1
ATOM 4335 N N . LYS A 1 539 ? -70.330 15.234 27.905 1.00 85.38 539 LYS A N 1
ATOM 4336 C CA . LYS A 1 539 ? -68.930 15.454 28.253 1.00 85.38 539 LYS A CA 1
ATOM 4337 C C . LYS A 1 539 ? -68.012 14.982 27.128 1.00 85.38 539 LYS A C 1
ATOM 4339 O O . LYS A 1 539 ? -68.167 13.884 26.587 1.00 85.38 539 LYS A O 1
ATOM 4344 N N . VAL A 1 540 ? -67.047 15.828 26.784 1.00 87.31 540 VAL A N 1
ATOM 4345 C CA . VAL A 1 540 ? -66.046 15.575 25.746 1.00 87.31 540 VAL A CA 1
ATOM 4346 C C . VAL A 1 540 ? -64.662 15.598 26.374 1.00 87.31 540 VAL A C 1
ATOM 4348 O O . VAL A 1 540 ? -64.271 16.598 26.969 1.00 87.31 540 VAL A O 1
ATOM 4351 N N . ASN A 1 541 ? -63.913 14.508 26.209 1.00 87.19 541 ASN A N 1
ATOM 4352 C CA . ASN A 1 541 ? -62.558 14.348 26.726 1.00 87.19 541 ASN A CA 1
ATOM 4353 C C . ASN A 1 541 ? -61.524 14.599 25.613 1.00 87.19 541 ASN A C 1
ATOM 4355 O O . ASN A 1 541 ? -61.637 14.062 24.512 1.00 87.19 541 ASN A O 1
ATOM 4359 N N . VAL A 1 542 ? -60.495 15.393 25.900 1.00 86.94 542 VAL A N 1
ATOM 4360 C CA . VAL A 1 542 ? -59.413 15.782 24.988 1.00 86.94 542 VAL A CA 1
ATOM 4361 C C . VAL A 1 542 ? -58.084 15.273 25.544 1.00 86.94 542 VAL A C 1
ATOM 4363 O O . VAL A 1 542 ? -57.610 15.729 26.581 1.00 86.94 542 VAL A O 1
ATOM 4366 N N . ILE A 1 543 ? -57.468 14.320 24.851 1.00 86.00 543 ILE A N 1
ATOM 4367 C CA . ILE A 1 543 ? -56.195 13.701 25.227 1.00 86.00 543 ILE A CA 1
ATOM 4368 C C . ILE A 1 543 ? -55.048 14.607 24.759 1.00 86.00 543 ILE A C 1
ATOM 4370 O O . ILE A 1 543 ? -54.779 14.716 23.557 1.00 86.00 543 ILE A O 1
ATOM 4374 N N . LEU A 1 544 ? -54.369 15.254 25.710 1.00 82.25 544 LEU A N 1
ATOM 4375 C CA . LEU A 1 544 ? -53.246 16.161 25.449 1.00 82.25 544 LEU A CA 1
ATOM 4376 C C . LEU A 1 544 ? -51.913 15.398 25.426 1.00 82.25 544 LEU A C 1
ATOM 4378 O O . LEU A 1 544 ? -51.134 15.546 24.483 1.00 82.25 544 LEU A O 1
ATOM 4382 N N . THR A 1 545 ? -51.697 14.512 26.403 1.00 81.12 545 THR A N 1
ATOM 4383 C CA . THR A 1 545 ? -50.582 13.545 26.461 1.00 81.12 545 THR A CA 1
ATOM 4384 C C . THR A 1 545 ? -51.090 12.190 26.973 1.00 81.12 545 THR A C 1
ATOM 4386 O O . THR A 1 545 ? -52.281 12.043 27.239 1.00 81.12 545 THR A O 1
ATOM 4389 N N . LYS A 1 546 ? -50.213 11.182 27.109 1.00 78.62 546 LYS A N 1
ATOM 4390 C CA . LYS A 1 546 ? -50.591 9.856 27.639 1.00 78.62 546 LYS A CA 1
ATOM 4391 C C . LYS A 1 546 ? -51.212 9.938 29.044 1.00 78.62 546 LYS A C 1
ATOM 4393 O O . LYS A 1 546 ? -52.106 9.155 29.343 1.00 78.62 546 LYS A O 1
ATOM 4398 N N . ASP A 1 547 ? -50.782 10.918 29.839 1.00 79.31 547 ASP A N 1
ATOM 4399 C CA . ASP A 1 547 ? -51.153 11.060 31.252 1.00 79.31 547 ASP A CA 1
ATOM 4400 C C . ASP A 1 547 ? -52.000 12.320 31.536 1.00 79.31 547 ASP A C 1
ATOM 4402 O O . ASP A 1 547 ? -52.441 12.532 32.663 1.00 79.31 547 ASP A O 1
ATOM 4406 N N . ILE A 1 548 ? -52.249 13.175 30.530 1.00 83.50 548 ILE A N 1
ATOM 4407 C CA . ILE A 1 548 ? -52.999 14.436 30.679 1.00 83.50 548 ILE A CA 1
ATOM 4408 C C . ILE A 1 548 ? -54.203 14.443 29.730 1.00 83.50 548 ILE A C 1
ATOM 4410 O O . ILE A 1 548 ? -54.054 14.564 28.511 1.00 83.50 548 ILE A O 1
ATOM 4414 N N . VAL A 1 549 ? -55.407 14.377 30.306 1.00 86.06 549 VAL A N 1
ATOM 4415 C CA . VAL A 1 549 ? -56.693 14.425 29.589 1.00 86.06 549 VAL A CA 1
ATOM 4416 C C . VAL A 1 549 ? -57.533 15.576 30.134 1.00 86.06 549 VAL A C 1
ATOM 4418 O O . VAL A 1 549 ? -57.773 15.622 31.336 1.00 86.06 549 VAL A O 1
ATOM 4421 N N . ALA A 1 550 ? -57.972 16.501 29.284 1.00 87.31 550 ALA A N 1
ATOM 4422 C CA . ALA A 1 550 ? -58.871 17.608 29.629 1.00 87.31 550 ALA A CA 1
ATOM 4423 C C . ALA A 1 550 ? -60.326 17.275 29.272 1.00 87.31 550 ALA A C 1
ATOM 4425 O O . ALA A 1 550 ? -60.552 16.404 28.437 1.00 87.31 550 ALA A O 1
ATOM 4426 N N . SER A 1 551 ? -61.314 17.945 29.864 1.00 88.44 551 SER A N 1
ATOM 4427 C CA . SER A 1 551 ? -62.728 17.686 29.576 1.00 88.44 551 SER A CA 1
ATOM 4428 C C . SER A 1 551 ? -63.607 18.933 29.609 1.00 88.44 551 SER A C 1
ATOM 4430 O O . SER A 1 551 ? -63.516 19.726 30.540 1.00 88.44 551 SER A O 1
ATOM 4432 N N . PHE A 1 552 ? -64.506 19.071 28.638 1.00 89.19 552 PHE A N 1
ATOM 4433 C CA . PHE A 1 552 ? -65.469 20.174 28.563 1.00 89.19 552 PHE A CA 1
ATOM 4434 C C . PHE A 1 552 ? -66.886 19.657 28.282 1.00 89.19 552 PHE A C 1
ATOM 4436 O O . PHE A 1 552 ? -67.070 18.507 27.873 1.00 89.19 552 PHE A O 1
ATOM 4443 N N . ILE A 1 553 ? -67.892 20.498 28.529 1.00 88.44 553 ILE A N 1
ATOM 4444 C CA . ILE A 1 553 ? -69.310 20.133 28.403 1.00 88.44 553 ILE A CA 1
ATOM 4445 C C . ILE A 1 553 ? -69.907 20.750 27.139 1.00 88.44 553 ILE A C 1
ATOM 4447 O O . ILE A 1 553 ? -69.723 21.926 26.844 1.00 88.44 553 ILE A O 1
ATOM 4451 N N . VAL A 1 554 ? -70.672 19.957 26.403 1.00 87.56 554 VAL A N 1
ATOM 4452 C CA . VAL A 1 554 ? -71.456 20.385 25.248 1.00 87.56 554 VAL A CA 1
ATOM 4453 C C . VAL A 1 554 ? -72.924 20.396 25.650 1.00 87.56 554 VAL A C 1
ATOM 4455 O O . VAL A 1 554 ? -73.525 19.345 25.866 1.00 87.56 554 VAL A O 1
ATOM 4458 N N . ASN A 1 555 ? -73.494 21.591 25.759 1.00 86.25 555 ASN A N 1
ATOM 4459 C CA . ASN A 1 555 ? -74.912 21.813 26.001 1.00 86.25 555 ASN A CA 1
ATOM 4460 C C . ASN A 1 555 ? -75.649 21.829 24.665 1.00 86.25 555 ASN A C 1
ATOM 4462 O O . ASN A 1 555 ? -75.421 22.710 23.840 1.00 86.25 555 ASN A O 1
ATOM 4466 N N . VAL A 1 556 ? -76.560 20.889 24.455 1.00 84.75 556 VAL A N 1
ATOM 4467 C CA . VAL A 1 556 ? -77.341 20.814 23.219 1.00 84.75 556 VAL A CA 1
ATOM 4468 C C . VAL A 1 556 ? -78.747 21.329 23.488 1.00 84.75 556 VAL A C 1
ATOM 4470 O O . VAL A 1 556 ? -79.480 20.741 24.285 1.00 84.75 556 VAL A O 1
ATOM 4473 N N . LYS A 1 557 ? -79.105 22.446 22.847 1.00 82.56 557 LYS A N 1
ATOM 4474 C CA . LYS A 1 557 ? -80.376 23.161 23.043 1.00 82.56 557 LYS A CA 1
ATOM 4475 C C . LYS A 1 557 ? -81.130 23.316 21.722 1.00 82.56 557 LYS A C 1
ATOM 4477 O O . LYS A 1 557 ? -80.536 23.267 20.649 1.00 82.56 557 LYS A O 1
ATOM 4482 N N . THR A 1 558 ? -82.443 23.516 21.803 1.00 78.75 558 THR A N 1
ATOM 4483 C CA . THR A 1 558 ? -83.281 23.794 20.628 1.00 78.75 558 THR A CA 1
ATOM 4484 C C . THR A 1 558 ? -83.286 25.277 20.274 1.00 78.75 558 THR A C 1
ATOM 4486 O O . THR A 1 558 ? -83.102 26.128 21.142 1.00 78.75 558 THR A O 1
ATOM 4489 N N . ILE A 1 559 ? -83.530 25.591 19.002 1.00 72.12 559 ILE A N 1
ATOM 4490 C CA . ILE A 1 559 ? -83.792 26.959 18.544 1.00 72.12 559 ILE A CA 1
ATOM 4491 C C . ILE A 1 559 ? -85.192 27.364 19.039 1.00 72.12 559 ILE A C 1
ATOM 4493 O O . ILE A 1 559 ? -86.187 26.767 18.628 1.00 72.12 559 ILE A O 1
ATOM 4497 N N . GLU A 1 560 ? -85.291 28.355 19.929 1.00 56.47 560 GLU A N 1
ATOM 4498 C CA . GLU A 1 560 ? -86.577 28.977 20.274 1.00 56.47 560 GLU A CA 1
ATOM 4499 C C . GLU A 1 560 ? -87.052 29.836 19.093 1.00 56.47 560 GLU A C 1
ATOM 4501 O O . GLU A 1 560 ? -86.428 30.841 18.747 1.00 56.47 560 GLU A O 1
ATOM 4506 N N . LYS A 1 561 ? -88.170 29.459 18.460 1.00 47.88 561 LYS A N 1
ATOM 4507 C CA . LYS A 1 561 ? -88.886 30.367 17.557 1.00 47.88 561 LYS A CA 1
ATOM 4508 C C . LYS A 1 561 ? -89.571 31.432 18.415 1.00 47.88 561 LYS A C 1
ATOM 4510 O O . LYS A 1 561 ? -90.571 31.136 19.064 1.00 47.88 561 LYS A O 1
ATOM 4515 N N . LYS A 1 562 ? -89.039 32.658 18.417 1.00 41.84 562 LYS A N 1
ATOM 4516 C CA . LYS A 1 562 ? -89.814 33.839 18.826 1.00 41.84 562 LYS A CA 1
ATOM 4517 C C . LYS A 1 562 ? -91.033 33.932 17.900 1.00 41.84 562 LYS A C 1
ATOM 4519 O O . LYS A 1 562 ? -90.848 33.976 16.684 1.00 41.84 562 LYS A O 1
ATOM 4524 N N . LEU A 1 563 ? -92.226 33.858 18.492 1.00 35.78 563 LEU A N 1
ATOM 4525 C CA . LEU A 1 563 ? -93.514 34.103 17.834 1.00 35.78 563 LEU A CA 1
ATOM 4526 C C . LEU A 1 563 ? -93.586 35.526 17.279 1.00 35.78 563 LEU A C 1
ATOM 4528 O O . LEU A 1 563 ? -93.070 36.439 17.968 1.00 35.78 563 LEU A O 1
#

Sequence (563 aa):
MRNISNKYKLKITLSIGVACYNLPYNKIASLAQSAIELAQKRGGDQVVVNIENQKIQYFGATTTASSSNSKVSSRVNAEIIQDLIQKHHSCFIIGHIYPDLDSLGSMLSFYQIVLFLNEKFNHYLILDEKDLNDINLKIIYQHLKTEEPKILQQIINVKEAKKMINDNSLLVILDTQSRNIVYNQELLDLTKNIIIIDHHRATEEIIPNIFSYVDSLSSSTVEMLIELISFFQKEVEITPFVASLMYGGIIIDTNYFTYRTSVRTLEAAAKLVSLGADGTRIKFWLREEFDKIKEINELISKMEIYKERYAIIKSEKICDNRSFLAKVSENALNIQNINAAFTIGKLQENKIGISARSYNDVNVQLIMEEMGGGGHINSAATQIESNNLEEVVNKLKNILFIEYKEGLKNMEIILLEDIKDKGKKHDIIEVKLGYGNFLIKKKKAILANTSNMKKIEQEKKTQEEQNLKHNLLMQQLKKDIDNKQITLTVEIGPQGKIYGKVTLKQIIDAFYQEHNIFINKNKKKIVLESEINFLGQYKVNVILTKDIVASFIVNVKTIEKKL